Protein 2PID (pdb70)

Sequence (641 aa):
GLLAAQKARGLFKDFFPETGTKIELPELFPQTIYCGFDPTADSLHVGHLLALLGLFHLQRAGHNVIALVGGATARLGDPSGRTKEREALETERVRANARALRLGLEALAANHQQLFTDGRSWGSFTVLDNSAWYQKQHLVDFLAAVGGHFRMGTLLSRQSVQLRLKSPEGMSLAEFFYQVLQAYDFYYLFQRYGCRVQLGGSDQLGNIMSGYEFINKLTGEDVFGITVPLITAVWLNRDKTSPFELYQFFVRQPDDSVERYLKLFTFLPLPEIDHIMQLHVKEPERRGPQKRLAAEVTKLVHGREGLDSAKRCTQALGLLAAQKARGLFKDFFPETGTKIELPELFDRGTASFPQTIYCGFDPTADSLHVGHLLALLGLFHLQRAGHNVIALVGGATARLGDPSGRTKEREALETERVRANARALRLGLEALAANHQQLFTDGRSWGSFTVLDNSAWYQKQHLVDFLAAVGGHFRMGTLLSRQSVQLRLKSPEGMSLAEFFYQVLQAYDFYYLFQRYGCRVQLGGSDQLGNIMSGYEFINKLTGEDVFGITVPLITAVWLNRDKTSPFELYQFFVRQPDDSVERYLKLFTFLPLPEIDHIMQLHVKEPERRGPQKRLAAEVTKLVHGREGLDSAKRCTQAL

Nearest PDB structures (foldseek):
  2pid-assembly1_B  TM=1.003E+00  e=2.347E-59  Homo sapiens
  2pid-assembly1_A  TM=9.894E-01  e=7.621E-52  Homo sapiens
  3zxi-assembly1_B  TM=9.952E-01  e=3.016E-48  Homo sapiens
  6hb7-assembly1_B  TM=9.121E-01  e=1.720E-29  Escherichia coli BL21(DE3)
  6hb6-assembly1_A  TM=9.013E-01  e=2.351E-29  Escherichia coli BL21(DE3)

GO terms:
  GO:0005759 mitochondrial matrix (C, IDA)
  GO:0005759 mitochondrial matrix (C, EXP)
  GO:0005739 mitochondrion (C, HTP)
  GO:0005759 mitochondrial matrix (C, TAS)
  GO:0005515 protein binding (F, IPI)
  GO:0072545 L-tyrosine binding (F, IDA)
  GO:0000049 tRNA binding (F, IDA)
  GO:0004831 tyrosine-tRNA ligase activity (F, IDA)
  GO:0043039 tRNA aminoacylation (P, IDA)
  GO:0000049 tRNA binding (F, TAS)
  GO:0005524 ATP binding (F, TAS)
  GO:0005739 mitochondrion (C, TAS)
  GO:0005739 mitochondrion (C, IC)
  GO:0070184 mitochondrial tyrosyl-tRNA aminoacylation (P, IC)
  GO:0070184 mitochondrial tyrosyl-tRNA aminoacylation (P, IMP)
  GO:0042803 protein homodimerization activity (F, IPI)
  GO:0005739 mitochondrion (C, IDA)
  GO:0003723 RNA binding (F, HDA)

Organism: Homo sapiens (NCBI:txid9606)

Solvent-accessible surface area: 27728 Å² total; per-residue (Å²): 89,43,16,61,38,5,96,61,14,28,0,0,102,64,52,28,20,117,86,0,74,164,49,70,1,84,119,28,63,146,36,15,0,2,4,40,9,37,0,55,26,65,8,8,54,8,28,58,0,2,10,0,0,0,0,0,15,0,8,26,30,26,26,49,0,8,0,4,0,3,1,2,4,3,40,20,3,14,5,13,51,80,91,147,73,80,143,95,52,110,68,126,112,0,72,25,6,4,131,37,4,74,112,27,0,85,56,8,15,54,28,1,82,136,40,19,88,62,72,135,103,36,16,60,40,57,22,38,17,1,13,61,12,4,104,146,41,52,0,4,60,3,1,44,67,9,0,36,71,8,62,0,49,44,2,30,72,9,105,18,3,46,94,0,26,154,17,143,96,15,0,2,0,8,10,0,0,9,4,0,0,19,0,26,4,0,40,41,0,24,96,157,92,38,0,49,0,3,1,4,13,31,58,38,44,1,3,0,38,3,0,11,59,3,0,62,104,54,46,72,72,12,4,2,0,0,3,4,24,93,36,182,120,29,57,14,64,150,114,79,9,39,15,56,95,0,15,24,71,0,27,173,25,64,70,127,18,0,64,119,18,0,45,2,2,2,27,14,73,58,100,63,3,80,91,16,34,103,62,18,122,149,42,64,141,143,101,29,0,3,115,75,0,0,21,23,0,0,45,2,11,12,10,166,142,7,20,41,50,0,85,158,64,26,138,97,151,95,32,11,65,52,9,149,54,19,28,0,5,142,59,65,20,19,117,87,85,20,204,55,68,0,51,68,5,10,57,184,70,60,68,64,76,60,8,16,0,2,3,41,8,33,0,58,27,55,7,7,54,4,29,55,1,3,12,2,0,0,0,0,16,0,1,21,22,12,1,46,1,8,0,3,0,2,0,2,4,7,24,16,2,20,13,15,68,75,71,154,52,82,160,73,77,117,57,136,130,0,49,36,3,6,150,35,3,91,129,27,0,76,50,6,5,51,29,0,71,134,36,22,101,60,82,124,105,53,14,60,28,55,7,36,21,1,14,61,20,4,88,154,43,51,0,4,62,2,0,44,67,10,0,32,64,6,58,1,46,56,4,26,53,18,135,28,6,67,94,2,47,164,16,151,83,17,3,1,0,10,10,0,0,9,5,0,0,20,0,25,4,0,37,39,0,19,99,159,87,41,0,60,0,2,2,2,12,40,54,30,73,13,7,0,54,3,0,41,58,4,0,54,131,55,56,59,65,27,0,2,1,0,3,3,9,102,30,147,118,23,54,16,45,116,128,83,10,38,4,46,93,0,10,31,58,0,17,172,18,64,70,130,28,0,62,115,13,0,52,1,3,2,33,14,81,51,102,66,1,65,100,17,30,115,94,13,116,162,65,60,155,154,87,32,1,0,100,79,0,0,24,27,0,0,42,3,9,26,9,152,104,0,18,63,19,0,88,152,53,46,143,88,165

Foldseek 3Di:
DLVVQCVVLQLFVDKDDPCCPPHNVVVVVLAEEEEEDELLDLFDFPQVLLQLVNQVSNQLVAHEYEYEYALPLNQLDAQFPHQDDDDHDDSVSRVNSSVSVQVQSVLLVVLCVPPVDDPGRGYHYYYYYLVVVVVVDDDVVVCVPQVVLDDVVLLVPQPRCCSQCVHPVHDDPSNSCSLVSLLVVLVVCCVPPVHQEYEEAPSCVRSVVSNQSSNCSVPVDGGMYTHGYGDDQGTLDCVRAALQRNLVVQLPDDLVCLLSLCSSQAPDDPVVSVVQNVVCVVPVPVSSSSNVSSLRNSCSSPNPVRSVVNVVVVVVD/DLQVQCVVLQFFVDKDDQDPAPDGPVQQVDPPHDDDDAEEEEEDELLDLFDAPQVLLLLVSQLSSQLSAHHYEYEYALPLLQQDALFPHQDRDDGDDNVSSVNSSVSHQVLSVLLVVLCVVPPRDPGDGYYYYYYYCCVPVVVDDDVVVCVVQVVLQDPVLLCPQPSNVVNCPRPVHDDPSNSCSLVSLLVVLLVCCVPVVHQEYEEAVSCVSSVVSNQSSNCSPPVHGGMYTHTYGDDGGTLDCVVHNLLRQLVVQLVDDLVCLLSLCSSNADDDNVVSVVQNVVCVVVVVVSRSSNVSSLRNSCSSPNPVRSVVNVVVVVVD

Secondary structure (DSSP, 8-state):
-HHHHHHHHTS--EEE-SS-TTS-GGGG---EEEEEE--SSSS-BHHHHHHHHHHHHHHHTT-EEEEEE-TTGGGT---TT-SSPPPP--HHHHHHHHHHHHHHHHHHHHHHHHHS--SS----EEEEETHHHHTT-BHHHHHHHHGGGSBHHHHHH-HHHHHHHTSTT--BHHHHHHHHHHHHHHHHHHHHH---EEEEEGGGHHHHHHHHHHHHHHSS---EEEEEPPP---BSSTTTS-HHHHHHHHHT--HHHHHHHHHHH----HHHHHHHHHHHHH-GGG-HHHHHHHHHHHHHHHHHHHHHHHHHHHHH-/-HHHHHHHHTS--EEE--SSSSS-HHHHH-SSSS--S-EEEEEE--SSSS-BHHHHHHHHHHHHHHHTT-EEEEEE-TTGGGT---TT-SS------HHHHHHHHHHHHHHHHHHHHHHHHH---SS----EEEEETHHHHTT-BHHHHHHHHTTTSBHHHHHH-HHHHHHHHSTT--BHHHHHHHHHHHHHHHHHHHHH---EEEEEGGGHHHHHHHHHHHHHHH----EEEEE------BSSTTTS-HHHHHHHHHT--HHHHHHHHHHH----HHHHHHHHHHHHH-GGG-HHHHHHHHHHHHHHHHHHHHHHHHHHHHH-

CATH classification: 3.40.50.620 (+1 more: 1.10.240.10)

Radiu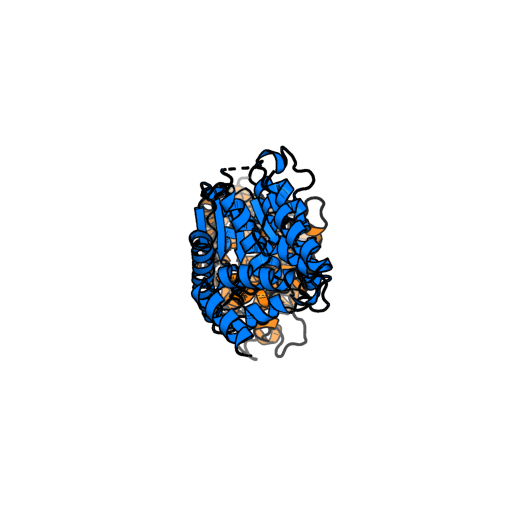s of gyration: 32.77 Å; Cα contacts (8 Å, |Δi|>4): 1132; chains: 2; bounding box: 76×36×105 Å

Structure (mmCIF, N/CA/C/O backbone):
data_2PID
#
_entry.id   2PID
#
_cell.length_a   54.000
_cell.length_b   62.400
_cell.length_c   194.600
_cell.angle_alpha   90.00
_cell.angle_beta   90.00
_cell.angle_gamma   90.00
#
_symmetry.space_group_name_H-M   'P 21 21 21'
#
loop_
_entity.id
_entity.type
_entity.pdbx_description
1 polymer 'Tyrosyl-tRNA synthetase'
2 non-polymer "5'-O-[N-(L-TYROSYL)SULFAMOYL]ADENOSINE"
3 water water
#
loop_
_atom_site.group_PDB
_atom_site.id
_atom_site.type_symbol
_atom_site.label_atom_id
_atom_site.label_alt_id
_atom_site.label_comp_id
_atom_site.label_asym_id
_atom_site.label_entity_id
_atom_site.label_seq_id
_atom_site.pdbx_PDB_ins_code
_atom_site.Cartn_x
_atom_site.Cartn_y
_atom_site.Cartn_z
_atom_site.occupancy
_atom_site.B_iso_or_equiv
_atom_site.auth_seq_id
_atom_site.auth_comp_id
_atom_site.auth_asym_id
_atom_site.auth_atom_id
_atom_site.pdbx_PDB_model_num
ATOM 1 N N . GLY A 1 10 ? 11.945 10.314 1.335 1.00 52.01 37 GLY A N 1
ATOM 2 C CA . GLY A 1 10 ? 12.476 9.445 2.431 1.00 53.15 37 GLY A CA 1
ATOM 3 C C . GLY A 1 10 ? 11.405 8.887 3.353 1.00 49.71 37 GLY A C 1
ATOM 4 O O . GLY A 1 10 ? 10.334 9.473 3.509 1.00 48.56 37 GLY A O 1
ATOM 5 N N . LEU A 1 11 ? 11.696 7.747 3.971 1.00 51.67 38 LEU A N 1
ATOM 6 C CA . LEU A 1 11 ? 10.746 7.109 4.880 1.00 47.67 38 LEU A CA 1
ATOM 7 C C . LEU A 1 11 ? 10.177 8.099 5.884 1.00 43.75 38 LEU A C 1
ATOM 8 O O . LEU A 1 11 ? 8.980 8.356 5.879 1.00 46.81 38 LEU A O 1
ATOM 13 N N . LEU A 1 12 ? 11.031 8.653 6.740 1.00 38.79 39 LEU A N 1
ATOM 14 C CA . LEU A 1 12 ? 10.591 9.618 7.737 1.00 40.63 39 LEU A CA 1
ATOM 15 C C . LEU A 1 12 ? 9.811 10.712 7.050 1.00 43.18 39 LEU A C 1
ATOM 16 O O . LEU A 1 12 ? 8.724 11.103 7.498 1.00 45.01 39 LEU A O 1
ATOM 21 N N . ALA A 1 13 ? 10.368 11.194 5.943 1.00 44.64 40 ALA A N 1
ATOM 22 C CA . ALA A 1 13 ? 9.753 12.263 5.169 1.00 44.00 40 ALA A CA 1
ATOM 23 C C . ALA A 1 13 ? 8.343 11.892 4.712 1.00 42.81 40 ALA A C 1
ATOM 24 O O . ALA A 1 13 ? 7.398 12.668 4.877 1.00 43.83 40 ALA A O 1
ATOM 26 N N . ALA A 1 14 ? 8.201 10.698 4.148 1.00 39.36 41 ALA A N 1
ATOM 27 C CA . ALA A 1 14 ? 6.901 10.248 3.668 1.00 42.91 41 ALA A CA 1
ATOM 28 C C . ALA A 1 14 ? 5.866 10.146 4.775 1.00 42.36 41 ALA A C 1
ATOM 29 O O . ALA A 1 14 ? 4.745 10.650 4.635 1.00 43.26 41 ALA A O 1
ATOM 31 N N . GLN A 1 15 ? 6.240 9.506 5.880 1.00 42.78 42 GLN A N 1
ATOM 32 C CA . GLN A 1 15 ? 5.309 9.332 6.992 1.00 42.32 42 GLN A CA 1
ATOM 33 C C . GLN A 1 15 ? 4.914 10.663 7.586 1.00 39.84 42 GLN A C 1
ATOM 34 O O . GLN A 1 15 ? 3.759 10.867 7.963 1.00 43.31 42 GLN A O 1
ATOM 40 N N . LYS A 1 16 ? 5.873 11.573 7.651 1.00 40.71 43 LYS A N 1
ATOM 41 C CA . LYS A 1 16 ? 5.615 12.905 8.161 1.00 43.44 43 LYS A CA 1
ATOM 42 C C . LYS A 1 16 ? 4.605 13.552 7.216 1.00 46.01 43 LYS A C 1
ATOM 43 O O . LYS A 1 16 ? 3.667 14.215 7.658 1.00 45.07 43 LYS A O 1
ATOM 49 N N . ALA A 1 17 ? 4.798 13.338 5.912 1.00 49.53 44 ALA A N 1
ATOM 50 C CA . ALA A 1 17 ? 3.907 13.886 4.885 1.00 52.63 44 ALA A CA 1
ATOM 51 C C . ALA A 1 17 ? 2.492 13.314 5.005 1.00 52.23 44 ALA A C 1
ATOM 52 O O . ALA A 1 17 ? 1.504 14.046 4.878 1.00 51.24 44 ALA A O 1
ATOM 54 N N . ARG A 1 18 ? 2.397 12.005 5.234 1.00 50.77 45 ARG A N 1
ATOM 55 C CA . ARG A 1 18 ? 1.097 11.354 5.396 1.00 47.17 45 ARG A CA 1
ATOM 56 C C . ARG A 1 18 ? 0.413 11.861 6.653 1.00 44.06 45 ARG A C 1
ATOM 57 O O . ARG A 1 18 ? -0.817 11.882 6.743 1.00 47.45 45 ARG A O 1
ATOM 65 N N . GLY A 1 19 ? 1.219 12.257 7.632 1.00 45.84 46 GLY A N 1
ATOM 66 C CA . GLY A 1 19 ? 0.669 12.733 8.891 1.00 42.29 46 GLY A CA 1
ATOM 67 C C . GLY A 1 19 ? 0.705 11.641 9.951 1.00 42.18 46 GLY A C 1
ATOM 68 O O . GLY A 1 19 ? 0.318 11.875 11.097 1.00 42.25 46 GLY A O 1
ATOM 69 N N . LEU A 1 20 ? 1.187 10.456 9.576 1.00 37.40 47 LEU A N 1
ATOM 70 C CA . LEU A 1 20 ? 1.269 9.324 10.497 1.00 39.48 47 LEU A CA 1
ATOM 71 C C . LEU A 1 20 ? 2.305 9.589 11.592 1.00 39.38 47 LEU A C 1
ATOM 72 O O . LEU A 1 20 ? 2.079 9.294 12.768 1.00 39.99 47 LEU A O 1
ATOM 77 N N . PHE A 1 21 ? 3.447 10.131 11.196 1.00 37.44 48 PHE A N 1
ATOM 78 C CA . PHE A 1 21 ? 4.481 10.488 12.146 1.00 35.97 48 PHE A CA 1
ATOM 79 C C . PHE A 1 21 ? 4.212 11.947 12.431 1.00 41.43 48 PHE A C 1
ATOM 80 O O . PHE A 1 21 ? 4.371 12.791 11.551 1.00 44.58 48 PHE A O 1
ATOM 88 N N . LYS A 1 22 ? 3.786 12.240 13.653 1.00 40.36 49 LYS A N 1
ATOM 89 C CA . LYS A 1 22 ? 3.462 13.601 14.030 1.00 42.73 49 LYS A CA 1
ATOM 90 C C . LYS A 1 22 ? 4.698 14.402 14.386 1.00 44.21 49 LYS A C 1
ATOM 91 O O . LYS A 1 22 ? 4.861 15.528 13.925 1.00 45.30 49 LYS A O 1
ATOM 97 N N . ASP A 1 23 ? 5.570 13.831 15.206 1.00 45.70 50 ASP A N 1
ATOM 98 C CA . ASP A 1 23 ? 6.784 14.532 15.589 1.00 46.39 50 ASP A CA 1
ATOM 99 C C . ASP A 1 23 ? 7.928 13.598 15.921 1.00 45.00 50 ASP A C 1
ATOM 100 O O . ASP A 1 23 ? 7.736 12.394 16.094 1.00 45.27 50 ASP A O 1
ATOM 105 N N . PHE A 1 24 ? 9.119 14.178 16.020 1.00 42.99 51 PHE A N 1
ATOM 106 C CA . PHE A 1 24 ? 10.344 13.447 16.328 1.00 44.35 51 PHE A CA 1
ATOM 107 C C . PHE A 1 24 ? 11.001 14.094 17.551 1.00 43.55 51 PHE A C 1
ATOM 108 O O . PHE A 1 24 ? 10.946 15.313 17.712 1.00 42.57 51 PHE A O 1
ATOM 116 N N . PHE A 1 25 ? 11.597 13.282 18.421 1.00 43.25 52 PHE A N 1
ATOM 117 C CA . PHE A 1 25 ? 12.257 13.798 19.625 1.00 43.87 52 PHE A CA 1
ATOM 118 C C . PHE A 1 25 ? 13.496 12.956 19.916 1.00 44.17 52 PHE A C 1
ATOM 119 O O . PHE A 1 25 ? 13.583 11.811 19.465 1.00 45.56 52 PHE A O 1
ATOM 127 N N . PRO A 1 26 ? 14.489 13.517 20.640 1.00 45.22 53 PRO A N 1
ATOM 128 C CA . PRO A 1 26 ? 14.566 14.870 21.210 1.00 49.66 53 PRO A CA 1
ATOM 129 C C . PRO A 1 26 ? 14.731 15.905 20.093 1.00 52.71 53 PRO A C 1
ATOM 130 O O . PRO A 1 26 ? 15.336 15.616 19.067 1.00 51.40 53 PRO A O 1
ATOM 134 N N . GLU A 1 27 ? 14.201 17.106 20.303 1.00 61.43 54 GLU A N 1
ATOM 135 C CA . GLU A 1 27 ? 14.287 18.179 19.310 1.00 69.11 54 GLU A CA 1
ATOM 136 C C . GLU A 1 27 ? 15.757 18.469 19.027 1.00 72.69 54 GLU A C 1
ATOM 137 O O . GLU A 1 27 ? 16.184 18.504 17.872 1.00 74.96 54 GLU A O 1
ATOM 143 N N . THR A 1 28 ? 16.526 18.678 20.092 1.00 74.53 55 THR A N 1
ATOM 144 C CA . THR A 1 28 ? 17.949 18.947 19.970 1.00 77.04 55 THR A CA 1
ATOM 145 C C . THR A 1 28 ? 18.628 17.868 19.129 1.00 80.78 55 THR A C 1
ATOM 146 O O . THR A 1 28 ? 19.628 18.135 18.456 1.00 82.87 55 THR A O 1
ATOM 150 N N . GLY A 1 29 ? 18.079 16.653 19.173 1.00 83.17 56 GLY A N 1
ATOM 151 C CA . GLY A 1 29 ? 18.651 15.539 18.435 1.00 84.28 56 GLY A CA 1
ATOM 152 C C . GLY A 1 29 ? 20.026 15.233 18.996 1.00 85.28 56 GLY A C 1
ATOM 153 O O . GLY A 1 29 ? 20.608 14.175 18.738 1.00 86.48 56 GLY A O 1
ATOM 154 N N . THR A 1 30 ? 20.530 16.181 19.786 1.00 86.24 57 THR A N 1
ATOM 155 C CA . THR A 1 30 ? 21.842 16.092 20.405 1.00 84.04 57 THR A CA 1
ATOM 156 C C . THR A 1 30 ? 22.921 15.721 19.387 1.00 81.97 57 THR A C 1
ATOM 157 O O . THR A 1 30 ? 22.974 16.300 18.301 1.00 83.47 57 THR A O 1
ATOM 161 N N . LYS A 1 31 ? 23.769 14.755 19.723 1.00 80.15 58 LYS A N 1
ATOM 162 C CA . LYS A 1 31 ? 24.866 14.328 18.852 1.00 80.40 58 LYS A CA 1
ATOM 163 C C . LYS A 1 31 ? 24.524 14.126 17.387 1.00 79.47 58 LYS A C 1
ATOM 164 O O . LYS A 1 31 ? 25.298 14.481 16.491 1.00 79.24 58 LYS A O 1
ATOM 170 N N . ILE A 1 32 ? 23.374 13.530 17.132 1.00 79.27 59 ILE A N 1
ATOM 171 C CA . ILE A 1 32 ? 22.949 13.251 15.769 1.00 79.97 59 ILE A CA 1
ATOM 172 C C . ILE A 1 32 ? 21.527 13.772 15.684 1.00 78.65 59 ILE A C 1
ATOM 173 O O . ILE A 1 32 ? 21.181 14.755 16.345 1.00 81.66 59 ILE A O 1
ATOM 178 N N . GLU A 1 33 ? 20.719 13.133 14.857 1.00 76.50 60 GLU A N 1
ATOM 179 C CA . GLU A 1 33 ? 19.324 13.497 14.711 1.00 74.73 60 GLU A CA 1
ATOM 180 C C . GLU A 1 33 ? 18.706 12.534 13.714 1.00 71.94 60 GLU A C 1
ATOM 181 O O . GLU A 1 33 ? 19.167 12.364 12.580 1.00 69.53 60 GLU A O 1
ATOM 187 N N . LEU A 1 34 ? 17.667 11.869 14.176 1.00 70.59 61 LEU A N 1
ATOM 188 C CA . LEU A 1 34 ? 16.933 10.867 13.442 1.00 68.60 61 LEU A CA 1
ATOM 189 C C . LEU A 1 34 ? 17.078 10.800 11.929 1.00 68.03 61 LEU A C 1
ATOM 190 O O . LEU A 1 34 ? 17.464 9.756 11.414 1.00 69.18 61 LEU A O 1
ATOM 195 N N . PRO A 1 35 ? 16.813 11.895 11.188 1.00 66.64 62 PRO A N 1
ATOM 196 C CA . PRO A 1 35 ? 16.959 11.722 9.754 1.00 66.41 62 PRO A CA 1
ATOM 197 C C . PRO A 1 35 ? 18.238 11.021 9.372 1.00 66.53 62 PRO A C 1
ATOM 198 O O . PRO A 1 35 ? 18.263 10.235 8.420 1.00 67.13 62 PRO A O 1
ATOM 202 N N . GLU A 1 36 ? 19.285 11.240 10.160 1.00 69.49 63 GLU A N 1
ATOM 203 C CA . GLU A 1 36 ? 20.587 10.635 9.883 1.00 72.77 63 GLU A CA 1
ATOM 204 C C . GLU A 1 36 ? 20.643 9.114 10.036 1.00 72.54 63 GLU A C 1
ATOM 205 O O . GLU A 1 36 ? 21.225 8.452 9.181 1.00 73.04 63 GLU A O 1
ATOM 211 N N . LEU A 1 37 ? 20.060 8.537 11.086 1.00 71.57 64 LEU A N 1
ATOM 212 C CA . LEU A 1 37 ? 20.111 7.080 11.193 1.00 70.65 64 LEU A CA 1
ATOM 213 C C . LEU A 1 37 ? 18.998 6.438 10.377 1.00 69.27 64 LEU A C 1
ATOM 214 O O . LEU A 1 37 ? 18.796 5.226 10.435 1.00 70.79 64 LEU A O 1
ATOM 219 N N . PHE A 1 38 ? 18.276 7.258 9.617 1.00 67.90 65 PHE A N 1
ATOM 220 C CA . PHE A 1 38 ? 17.183 6.789 8.767 1.00 68.66 65 PHE A CA 1
ATOM 221 C C . PHE A 1 38 ? 17.299 7.376 7.359 1.00 71.17 65 PHE A C 1
ATOM 222 O O . PHE A 1 38 ? 18.328 7.224 6.695 1.00 70.26 65 PHE A O 1
ATOM 230 N N . PRO A 1 46 ? 20.408 -1.117 9.736 1.00 51.17 73 PRO A N 1
ATOM 231 C CA . PRO A 1 46 ? 19.062 -1.540 10.165 1.00 49.73 73 PRO A CA 1
ATOM 232 C C . PRO A 1 46 ? 18.768 -1.190 11.633 1.00 47.62 73 PRO A C 1
ATOM 233 O O . PRO A 1 46 ? 19.285 -1.846 12.546 1.00 48.23 73 PRO A O 1
ATOM 237 N N . GLN A 1 47 ? 17.956 -0.158 11.857 1.00 43.22 74 GLN A N 1
ATOM 238 C CA . GLN A 1 47 ? 17.585 0.242 13.216 1.00 43.83 74 GLN A CA 1
ATOM 239 C C . GLN A 1 47 ? 16.488 -0.687 13.765 1.00 43.98 74 GLN A C 1
ATOM 240 O O . GLN A 1 47 ? 15.879 -1.470 13.032 1.00 42.10 74 GLN A O 1
ATOM 246 N N . THR A 1 48 ? 16.252 -0.600 15.067 1.00 44.32 75 THR A N 1
ATOM 247 C CA . THR A 1 48 ? 15.218 -1.401 15.706 1.00 39.98 75 THR A CA 1
ATOM 248 C C . THR A 1 48 ? 14.310 -0.406 16.404 1.00 37.94 75 THR A C 1
ATOM 249 O O . THR A 1 48 ? 14.773 0.446 17.155 1.00 32.95 75 THR A O 1
ATOM 253 N N . ILE A 1 49 ? 13.019 -0.496 16.110 1.00 32.72 76 ILE A N 1
ATOM 254 C CA . ILE A 1 49 ? 12.043 0.412 16.675 1.00 28.01 76 ILE A CA 1
ATOM 255 C C . ILE A 1 49 ? 10.990 -0.370 17.437 1.00 30.62 76 ILE A C 1
ATOM 256 O O . ILE A 1 49 ? 10.563 -1.445 16.995 1.00 28.72 76 ILE A O 1
ATOM 261 N N . TYR A 1 50 ? 10.572 0.141 18.591 1.00 25.39 77 TYR A N 1
ATOM 262 C CA . TYR A 1 50 ? 9.517 -0.563 19.306 1.00 27.62 77 TYR A CA 1
ATOM 263 C C . TYR A 1 50 ? 8.382 0.340 19.718 1.00 24.73 77 TYR A C 1
ATOM 264 O O . TYR A 1 50 ? 8.517 1.556 19.741 1.00 27.85 77 TYR A O 1
ATOM 273 N N . CYS A 1 51 ? 7.255 -0.277 20.040 1.00 25.05 78 CYS A N 1
ATOM 274 C CA . CYS A 1 51 ? 6.089 0.445 20.525 1.00 22.98 78 CYS A CA 1
ATOM 275 C C . CYS A 1 51 ? 5.380 -0.517 21.483 1.00 27.71 78 CYS A C 1
ATOM 276 O O . CYS A 1 51 ? 5.219 -1.704 21.176 1.00 21.73 78 CYS A O 1
ATOM 279 N N . GLY A 1 52 ? 4.976 -0.004 22.642 1.00 26.76 79 GLY A N 1
ATOM 280 C CA . GLY A 1 52 ? 4.303 -0.830 23.624 1.00 21.43 79 GLY A CA 1
ATOM 281 C C . GLY A 1 52 ? 2.788 -0.747 23.553 1.00 27.36 79 GLY A C 1
ATOM 282 O O . GLY A 1 52 ? 2.213 0.256 23.134 1.00 22.96 79 GLY A O 1
ATOM 283 N N . PHE A 1 53 ? 2.137 -1.827 23.965 1.00 25.81 80 PHE A N 1
ATOM 284 C CA . PHE A 1 53 ? 0.682 -1.905 23.972 1.00 23.91 80 PHE A CA 1
ATOM 285 C C . PHE A 1 53 ? 0.268 -2.540 25.309 1.00 26.70 80 PHE A C 1
ATOM 286 O O . PHE A 1 53 ? 0.599 -3.704 25.583 1.00 30.74 80 PHE A O 1
ATOM 294 N N . ASP A 1 54 ? -0.435 -1.781 26.143 1.00 25.51 81 ASP A N 1
ATOM 295 C CA . ASP A 1 54 ? -0.873 -2.290 27.433 1.00 26.31 81 ASP A CA 1
ATOM 296 C C . ASP A 1 54 ? -2.174 -3.061 27.293 1.00 27.84 81 ASP A C 1
ATOM 297 O O . ASP A 1 54 ? -3.136 -2.563 26.734 1.00 25.84 81 ASP A O 1
ATOM 302 N N . PRO A 1 55 ? -2.203 -4.312 27.781 1.00 27.70 82 PRO A N 1
ATOM 303 C CA . PRO A 1 55 ? -3.393 -5.161 27.705 1.00 28.51 82 PRO A CA 1
ATOM 304 C C . PRO A 1 55 ? -4.455 -4.821 28.752 1.00 30.59 82 PRO A C 1
ATOM 305 O O . PRO A 1 55 ? -4.751 -5.622 29.631 1.00 29.57 82 PRO A O 1
ATOM 309 N N . THR A 1 56 ? -5.012 -3.621 28.679 1.00 31.08 83 THR A N 1
ATOM 310 C CA . THR A 1 56 ? -6.050 -3.253 29.632 1.00 33.29 83 THR A CA 1
ATOM 311 C C . THR A 1 56 ? -7.351 -3.924 29.176 1.00 31.26 83 THR A C 1
ATOM 312 O O . THR A 1 56 ? -8.264 -4.103 29.958 1.00 37.11 83 THR A O 1
ATOM 316 N N . ALA A 1 57 ? -7.402 -4.314 27.905 1.00 30.26 84 ALA A N 1
ATOM 317 C CA . ALA A 1 57 ? -8.553 -5.006 27.318 1.00 33.44 84 ALA A CA 1
ATOM 318 C C . ALA A 1 57 ? -8.007 -6.266 26.628 1.00 35.82 84 ALA A C 1
ATOM 319 O O . ALA A 1 57 ? -6.792 -6.397 26.412 1.00 35.97 84 ALA A O 1
ATOM 321 N N . ASP A 1 58 ? -8.883 -7.191 26.266 1.00 34.80 85 ASP A N 1
ATOM 322 C CA . ASP A 1 58 ? -8.412 -8.409 25.606 1.00 39.08 85 ASP A CA 1
ATOM 323 C C . ASP A 1 58 ? -8.432 -8.245 24.095 1.00 37.22 85 ASP A C 1
ATOM 324 O O . ASP A 1 58 ? -8.505 -9.210 23.345 1.00 42.27 85 ASP A O 1
ATOM 329 N N . SER A 1 59 ? -8.361 -7.008 23.642 1.00 37.33 86 SER A N 1
ATOM 330 C CA . SER A 1 59 ? -8.375 -6.757 22.215 1.00 37.30 86 SER A CA 1
ATOM 331 C C . SER A 1 59 ? -7.808 -5.387 21.952 1.00 35.00 86 SER A C 1
ATOM 332 O O . SER A 1 59 ? -7.910 -4.512 22.800 1.00 35.10 86 SER A O 1
ATOM 335 N N . LEU A 1 60 ? -7.200 -5.203 20.789 1.00 31.11 87 LEU A N 1
ATOM 336 C CA . LEU A 1 60 ? -6.705 -3.881 20.417 1.00 33.38 87 LEU A CA 1
ATOM 337 C C . LEU A 1 60 ? -7.915 -3.192 19.779 1.00 28.40 87 LEU A C 1
ATOM 338 O O . LEU A 1 60 ? -8.914 -3.856 19.499 1.00 28.45 87 LEU A O 1
ATOM 343 N N . HIS A 1 61 ? -7.847 -1.880 19.570 1.00 30.40 88 HIS A N 1
ATOM 344 C CA . HIS A 1 61 ? -8.940 -1.190 18.877 1.00 30.66 88 HIS A CA 1
ATOM 345 C C . HIS A 1 61 ? -8.319 -0.337 17.792 1.00 30.87 88 HIS A C 1
ATOM 346 O O . HIS A 1 61 ? -7.095 -0.278 17.674 1.00 27.03 88 HIS A O 1
ATOM 353 N N . VAL A 1 62 ? -9.167 0.305 16.995 1.00 31.38 89 VAL A N 1
ATOM 354 C CA . VAL A 1 62 ? -8.745 1.146 15.876 1.00 29.98 89 VAL A CA 1
ATOM 355 C C . VAL A 1 62 ? -7.673 2.211 16.160 1.00 28.91 89 VAL A C 1
ATOM 356 O O . VAL A 1 62 ? -6.868 2.539 15.284 1.00 31.37 89 VAL A O 1
ATOM 360 N N . GLY A 1 63 ? -7.646 2.749 17.371 1.00 28.40 90 GLY A N 1
ATOM 361 C CA . GLY A 1 63 ? -6.632 3.743 17.681 1.00 32.00 90 GLY A CA 1
ATOM 362 C C . GLY A 1 63 ? -5.237 3.124 17.774 1.00 36.64 90 GLY A C 1
ATOM 363 O O . GLY A 1 63 ? -4.257 3.696 17.276 1.00 34.34 90 GLY A O 1
ATOM 364 N N . HIS A 1 64 ? -5.144 1.956 18.411 1.00 30.66 91 HIS A N 1
ATOM 365 C CA . HIS A 1 64 ? -3.861 1.248 18.563 1.00 32.65 91 HIS A CA 1
ATOM 366 C C . HIS A 1 64 ? -3.277 0.897 17.195 1.00 31.51 91 HIS A C 1
ATOM 367 O O . HIS A 1 64 ? -2.061 0.782 17.033 1.00 32.98 91 HIS A O 1
ATOM 374 N N . LEU A 1 65 ? -4.163 0.703 16.222 1.00 33.02 92 LEU A N 1
ATOM 375 C CA . LEU A 1 65 ? -3.776 0.318 14.866 1.00 33.80 92 LEU A CA 1
ATOM 376 C C . LEU A 1 65 ? -2.854 1.333 14.214 1.00 32.84 92 LEU A C 1
ATOM 377 O O . LEU A 1 65 ? -1.952 0.981 13.450 1.00 32.24 92 LEU A O 1
ATOM 382 N N . LEU A 1 66 ? -3.086 2.595 14.529 1.00 31.25 93 LEU A N 1
ATOM 383 C CA . LEU A 1 66 ? -2.274 3.674 13.999 1.00 35.00 93 LEU A CA 1
ATOM 384 C C . LEU A 1 66 ? -0.830 3.489 14.450 1.00 31.31 93 LEU A C 1
ATOM 385 O O . LEU A 1 66 ? 0.087 3.626 13.661 1.00 34.96 93 LEU A O 1
ATOM 390 N N . ALA A 1 67 ? -0.625 3.176 15.724 1.00 28.65 94 ALA A N 1
ATOM 391 C CA . ALA A 1 67 ? 0.731 2.961 16.211 1.00 28.52 94 ALA A CA 1
ATOM 392 C C . ALA A 1 67 ? 1.318 1.700 15.572 1.00 30.17 94 ALA A C 1
ATOM 393 O O . ALA A 1 67 ? 2.491 1.661 15.228 1.00 29.23 94 ALA A O 1
ATOM 395 N N . LEU A 1 68 ? 0.503 0.662 15.411 1.00 29.26 95 LEU A N 1
ATOM 396 C CA . LEU A 1 68 ? 1.003 -0.565 14.805 1.00 28.41 95 LEU A CA 1
ATOM 397 C C . LEU A 1 68 ? 1.398 -0.280 13.340 1.00 28.87 95 LEU A C 1
ATOM 398 O O . LEU A 1 68 ? 2.421 -0.768 12.848 1.00 25.47 95 LEU A O 1
ATOM 403 N N . LEU A 1 69 ? 0.569 0.499 12.648 1.00 26.12 96 LEU A N 1
ATOM 404 C CA . LEU A 1 69 ? 0.838 0.864 11.261 1.00 27.73 96 LEU A CA 1
ATOM 405 C C . LEU A 1 69 ? 2.156 1.623 11.172 1.00 27.93 96 LEU A C 1
ATOM 406 O O . LEU A 1 69 ? 2.901 1.472 10.211 1.00 28.51 96 LEU A O 1
ATOM 411 N N . GLY A 1 70 ? 2.441 2.442 12.178 1.00 27.80 97 GLY A N 1
ATOM 412 C CA . GLY A 1 70 ? 3.700 3.154 12.176 1.00 29.08 97 GLY A CA 1
ATOM 413 C C . GLY A 1 70 ? 4.833 2.138 12.178 1.00 32.07 97 GLY A C 1
ATOM 414 O O . GLY A 1 70 ? 5.843 2.323 11.508 1.00 28.47 97 GLY A O 1
ATOM 415 N N . LEU A 1 71 ? 4.664 1.043 12.920 1.00 29.64 98 LEU A N 1
ATOM 416 C CA . LEU A 1 71 ? 5.711 0.036 12.975 1.00 27.66 98 LEU A CA 1
ATOM 417 C C . LEU A 1 71 ? 5.813 -0.681 11.636 1.00 26.79 98 LEU A C 1
ATOM 418 O O . LEU A 1 71 ? 6.917 -0.962 11.177 1.00 25.02 98 LEU A O 1
ATOM 423 N N . PHE A 1 72 ? 4.670 -0.997 11.026 1.00 24.58 99 PHE A N 1
ATOM 424 C CA . PHE A 1 72 ? 4.679 -1.688 9.743 1.00 27.49 99 PHE A CA 1
ATOM 425 C C . PHE A 1 72 ? 5.426 -0.869 8.696 1.00 29.15 99 PHE A C 1
ATOM 426 O O . PHE A 1 72 ? 6.224 -1.417 7.944 1.00 26.20 99 PHE A O 1
ATOM 434 N N . HIS A 1 73 ? 5.189 0.439 8.655 1.00 28.19 100 HIS A N 1
ATOM 435 C CA . HIS A 1 73 ? 5.894 1.263 7.675 1.00 34.20 100 HIS A CA 1
ATOM 436 C C . HIS A 1 73 ? 7.414 1.151 7.806 1.00 34.67 100 HIS A C 1
ATOM 437 O O . HIS A 1 73 ? 8.126 1.052 6.805 1.00 31.61 100 HIS A O 1
ATOM 444 N N . LEU A 1 74 ? 7.898 1.141 9.043 1.00 33.51 101 LEU A N 1
ATOM 445 C CA . LEU A 1 74 ? 9.331 1.035 9.308 1.00 36.70 101 LEU A CA 1
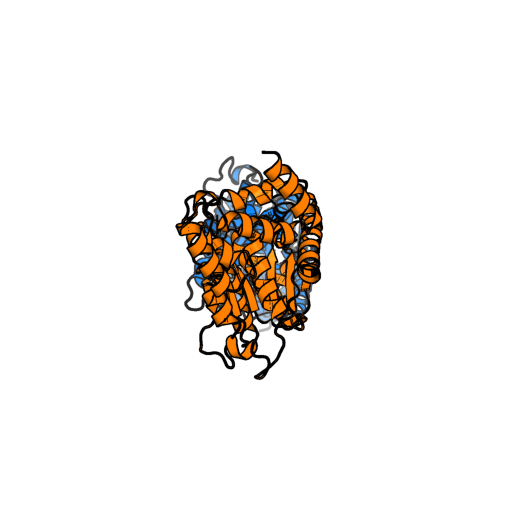ATOM 446 C C . LEU A 1 74 ? 9.862 -0.344 8.933 1.00 33.24 101 LEU A C 1
ATOM 447 O O . LEU A 1 74 ? 10.977 -0.479 8.440 1.00 34.87 101 LEU A O 1
ATOM 452 N N . GLN A 1 75 ? 9.058 -1.369 9.180 1.00 30.83 102 GLN A N 1
ATOM 453 C CA . GLN A 1 75 ? 9.457 -2.721 8.860 1.00 30.35 102 GLN A CA 1
ATOM 454 C C . GLN A 1 75 ? 9.570 -2.889 7.336 1.00 33.58 102 GLN A C 1
ATOM 455 O O . GLN A 1 75 ? 10.528 -3.487 6.842 1.00 34.38 102 GLN A O 1
ATOM 461 N N . ARG A 1 76 ? 8.595 -2.346 6.609 1.00 31.07 103 ARG A N 1
ATOM 462 C CA . ARG A 1 76 ? 8.545 -2.432 5.151 1.00 34.85 103 ARG A CA 1
ATOM 463 C C . ARG A 1 76 ? 9.784 -1.776 4.549 1.00 38.71 103 ARG A C 1
ATOM 464 O O . ARG A 1 76 ? 10.299 -2.223 3.522 1.00 37.51 103 ARG A O 1
ATOM 472 N N . ALA A 1 77 ? 10.263 -0.722 5.202 1.00 35.09 104 ALA A N 1
ATOM 473 C CA . ALA A 1 77 ? 11.450 -0.020 4.743 1.00 34.61 104 ALA A CA 1
ATOM 474 C C . ALA A 1 77 ? 12.730 -0.780 5.105 1.00 33.99 104 ALA A C 1
ATOM 475 O O . ALA A 1 77 ? 13.823 -0.306 4.841 1.00 35.28 104 ALA A O 1
ATOM 477 N N . GLY A 1 78 ? 12.597 -1.952 5.718 1.00 37.80 105 GLY A N 1
ATOM 478 C CA . GLY A 1 78 ? 13.783 -2.723 6.066 1.00 37.29 105 GLY A CA 1
ATOM 479 C C . GLY A 1 78 ? 14.214 -2.774 7.525 1.00 35.80 105 GLY A C 1
ATOM 480 O O . GLY A 1 78 ? 15.149 -3.485 7.862 1.00 35.43 105 GLY A O 1
ATOM 481 N N . HIS A 1 79 ? 13.544 -2.033 8.398 1.00 37.67 106 HIS A N 1
ATOM 482 C CA . HIS A 1 79 ? 13.898 -2.038 9.815 1.00 36.65 106 HIS A CA 1
ATOM 483 C C . HIS A 1 79 ? 13.202 -3.150 10.607 1.00 36.86 106 HIS A C 1
ATOM 484 O O . HIS A 1 79 ? 12.169 -3.672 10.197 1.00 34.21 106 HIS A O 1
ATOM 491 N N . ASN A 1 80 ? 13.804 -3.518 11.733 1.00 39.83 107 ASN A N 1
ATOM 492 C CA . ASN A 1 80 ? 13.279 -4.549 12.617 1.00 37.35 107 ASN A CA 1
ATOM 493 C C . ASN A 1 80 ? 12.416 -3.811 13.613 1.00 36.13 107 ASN A C 1
ATOM 494 O O . ASN A 1 80 ? 12.829 -2.778 14.131 1.00 30.87 107 ASN A O 1
ATOM 499 N N . VAL A 1 81 ? 11.221 -4.330 13.876 1.00 31.46 108 VAL A N 1
ATOM 500 C CA . VAL A 1 81 ? 10.330 -3.670 14.815 1.00 26.76 108 VAL A CA 1
ATOM 501 C C . VAL A 1 81 ? 9.829 -4.620 15.889 1.00 26.10 108 VAL A C 1
ATOM 502 O O . VAL A 1 81 ? 9.641 -5.819 15.655 1.00 25.07 108 VAL A O 1
ATOM 506 N N . ILE A 1 82 ? 9.617 -4.068 17.072 1.00 23.53 109 ILE A N 1
ATOM 507 C CA . ILE A 1 82 ? 9.144 -4.851 18.201 1.00 24.33 109 ILE A CA 1
ATOM 508 C C . ILE A 1 82 ? 7.847 -4.284 18.752 1.00 23.01 109 ILE A C 1
ATOM 509 O O . ILE A 1 82 ? 7.755 -3.101 19.060 1.00 25.89 109 ILE A O 1
ATOM 514 N N . ALA A 1 83 ? 6.843 -5.142 18.829 1.00 22.48 110 ALA A N 1
ATOM 515 C CA . ALA A 1 83 ? 5.554 -4.782 19.371 1.00 23.05 110 ALA A CA 1
ATOM 516 C C . ALA A 1 83 ? 5.614 -5.361 20.779 1.00 24.91 110 ALA A C 1
ATOM 517 O O . ALA A 1 83 ? 5.602 -6.580 20.965 1.00 27.12 110 ALA A O 1
ATOM 519 N N . LEU A 1 84 ? 5.669 -4.486 21.774 1.00 25.75 111 LEU A N 1
ATOM 520 C CA . LEU A 1 84 ? 5.766 -4.914 23.156 1.00 23.93 111 LEU A CA 1
ATOM 521 C C . LEU A 1 84 ? 4.416 -4.968 23.873 1.00 25.39 111 LEU A C 1
ATOM 522 O O . LEU A 1 84 ? 3.696 -3.973 23.919 1.00 20.15 111 LEU A O 1
ATOM 527 N N . VAL A 1 85 ? 4.073 -6.134 24.412 1.00 19.36 112 VAL A N 1
ATOM 528 C CA . VAL A 1 85 ? 2.844 -6.270 25.176 1.00 24.77 112 VAL A CA 1
ATOM 529 C C . VAL A 1 85 ? 3.216 -5.922 26.624 1.00 26.46 112 VAL A C 1
ATOM 530 O O . VAL A 1 85 ? 4.166 -6.477 27.174 1.00 23.63 112 VAL A O 1
ATOM 534 N N . GLY A 1 86 ? 2.484 -4.991 27.233 1.00 22.84 113 GLY A N 1
ATOM 535 C CA . GLY A 1 86 ? 2.791 -4.608 28.602 1.00 22.81 113 GLY A CA 1
ATOM 536 C C . GLY A 1 86 ? 2.137 -5.436 29.700 1.00 24.42 113 GLY A C 1
ATOM 537 O O . GLY A 1 86 ? 1.390 -4.901 30.516 1.00 26.22 113 GLY A O 1
ATOM 538 N N . GLY A 1 87 ? 2.432 -6.735 29.737 1.00 28.49 114 GLY A N 1
ATOM 539 C CA . GLY A 1 87 ? 1.872 -7.599 30.757 1.00 24.51 114 GLY A CA 1
ATOM 540 C C . GLY A 1 87 ? 2.189 -7.141 32.175 1.00 29.04 114 GLY A C 1
ATOM 541 O O . GLY A 1 87 ? 1.405 -7.374 33.077 1.00 30.45 114 GLY A O 1
ATOM 542 N N . ALA A 1 88 ? 3.345 -6.514 32.387 1.00 30.83 115 ALA A N 1
ATOM 543 C CA . ALA A 1 88 ? 3.700 -6.021 33.714 1.00 28.75 115 ALA A CA 1
ATOM 544 C C . ALA A 1 88 ? 3.157 -4.600 33.905 1.00 27.21 115 ALA A C 1
ATOM 545 O O . ALA A 1 88 ? 2.533 -4.321 34.916 1.00 27.21 115 ALA A O 1
ATOM 547 N N . THR A 1 89 ? 3.387 -3.720 32.937 1.00 28.35 116 THR A N 1
ATOM 548 C CA . THR A 1 89 ? 2.896 -2.351 33.086 1.00 28.17 116 THR A CA 1
ATOM 549 C C . THR A 1 89 ? 1.360 -2.219 33.200 1.00 27.32 116 THR A C 1
ATOM 550 O O . THR A 1 89 ? 0.870 -1.361 33.918 1.00 24.30 116 THR A O 1
ATOM 554 N N . ALA A 1 90 ? 0.603 -3.069 32.514 1.00 25.69 117 ALA A N 1
ATOM 555 C CA . ALA A 1 90 ? -0.851 -2.976 32.590 1.00 25.76 117 ALA A CA 1
ATOM 556 C C . ALA A 1 90 ? -1.375 -3.280 34.003 1.00 29.40 117 ALA A C 1
ATOM 557 O O . ALA A 1 90 ? -2.510 -2.936 34.338 1.00 27.67 117 ALA A O 1
ATOM 559 N N . ARG A 1 91 ? -0.562 -3.936 34.825 1.00 26.53 118 ARG A N 1
ATOM 560 C CA . ARG A 1 91 ? -0.972 -4.227 36.189 1.00 27.29 118 ARG A CA 1
ATOM 561 C C . ARG A 1 91 ? -0.960 -2.939 37.011 1.00 31.51 118 ARG A C 1
ATOM 562 O O . ARG A 1 91 ? -1.598 -2.862 38.054 1.00 35.36 118 ARG A O 1
ATOM 570 N N . LEU A 1 92 ? -0.229 -1.932 36.544 1.00 32.96 119 LEU A N 1
ATOM 571 C CA . LEU A 1 92 ? -0.134 -0.655 37.254 1.00 33.00 119 LEU A CA 1
ATOM 572 C C . LEU A 1 92 ? -1.082 0.383 36.653 1.00 36.33 119 LEU A C 1
ATOM 573 O O . LEU A 1 92 ? -1.796 1.063 37.377 1.00 41.18 119 LEU A O 1
ATOM 578 N N . GLY A 1 93 ? -1.068 0.512 35.328 1.00 30.41 120 GLY A N 1
ATOM 579 C CA . GLY A 1 93 ? -1.940 1.464 34.667 1.00 29.41 120 GLY A CA 1
ATOM 580 C C . GLY A 1 93 ? -1.265 2.775 34.311 1.00 30.36 120 GLY A C 1
ATOM 581 O O . GLY A 1 93 ? -0.800 3.492 35.195 1.00 29.30 120 GLY A O 1
ATOM 582 N N . ASP A 1 94 ? -1.218 3.081 33.014 1.00 27.88 121 ASP A N 1
ATOM 583 C CA . ASP A 1 94 ? -0.607 4.310 32.509 1.00 29.60 121 ASP A CA 1
ATOM 584 C C . ASP A 1 94 ? -1.518 5.498 32.858 1.00 30.63 121 ASP A C 1
ATOM 585 O O . ASP A 1 94 ? -2.689 5.519 32.487 1.00 29.42 121 ASP A O 1
ATOM 590 N N . PRO A 1 95 ? -0.997 6.495 33.587 1.00 30.36 122 PRO A N 1
ATOM 591 C CA . PRO A 1 95 ? -1.816 7.655 33.953 1.00 30.99 122 PRO A CA 1
ATOM 592 C C . PRO A 1 95 ? -1.815 8.739 32.875 1.00 33.45 122 PRO A C 1
ATOM 593 O O . PRO A 1 95 ? -2.589 9.686 32.935 1.00 34.62 122 PRO A O 1
ATOM 597 N N . SER A 1 96 ? -0.933 8.594 31.897 1.00 35.73 123 SER A N 1
ATOM 598 C CA . SER A 1 96 ? -0.818 9.566 30.816 1.00 38.73 123 SER A CA 1
ATOM 599 C C . SER A 1 96 ? -2.158 9.949 30.213 1.00 39.33 123 SER A C 1
ATOM 600 O O . SER A 1 96 ? -2.920 9.088 29.800 1.00 37.81 123 SER A O 1
ATOM 603 N N . GLY A 1 97 ? -2.442 11.248 30.182 1.00 41.95 124 GLY A N 1
ATOM 604 C CA . GLY A 1 97 ? -3.686 11.727 29.603 1.00 42.09 124 GLY A CA 1
ATOM 605 C C . GLY A 1 97 ? -4.957 11.394 30.353 1.00 44.23 124 GLY A C 1
ATOM 606 O O . GLY A 1 97 ? -6.054 11.678 29.864 1.00 45.46 124 GLY A O 1
ATOM 607 N N . ARG A 1 98 ? -4.838 10.796 31.534 1.00 41.05 125 ARG A N 1
ATOM 608 C CA . ARG A 1 98 ? -6.036 10.444 32.298 1.00 40.72 125 ARG A CA 1
ATOM 609 C C . ARG A 1 98 ? -6.352 11.410 33.444 1.00 40.75 125 ARG A C 1
ATOM 610 O O . ARG A 1 98 ? -5.457 11.902 34.133 1.00 40.15 125 ARG A O 1
ATOM 618 N N . THR A 1 99 ? -7.643 11.656 33.634 1.00 41.46 126 THR A N 1
ATOM 619 C CA . THR A 1 99 ? -8.164 12.535 34.671 1.00 44.00 126 THR A CA 1
ATOM 620 C C . THR A 1 99 ? -8.330 11.750 35.958 1.00 43.67 126 THR A C 1
ATOM 621 O O . THR A 1 99 ? -7.948 12.196 37.042 1.00 36.47 126 THR A O 1
ATOM 625 N N . LYS A 1 100 ? -8.936 10.577 35.819 1.00 46.74 127 LYS A N 1
ATOM 626 C CA . LYS A 1 100 ? -9.208 9.720 36.955 1.00 47.63 127 LYS A CA 1
ATOM 627 C C . LYS A 1 100 ? -8.311 8.505 37.031 1.00 45.15 127 LYS A C 1
ATOM 628 O O . LYS A 1 100 ? -7.783 8.047 36.028 1.00 42.03 127 LYS A O 1
ATOM 634 N N . GLU A 1 101 ? -8.139 7.994 38.242 1.00 43.97 128 GLU A N 1
ATOM 635 C CA . GLU A 1 101 ? -7.331 6.806 38.456 1.00 50.93 128 GLU A CA 1
ATOM 636 C C . GLU A 1 101 ? -8.104 5.627 37.852 1.00 50.07 128 GLU A C 1
ATOM 637 O O . GLU A 1 101 ? -9.336 5.594 37.891 1.00 49.71 128 GLU A O 1
ATOM 643 N N . ARG A 1 102 ? -7.384 4.673 37.278 1.00 51.68 129 ARG A N 1
ATOM 644 C CA . ARG A 1 102 ? -8.016 3.500 36.673 1.00 52.98 129 ARG A CA 1
ATOM 645 C C . ARG A 1 102 ? -8.591 2.529 37.708 1.00 54.79 129 ARG A C 1
ATOM 646 O O . ARG A 1 102 ? -8.100 2.428 38.838 1.00 54.33 129 ARG A O 1
ATOM 654 N N . GLU A 1 103 ? -9.649 1.822 37.322 1.00 60.48 130 GLU A N 1
ATOM 655 C CA . GLU A 1 103 ? -10.248 0.814 38.194 1.00 63.71 130 GLU A CA 1
ATOM 656 C C . GLU A 1 103 ? -9.150 -0.257 38.275 1.00 63.55 130 GLU A C 1
ATOM 657 O O . GLU A 1 103 ? -8.567 -0.616 37.248 1.00 62.44 130 GLU A O 1
ATOM 663 N N . ALA A 1 104 ? -8.849 -0.758 39.469 1.00 63.90 131 ALA A N 1
ATOM 664 C CA . ALA A 1 104 ? -7.806 -1.780 39.595 1.00 62.59 131 ALA A CA 1
ATOM 665 C C . ALA A 1 104 ? -8.163 -3.043 38.796 1.00 58.75 131 ALA A C 1
ATOM 666 O O . ALA A 1 104 ? -9.307 -3.496 38.812 1.00 59.49 131 ALA A O 1
ATOM 668 N N . LEU A 1 105 ? -7.175 -3.594 38.097 1.00 53.40 132 LEU A N 1
ATOM 669 C CA . LEU A 1 105 ? -7.360 -4.796 37.289 1.00 48.53 132 LEU A CA 1
ATOM 670 C C . LEU A 1 105 ? -6.752 -6.028 37.941 1.00 46.33 132 LEU A C 1
ATOM 671 O O . LEU A 1 105 ? -5.612 -6.004 38.395 1.00 41.81 132 LEU A O 1
ATOM 676 N N . GLU A 1 106 ? -7.516 -7.111 37.982 1.00 44.00 133 GLU A N 1
ATOM 677 C CA . GLU A 1 106 ? -7.012 -8.341 38.569 1.00 44.76 133 GLU A CA 1
ATOM 678 C C . GLU A 1 106 ? -5.822 -8.830 37.737 1.00 37.87 133 GLU A C 1
ATOM 679 O O . GLU A 1 106 ? -5.861 -8.832 36.501 1.00 37.14 133 GLU A O 1
ATOM 685 N N . THR A 1 107 ? -4.767 -9.245 38.421 1.00 30.47 134 THR A N 1
ATOM 686 C CA . THR A 1 107 ? -3.562 -9.724 37.766 1.00 32.68 134 THR A CA 1
ATOM 687 C C . THR A 1 107 ? -3.862 -10.848 36.762 1.00 34.53 134 THR A C 1
ATOM 688 O O . THR A 1 107 ? -3.303 -10.895 35.658 1.00 32.20 134 THR A O 1
ATOM 692 N N . GLU A 1 108 ? -4.776 -11.733 37.148 1.00 32.68 135 GLU A N 1
ATOM 693 C CA . GLU A 1 108 ? -5.192 -12.865 36.333 1.00 33.13 135 GLU A CA 1
ATOM 694 C C . GLU A 1 108 ? -5.822 -12.377 35.026 1.00 30.73 135 GLU A C 1
ATOM 695 O O . GLU A 1 108 ? -5.578 -12.930 33.961 1.00 28.86 135 GLU A O 1
ATOM 701 N N . ARG A 1 109 ? -6.632 -11.335 35.124 1.00 28.93 136 ARG A N 1
ATOM 702 C CA . ARG A 1 109 ? -7.289 -10.776 33.966 1.00 31.91 136 ARG A CA 1
ATOM 703 C C . ARG A 1 109 ? -6.238 -10.109 33.078 1.00 29.04 136 ARG A C 1
ATOM 704 O O . ARG A 1 109 ? -6.285 -10.220 31.846 1.00 30.91 136 ARG A O 1
ATOM 712 N N . VAL A 1 110 ? -5.281 -9.435 33.709 1.00 28.32 137 VAL A N 1
ATOM 713 C CA . VAL A 1 110 ? -4.221 -8.769 32.964 1.00 29.43 137 VAL A CA 1
ATOM 714 C C . VAL A 1 110 ? -3.377 -9.755 32.150 1.00 25.13 137 VAL A C 1
ATOM 715 O O . VAL A 1 110 ? -3.042 -9.488 31.005 1.00 30.14 137 VAL A O 1
ATOM 719 N N . ARG A 1 111 ? -3.067 -10.906 32.734 1.00 26.30 138 ARG A N 1
ATOM 720 C CA . ARG A 1 111 ? -2.273 -11.912 32.046 1.00 26.11 138 ARG A CA 1
ATOM 721 C C . ARG A 1 111 ? -3.081 -12.572 30.936 1.00 22.68 138 ARG A C 1
ATOM 722 O O . ARG A 1 111 ? -2.534 -12.951 29.907 1.00 20.09 138 ARG A O 1
ATOM 730 N N . ALA A 1 112 ? -4.389 -12.695 31.141 1.00 23.78 139 ALA A N 1
ATOM 731 C CA . ALA A 1 112 ? -5.235 -13.286 30.113 1.00 26.44 139 ALA A CA 1
ATOM 732 C C . ALA A 1 112 ? -5.301 -12.312 28.934 1.00 25.20 139 ALA A C 1
ATOM 733 O O . ALA A 1 112 ? -5.188 -12.729 27.790 1.00 25.67 139 ALA A O 1
ATOM 735 N N . ASN A 1 113 ? -5.468 -11.017 29.214 1.00 25.50 140 ASN A N 1
ATOM 736 C CA . ASN A 1 113 ? -5.518 -9.996 28.150 1.00 25.48 140 ASN A CA 1
ATOM 737 C C . ASN A 1 113 ? -4.185 -9.997 27.389 1.00 21.76 140 ASN A C 1
ATOM 738 O O . ASN A 1 113 ? -4.135 -9.838 26.171 1.00 26.54 140 ASN A O 1
ATOM 743 N N . ALA A 1 114 ? -3.103 -10.159 28.133 1.00 26.52 141 ALA A N 1
ATOM 744 C CA . ALA A 1 114 ? -1.755 -10.163 27.560 1.00 26.62 141 ALA A CA 1
ATOM 745 C C . ALA A 1 114 ? -1.569 -11.284 26.554 1.00 27.27 141 ALA A C 1
ATOM 746 O O . ALA A 1 114 ? -0.972 -11.079 25.491 1.00 26.04 141 ALA A O 1
ATOM 748 N N . ARG A 1 115 ? -2.076 -12.469 26.892 1.00 29.18 142 ARG A N 1
ATOM 749 C CA . ARG A 1 115 ? -1.969 -13.613 25.990 1.00 26.95 142 ARG A CA 1
ATOM 750 C C . ARG A 1 115 ? -2.774 -13.306 24.740 1.00 26.62 142 ARG A C 1
ATOM 751 O O . ARG A 1 115 ? -2.337 -13.595 23.621 1.00 23.82 142 ARG A O 1
ATOM 759 N N . ALA A 1 116 ? -3.952 -12.712 24.931 1.00 23.59 143 ALA A N 1
ATOM 760 C CA . ALA A 1 116 ? -4.809 -12.357 23.801 1.00 25.27 143 ALA A CA 1
ATOM 761 C C . ALA A 1 116 ? -4.165 -11.252 22.922 1.00 26.33 143 ALA A C 1
ATOM 762 O O . ALA A 1 116 ? -4.246 -11.281 21.691 1.00 26.98 143 ALA A O 1
ATOM 764 N N . LEU A 1 117 ? -3.515 -10.281 23.543 1.00 27.47 144 LEU A N 1
ATOM 765 C CA . LEU A 1 117 ? -2.879 -9.231 22.758 1.00 25.65 144 LEU A CA 1
ATOM 766 C C . LEU A 1 117 ? -1.741 -9.786 21.921 1.00 25.34 144 LEU A C 1
ATOM 767 O O . LEU A 1 117 ? -1.554 -9.397 20.767 1.00 28.85 144 LEU A O 1
ATOM 772 N N . ARG A 1 118 ? -0.968 -10.693 22.496 1.00 24.28 145 ARG A N 1
ATOM 773 C CA . ARG A 1 118 ? 0.153 -11.275 21.767 1.00 28.97 145 ARG A CA 1
ATOM 774 C C . ARG A 1 118 ? -0.362 -11.958 20.490 1.00 31.12 145 ARG A C 1
ATOM 775 O O . ARG A 1 118 ? 0.203 -11.805 19.406 1.00 31.92 145 ARG A O 1
ATOM 783 N N . LEU A 1 119 ? -1.445 -12.703 20.624 1.00 30.05 146 LEU A N 1
ATOM 784 C CA . LEU A 1 119 ? -2.020 -13.386 19.481 1.00 34.23 146 LEU A CA 1
ATOM 785 C C . LEU A 1 119 ? -2.591 -12.377 18.486 1.00 32.16 146 LEU A C 1
ATOM 786 O O . LEU A 1 119 ? -2.501 -12.571 17.280 1.00 35.30 146 LEU A O 1
ATOM 791 N N . GLY A 1 120 ? -3.180 -11.305 19.009 1.00 33.72 147 GLY A N 1
ATOM 792 C CA . GLY A 1 120 ? -3.755 -10.268 18.166 1.00 33.08 147 GLY A CA 1
ATOM 793 C C . GLY A 1 120 ? -2.708 -9.541 17.330 1.00 31.20 147 GLY A C 1
ATOM 794 O O . GLY A 1 120 ? -2.915 -9.251 16.153 1.00 29.52 147 GLY A O 1
ATOM 795 N N . LEU A 1 121 ? -1.573 -9.246 17.941 1.00 29.83 148 LEU A N 1
ATOM 796 C CA . LEU A 1 121 ? -0.518 -8.570 17.233 1.00 27.56 148 LEU A CA 1
ATOM 797 C C . LEU A 1 121 ? 0.060 -9.502 16.171 1.00 31.07 148 LEU A C 1
ATOM 798 O O . LEU A 1 121 ? 0.312 -9.073 15.060 1.00 31.75 148 LEU A O 1
ATOM 803 N N . GLU A 1 122 ? 0.256 -10.779 16.492 1.00 31.66 149 GLU A N 1
ATOM 804 C CA . GLU A 1 122 ? 0.805 -11.695 15.494 1.00 34.26 149 GLU A CA 1
ATOM 805 C C . GLU A 1 122 ? -0.151 -11.909 14.315 1.00 28.74 149 GLU A C 1
ATOM 806 O O . GLU A 1 122 ? 0.286 -11.993 13.171 1.00 31.88 149 GLU A O 1
ATOM 812 N N . ALA A 1 123 ? -1.447 -11.995 14.587 1.00 26.73 150 ALA A N 1
ATOM 813 C CA . ALA A 1 123 ? -2.418 -12.178 13.512 1.00 28.49 150 ALA A CA 1
ATOM 814 C C . ALA A 1 123 ? -2.361 -10.976 12.550 1.00 29.01 150 ALA A C 1
ATOM 815 O O . ALA A 1 123 ? -2.389 -11.142 11.331 1.00 30.37 150 ALA A O 1
ATOM 817 N N . LEU A 1 124 ? -2.248 -9.771 13.099 1.00 28.59 151 LEU A N 1
ATOM 818 C CA . LEU A 1 124 ? -2.185 -8.567 12.272 1.00 28.02 151 LEU A CA 1
ATOM 819 C C . LEU A 1 124 ? -0.933 -8.576 11.383 1.00 27.87 151 LEU A C 1
ATOM 820 O O . LEU A 1 124 ? -1.008 -8.330 10.169 1.00 23.59 151 LEU A O 1
ATOM 825 N N . ALA A 1 125 ? 0.213 -8.858 11.991 1.00 27.87 152 ALA A N 1
ATOM 826 C CA . ALA A 1 125 ? 1.471 -8.921 11.259 1.00 27.79 152 ALA A CA 1
ATOM 827 C C . ALA A 1 125 ? 1.377 -10.017 10.183 1.00 29.89 152 ALA A C 1
ATOM 828 O O . ALA A 1 125 ? 1.959 -9.886 9.102 1.00 27.38 152 ALA A O 1
ATOM 830 N N . ALA A 1 126 ? 0.626 -11.083 10.471 1.00 28.31 153 ALA A N 1
ATOM 831 C CA . ALA A 1 126 ? 0.455 -12.158 9.485 1.00 32.14 153 ALA A CA 1
ATOM 832 C C . ALA A 1 126 ? -0.313 -11.615 8.278 1.00 33.61 153 ALA A C 1
ATOM 833 O O . ALA A 1 126 ? 0.101 -11.829 7.135 1.00 35.52 153 ALA A O 1
ATOM 835 N N . ASN A 1 127 ? -1.422 -10.911 8.533 1.00 30.03 154 ASN A N 1
ATOM 836 C CA . ASN A 1 127 ? -2.221 -10.335 7.453 1.00 28.86 154 ASN A CA 1
ATOM 837 C C . ASN A 1 127 ? -1.381 -9.341 6.663 1.00 26.44 154 ASN A C 1
ATOM 838 O O . ASN A 1 127 ? -1.404 -9.320 5.435 1.00 28.39 154 ASN A O 1
ATOM 843 N N . HIS A 1 128 ? -0.641 -8.513 7.383 1.00 25.40 155 HIS A N 1
ATOM 844 C CA . HIS A 1 128 ? 0.223 -7.529 6.755 1.00 29.98 155 HIS A CA 1
ATOM 845 C C . HIS A 1 128 ? 1.134 -8.247 5.757 1.00 29.94 155 HIS A C 1
ATOM 846 O O . HIS A 1 128 ? 1.118 -7.982 4.554 1.00 32.21 155 HIS A O 1
ATOM 853 N N . GLN A 1 129 ? 1.922 -9.179 6.269 1.00 31.64 156 GLN A N 1
ATOM 854 C CA . GLN A 1 129 ? 2.861 -9.907 5.431 1.00 35.27 156 GLN A CA 1
ATOM 855 C C . GLN A 1 129 ? 2.225 -10.637 4.246 1.00 33.46 156 GLN A C 1
ATOM 856 O O . GLN A 1 129 ? 2.792 -10.653 3.163 1.00 37.28 156 GLN A O 1
ATOM 862 N N . GLN A 1 130 ? 1.043 -11.220 4.427 1.00 34.29 157 GLN A N 1
ATOM 863 C CA . GLN A 1 130 ? 0.427 -11.953 3.332 1.00 33.69 157 GLN A CA 1
ATOM 864 C C . GLN A 1 130 ? -0.418 -11.185 2.321 1.00 37.47 157 GLN A C 1
ATOM 865 O O . GLN A 1 130 ? -0.524 -11.593 1.163 1.00 36.44 157 GLN A O 1
ATOM 871 N N . LEU A 1 131 ? -1.017 -10.079 2.739 1.00 34.58 158 LEU A N 1
ATOM 872 C CA . LEU A 1 131 ? -1.884 -9.338 1.844 1.00 32.99 158 LEU A CA 1
ATOM 873 C C . LEU A 1 131 ? -1.360 -7.993 1.380 1.00 33.90 158 LEU A C 1
ATOM 874 O O . LEU A 1 131 ? -1.952 -7.374 0.509 1.00 29.34 158 LEU A O 1
ATOM 879 N N . PHE A 1 132 ? -0.254 -7.540 1.958 1.00 34.86 159 PHE A N 1
ATOM 880 C CA . PHE A 1 132 ? 0.292 -6.239 1.602 1.00 30.67 159 PHE A CA 1
ATOM 881 C C . PHE A 1 132 ? 1.771 -6.271 1.240 1.00 33.92 159 PHE A C 1
ATOM 882 O O . PHE A 1 132 ? 2.509 -5.308 1.486 1.00 33.11 159 PHE A O 1
ATOM 890 N N . THR A 1 133 ? 2.199 -7.391 0.662 1.00 34.08 160 THR A N 1
ATOM 891 C CA . THR A 1 133 ? 3.582 -7.545 0.222 1.00 39.61 160 THR A CA 1
ATOM 892 C C . THR A 1 133 ? 3.847 -6.517 -0.883 1.00 39.63 160 THR A C 1
ATOM 893 O O . THR A 1 133 ? 2.927 -6.067 -1.563 1.00 38.08 160 THR A O 1
ATOM 897 N N . ASP A 1 134 ? 5.100 -6.121 -1.045 1.00 40.30 161 ASP A N 1
ATOM 898 C CA . ASP A 1 134 ? 5.440 -5.165 -2.086 1.00 41.21 161 ASP A CA 1
ATOM 899 C C . ASP A 1 134 ? 6.765 -5.579 -2.705 1.00 42.55 161 ASP A C 1
ATOM 900 O O . ASP A 1 134 ? 7.430 -4.792 -3.368 1.00 46.00 161 ASP A O 1
ATOM 905 N N . GLY A 1 135 ? 7.149 -6.826 -2.468 1.00 44.81 162 GLY A N 1
ATOM 906 C CA . GLY A 1 135 ? 8.396 -7.325 -3.014 1.00 51.95 162 GLY A CA 1
ATOM 907 C C . GLY A 1 135 ? 9.670 -6.749 -2.408 1.00 48.77 162 GLY A C 1
ATOM 908 O O . GLY A 1 135 ? 10.765 -7.157 -2.788 1.00 49.09 162 GLY A O 1
ATOM 909 N N . ARG A 1 136 ? 9.552 -5.797 -1.488 1.00 50.35 163 ARG A N 1
ATOM 910 C CA . ARG A 1 136 ? 10.747 -5.231 -0.856 1.00 48.99 163 ARG A CA 1
ATOM 911 C C . ARG A 1 136 ? 11.185 -6.219 0.208 1.00 45.53 163 ARG A C 1
ATOM 912 O O . ARG A 1 136 ? 10.406 -7.085 0.609 1.00 39.87 163 ARG A O 1
ATOM 920 N N . SER A 1 137 ? 12.429 -6.091 0.660 1.00 44.82 164 SER A N 1
ATOM 921 C CA . SER A 1 137 ? 12.935 -6.972 1.704 1.00 47.33 164 SER A CA 1
ATOM 922 C C . SER A 1 137 ? 12.628 -6.277 3.028 1.00 45.33 164 SER A C 1
ATOM 923 O O . SER A 1 137 ? 13.183 -5.222 3.334 1.00 44.81 164 SER A O 1
ATOM 926 N N . TRP A 1 138 ? 11.727 -6.870 3.801 1.00 44.87 165 TRP A N 1
ATOM 927 C CA . TRP A 1 138 ? 11.315 -6.286 5.071 1.00 39.47 165 TRP A CA 1
ATOM 928 C C . TRP A 1 138 ? 12.168 -6.729 6.232 1.00 36.50 165 TRP A C 1
ATOM 929 O O . TRP A 1 138 ? 12.830 -7.763 6.175 1.00 37.19 165 TRP A O 1
ATOM 940 N N . GLY A 1 139 ? 12.143 -5.939 7.294 1.00 37.29 166 GLY A N 1
ATOM 941 C CA . GLY A 1 139 ? 12.867 -6.327 8.484 1.00 32.67 166 GLY A CA 1
ATOM 942 C C . GLY A 1 139 ? 11.968 -7.315 9.215 1.00 31.95 166 GLY A C 1
ATOM 943 O O . GLY A 1 139 ? 10.942 -7.760 8.682 1.00 25.92 166 GLY A O 1
ATOM 944 N N . SER A 1 140 ? 12.333 -7.659 10.439 1.00 29.07 167 SER A N 1
ATOM 945 C CA . SER A 1 140 ? 11.529 -8.590 11.213 1.00 33.30 167 SER A CA 1
ATOM 946 C C . SER A 1 140 ? 10.471 -7.873 12.062 1.00 30.30 167 SER A C 1
ATOM 947 O O . SER A 1 140 ? 10.528 -6.662 12.274 1.00 30.02 167 SER A O 1
ATOM 950 N N . PHE A 1 141 ? 9.497 -8.645 12.516 1.00 26.76 168 PHE A N 1
ATOM 951 C CA . PHE A 1 141 ? 8.433 -8.159 13.386 1.00 33.31 168 PHE A CA 1
ATOM 952 C C . PHE A 1 141 ? 8.413 -9.130 14.578 1.00 32.90 168 PHE A C 1
ATOM 953 O O . PHE A 1 141 ? 8.216 -10.333 14.405 1.00 32.03 168 PHE A O 1
ATOM 961 N N . THR A 1 142 ? 8.641 -8.614 15.779 1.00 31.02 169 THR A N 1
ATOM 962 C CA . THR A 1 142 ? 8.672 -9.461 16.958 1.00 31.56 169 THR A CA 1
ATOM 963 C C . THR A 1 142 ? 7.764 -8.925 18.055 1.00 31.13 169 THR A C 1
ATOM 964 O O . THR A 1 142 ? 7.717 -7.719 18.311 1.00 30.95 169 THR A O 1
ATOM 968 N N . VAL A 1 143 ? 7.042 -9.835 18.695 1.00 30.89 170 VAL A N 1
ATOM 969 C CA . VAL A 1 143 ? 6.148 -9.488 19.793 1.00 28.58 170 VAL A CA 1
ATOM 970 C C . VAL A 1 143 ? 6.818 -9.944 21.069 1.00 30.86 170 VAL A C 1
ATOM 971 O O . VAL A 1 143 ? 7.155 -11.126 21.193 1.00 26.35 170 VAL A O 1
ATOM 975 N N . LEU A 1 144 ? 7.033 -9.022 22.005 1.00 24.92 171 LEU A N 1
ATOM 976 C CA . LEU A 1 144 ? 7.625 -9.374 23.305 1.00 25.57 171 LEU A CA 1
ATOM 977 C C . LEU A 1 144 ? 6.633 -8.975 24.402 1.00 25.87 171 LEU A C 1
ATOM 978 O O . LEU A 1 144 ? 5.630 -8.313 24.135 1.00 29.21 171 LEU A O 1
ATOM 983 N N . ASP A 1 145 ? 6.900 -9.388 25.636 1.00 24.57 172 ASP A N 1
ATOM 984 C CA . ASP A 1 145 ? 6.031 -9.060 26.750 1.00 24.61 172 ASP A CA 1
ATOM 985 C C . ASP A 1 145 ? 6.949 -8.585 27.866 1.00 26.41 172 ASP A C 1
ATOM 986 O O . ASP A 1 145 ? 7.856 -9.313 28.264 1.00 27.56 172 ASP A O 1
ATOM 991 N N . ASN A 1 146 ? 6.745 -7.381 28.393 1.00 23.93 173 ASN A N 1
ATOM 992 C CA . ASN A 1 146 ? 7.700 -6.935 29.407 1.00 25.80 173 ASN A CA 1
ATOM 993 C C . ASN A 1 146 ? 7.668 -7.714 30.705 1.00 27.49 173 ASN A C 1
ATOM 994 O O . ASN A 1 146 ? 8.584 -7.596 31.502 1.00 22.39 173 ASN A O 1
ATOM 999 N N . SER A 1 147 ? 6.634 -8.527 30.913 1.00 25.71 174 SER A N 1
ATOM 1000 C CA . SER A 1 147 ? 6.580 -9.321 32.125 1.00 26.10 174 SER A CA 1
ATOM 1001 C C . SER A 1 147 ? 7.726 -10.342 32.105 1.00 30.71 174 SER A C 1
ATOM 1002 O O . SER A 1 147 ? 8.102 -10.873 33.150 1.00 29.95 174 SER A O 1
ATOM 1005 N N . ALA A 1 148 ? 8.293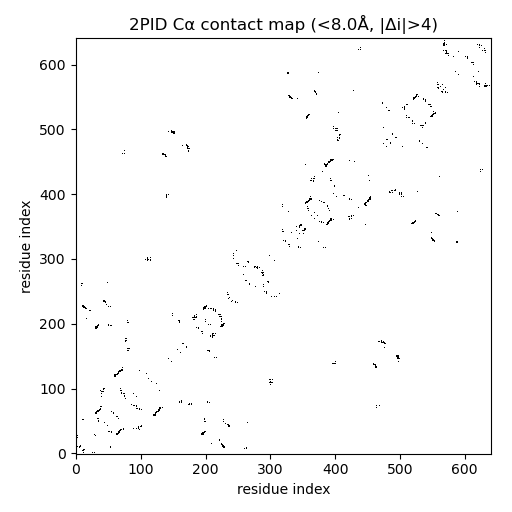 -10.603 30.926 1.00 25.73 175 ALA A N 1
ATOM 1006 C CA . ALA A 1 148 ? 9.393 -11.563 30.816 1.00 27.88 175 ALA A CA 1
ATOM 1007 C C . ALA A 1 148 ? 10.565 -11.098 31.646 1.00 30.50 175 ALA A C 1
ATOM 1008 O O . ALA A 1 148 ? 11.172 -11.896 32.355 1.00 31.81 175 ALA A O 1
ATOM 1010 N N . TRP A 1 149 ? 10.875 -9.815 31.604 1.00 28.49 176 TRP A N 1
ATOM 1011 C CA . TRP A 1 149 ? 12.015 -9.368 32.384 1.00 26.27 176 TRP A CA 1
ATOM 1012 C C . TRP A 1 149 ? 11.600 -8.885 33.777 1.00 31.19 176 TRP A C 1
ATOM 1013 O O . TRP A 1 149 ? 12.428 -8.884 34.676 1.00 31.58 176 TRP A O 1
ATOM 1024 N N . TYR A 1 150 ? 10.354 -8.460 33.961 1.00 29.85 177 TYR A N 1
ATOM 1025 C CA . TYR A 1 150 ? 9.969 -7.990 35.289 1.00 30.11 177 TYR A CA 1
ATOM 1026 C C . TYR A 1 150 ? 9.756 -9.089 36.322 1.00 30.22 177 TYR A C 1
ATOM 1027 O O . TYR A 1 150 ? 9.939 -8.873 37.523 1.00 31.62 177 TYR A O 1
ATOM 1036 N N . GLN A 1 151 ? 9.385 -10.270 35.854 1.00 34.37 178 GLN A N 1
ATOM 1037 C CA . GLN A 1 151 ? 9.197 -11.409 36.735 1.00 36.27 178 GLN A CA 1
ATOM 1038 C C . GLN A 1 151 ? 10.520 -11.861 37.348 1.00 36.48 178 GLN A C 1
ATOM 1039 O O . GLN A 1 151 ? 10.535 -12.697 38.244 1.00 40.47 178 GLN A O 1
ATOM 1045 N N . LYS A 1 152 ? 11.628 -11.316 36.865 1.00 34.15 179 LYS A N 1
ATOM 1046 C CA . LYS A 1 152 ? 12.935 -11.678 37.399 1.00 38.68 179 LYS A CA 1
ATOM 1047 C C . LYS A 1 152 ? 13.524 -10.491 38.145 1.00 39.16 179 LYS A C 1
ATOM 1048 O O . LYS A 1 152 ? 14.626 -10.571 38.690 1.00 40.94 179 LYS A O 1
ATOM 1054 N N . GLN A 1 153 ? 12.789 -9.384 38.159 1.00 34.71 180 GLN A N 1
ATOM 1055 C CA . GLN A 1 153 ? 13.246 -8.174 38.828 1.00 35.63 180 GLN A CA 1
ATOM 1056 C C . GLN A 1 153 ? 12.767 -8.065 40.264 1.00 34.03 180 GLN A C 1
ATOM 1057 O O . GLN A 1 153 ? 11.566 -7.988 40.510 1.00 32.34 180 GLN A O 1
ATOM 1063 N N . HIS A 1 154 ? 13.696 -8.070 41.215 1.00 34.38 181 HIS A N 1
ATOM 1064 C CA . HIS A 1 154 ? 13.302 -7.917 42.612 1.00 32.16 181 HIS A CA 1
ATOM 1065 C C . HIS A 1 154 ? 13.254 -6.424 42.932 1.00 29.59 181 HIS A C 1
ATOM 1066 O O . HIS A 1 154 ? 13.991 -5.622 42.354 1.00 28.79 181 HIS A O 1
ATOM 1073 N N . LEU A 1 155 ? 12.355 -6.063 43.836 1.00 29.01 182 LEU A N 1
ATOM 1074 C CA . LEU A 1 155 ? 12.158 -4.682 44.254 1.00 29.67 182 LEU A CA 1
ATOM 1075 C C . LEU A 1 155 ? 13.429 -3.874 44.485 1.00 27.45 182 LEU A C 1
ATOM 1076 O O . LEU A 1 155 ? 13.724 -2.917 43.754 1.00 25.62 182 LEU A O 1
ATOM 1081 N N . VAL A 1 156 ? 14.163 -4.265 45.522 1.00 25.37 183 VAL A N 1
ATOM 1082 C CA . VAL A 1 156 ? 15.354 -3.551 45.934 1.00 28.09 183 VAL A CA 1
ATOM 1083 C C . VAL A 1 156 ? 16.507 -3.643 44.967 1.00 24.65 183 VAL A C 1
ATOM 1084 O O . VAL A 1 156 ? 17.274 -2.695 44.837 1.00 29.19 183 VAL A O 1
ATOM 1088 N N . ASP A 1 157 ? 16.635 -4.766 44.277 1.00 31.27 184 ASP A N 1
ATOM 1089 C CA . ASP A 1 157 ? 17.698 -4.887 43.291 1.00 33.44 184 ASP A CA 1
ATOM 1090 C C . ASP A 1 157 ? 17.489 -3.833 42.205 1.00 29.11 184 ASP A C 1
ATOM 1091 O O . ASP A 1 157 ? 18.427 -3.165 41.791 1.00 30.71 184 ASP A O 1
ATOM 1096 N N . PHE A 1 158 ? 16.248 -3.683 41.765 1.00 27.60 185 PHE A N 1
ATOM 1097 C CA . PHE A 1 158 ? 15.912 -2.713 40.734 1.00 25.87 185 PHE A CA 1
ATOM 1098 C C . PHE A 1 158 ? 16.181 -1.294 41.220 1.00 27.47 185 PHE A C 1
ATOM 1099 O O . PHE A 1 158 ? 16.815 -0.503 40.524 1.00 27.24 185 PHE A O 1
ATOM 1107 N N . LEU A 1 159 ? 15.693 -0.969 42.416 1.00 27.73 186 LEU A N 1
ATOM 1108 C CA . LEU A 1 159 ? 15.877 0.375 42.953 1.00 30.05 186 LEU A CA 1
ATOM 1109 C C . LEU A 1 159 ? 17.340 0.707 43.195 1.00 32.95 186 LEU A C 1
ATOM 1110 O O . LEU A 1 159 ? 17.740 1.864 43.088 1.00 31.94 186 LEU A O 1
ATOM 1115 N N . ALA A 1 160 ? 18.132 -0.307 43.533 1.00 34.31 187 ALA A N 1
ATOM 1116 C CA . ALA A 1 160 ? 19.557 -0.109 43.788 1.00 34.43 187 ALA A CA 1
ATOM 1117 C C . ALA A 1 160 ? 20.321 0.044 42.480 1.00 36.15 187 ALA A C 1
ATOM 1118 O O . ALA A 1 160 ? 21.310 0.764 42.409 1.00 39.33 187 ALA A O 1
ATOM 1120 N N . ALA A 1 161 ? 19.860 -0.619 41.430 1.00 31.54 188 ALA A N 1
ATOM 1121 C CA . ALA A 1 161 ? 20.560 -0.513 40.163 1.00 36.41 188 ALA A CA 1
ATOM 1122 C C . ALA A 1 161 ? 20.268 0.771 39.413 1.00 36.17 188 ALA A C 1
ATOM 1123 O O . ALA A 1 161 ? 21.187 1.477 39.004 1.00 38.03 188 ALA A O 1
ATOM 1125 N N . VAL A 1 162 ? 18.989 1.091 39.254 1.00 34.43 189 VAL A N 1
ATOM 1126 C CA . VAL A 1 162 ? 18.618 2.250 38.466 1.00 34.13 189 VAL A CA 1
ATOM 1127 C C . VAL A 1 162 ? 17.956 3.411 39.179 1.00 33.10 189 VAL A C 1
ATOM 1128 O O . VAL A 1 162 ? 17.802 4.480 38.587 1.00 34.78 189 VAL A O 1
ATOM 1132 N N . GLY A 1 163 ? 17.585 3.210 40.441 1.00 31.15 190 GLY A N 1
ATOM 1133 C CA . GLY A 1 163 ? 16.935 4.251 41.217 1.00 32.10 190 GLY A CA 1
ATOM 1134 C C . GLY A 1 163 ? 17.706 5.560 41.309 1.00 32.39 190 GLY A C 1
ATOM 1135 O O . GLY A 1 163 ? 17.117 6.639 41.264 1.00 39.64 190 GLY A O 1
ATOM 1136 N N . GLY A 1 164 ? 19.023 5.479 41.442 1.00 32.35 191 GLY A N 1
ATOM 1137 C CA . GLY A 1 164 ? 19.811 6.690 41.522 1.00 34.99 191 GLY A CA 1
ATOM 1138 C C . GLY A 1 164 ? 19.889 7.434 40.202 1.00 37.99 191 GLY A C 1
ATOM 1139 O O . GLY A 1 164 ? 20.292 8.597 40.182 1.00 40.37 191 GLY A O 1
ATOM 1140 N N . HIS A 1 165 ? 19.500 6.791 39.098 1.00 35.94 192 HIS A N 1
ATOM 1141 C CA . HIS A 1 165 ? 19.572 7.452 37.793 1.00 35.31 192 HIS A CA 1
ATOM 1142 C C . HIS A 1 165 ? 18.319 8.214 37.385 1.00 36.68 192 HIS A C 1
ATOM 1143 O O . HIS A 1 165 ? 18.235 8.739 36.282 1.00 38.84 192 HIS A O 1
ATOM 1150 N N . PHE A 1 166 ? 17.330 8.266 38.264 1.00 37.98 193 PHE A N 1
ATOM 1151 C CA . PHE A 1 166 ? 16.131 9.040 37.959 1.00 33.93 193 PHE A CA 1
ATOM 1152 C C . PHE A 1 166 ? 16.061 10.194 38.950 1.00 33.98 193 PHE A C 1
ATOM 1153 O O . PHE A 1 166 ? 16.339 10.018 40.141 1.00 34.73 193 PHE A O 1
ATOM 1161 N N . ARG A 1 167 ? 15.709 11.371 38.443 1.00 34.79 194 ARG A N 1
ATOM 1162 C CA . ARG A 1 167 ? 15.594 12.579 39.249 1.00 37.12 194 ARG A CA 1
ATOM 1163 C C . ARG A 1 167 ? 14.128 12.856 39.527 1.00 35.27 194 ARG A C 1
ATOM 1164 O O . ARG A 1 167 ? 13.319 12.916 38.593 1.00 31.85 194 ARG A O 1
ATOM 1172 N N . MET A 1 168 ? 13.785 13.045 40.798 1.00 32.72 195 MET A N 1
ATOM 1173 C CA . MET A 1 168 ? 12.396 13.311 41.149 1.00 33.41 195 MET A CA 1
ATOM 1174 C C . MET A 1 168 ? 11.909 14.555 40.444 1.00 32.90 195 MET A C 1
ATOM 1175 O O . MET A 1 168 ? 10.777 14.602 39.987 1.00 31.10 195 MET A O 1
ATOM 1180 N N . GLY A 1 169 ? 12.784 15.552 40.333 1.00 31.23 196 GLY A N 1
ATOM 1181 C CA . GLY A 1 169 ? 12.416 16.778 39.662 1.00 31.59 196 GLY A CA 1
ATOM 1182 C C . GLY A 1 169 ? 11.907 16.567 38.250 1.00 28.81 196 GLY A C 1
ATOM 1183 O O . GLY A 1 169 ? 10.917 17.167 37.841 1.00 36.10 196 GLY A O 1
ATOM 1184 N N . THR A 1 170 ? 12.571 15.704 37.503 1.00 28.04 197 THR A N 1
ATOM 1185 C CA . THR A 1 170 ? 12.169 15.419 36.137 1.00 35.29 197 THR A CA 1
ATOM 1186 C C . THR A 1 170 ? 10.884 14.581 36.115 1.00 36.61 197 THR A C 1
ATOM 1187 O O . THR A 1 170 ? 9.969 14.859 35.340 1.00 35.18 197 THR A O 1
ATOM 1191 N N . LEU A 1 171 ? 10.827 13.555 36.962 1.00 36.04 198 LEU A N 1
ATOM 1192 C CA . LEU A 1 171 ? 9.656 12.675 37.047 1.00 32.40 198 LEU A CA 1
ATOM 1193 C C . LEU A 1 171 ? 8.390 13.478 37.382 1.00 32.00 198 LEU A C 1
ATOM 1194 O O . LEU A 1 171 ? 7.364 13.342 36.728 1.00 35.27 198 LEU A O 1
ATOM 1199 N N . LEU A 1 172 ? 8.480 14.324 38.401 1.00 33.90 199 LEU A N 1
ATOM 1200 C CA . LEU A 1 172 ? 7.371 15.164 38.840 1.00 33.37 199 LEU A CA 1
ATOM 1201 C C . LEU A 1 172 ? 6.949 16.226 37.818 1.00 36.05 199 LEU A C 1
ATOM 1202 O O . LEU A 1 172 ? 5.807 16.698 37.847 1.00 36.31 199 LEU A O 1
ATOM 1207 N N . SER A 1 173 ? 7.852 16.594 36.913 1.00 32.02 200 SER A N 1
ATOM 1208 C CA . SER A 1 173 ? 7.534 17.628 35.948 1.00 40.08 200 SER A CA 1
ATOM 1209 C C . SER A 1 173 ? 7.036 17.146 34.586 1.00 41.94 200 SER A C 1
ATOM 1210 O O . SER A 1 173 ? 6.632 17.970 33.773 1.00 41.38 200 SER A O 1
ATOM 1213 N N . ARG A 1 174 ? 7.039 15.839 34.318 1.00 39.59 201 ARG A N 1
ATOM 1214 C CA . ARG A 1 174 ? 6.550 15.394 33.014 1.00 37.78 201 ARG A CA 1
ATOM 1215 C C . ARG A 1 174 ? 5.122 15.891 32.829 1.00 38.52 201 ARG A C 1
ATOM 1216 O O . ARG A 1 174 ? 4.300 15.793 33.734 1.00 35.75 201 ARG A O 1
ATOM 1224 N N . GLN A 1 175 ? 4.833 16.399 31.638 1.00 38.64 202 GLN A N 1
ATOM 1225 C CA . GLN A 1 175 ? 3.517 16.921 31.303 1.00 44.76 202 GLN A CA 1
ATOM 1226 C C . GLN A 1 175 ? 2.453 15.820 31.368 1.00 41.37 202 GLN A C 1
ATOM 1227 O O . GLN A 1 175 ? 1.356 16.026 31.865 1.00 40.08 202 GLN A O 1
ATOM 1233 N N . SER A 1 176 ? 2.802 14.653 30.846 1.00 42.52 203 SER A N 1
ATOM 1234 C CA . SER A 1 176 ? 1.913 13.499 30.803 1.00 42.27 203 SER A CA 1
ATOM 1235 C C . SER A 1 176 ? 1.398 13.067 32.174 1.00 42.87 203 SER A C 1
ATOM 1236 O O . SER A 1 176 ? 0.358 12.413 32.283 1.00 44.82 203 SER A O 1
ATOM 1239 N N . VAL A 1 177 ? 2.115 13.433 33.225 1.00 38.66 204 VAL A N 1
ATOM 1240 C CA . VAL A 1 177 ? 1.716 13.012 34.556 1.00 37.07 204 VAL A CA 1
ATOM 1241 C C . VAL A 1 177 ? 0.970 14.084 35.353 1.00 36.63 204 VAL A C 1
ATOM 1242 O O . VAL A 1 177 ? 0.405 13.798 36.416 1.00 31.11 204 VAL A O 1
ATOM 1246 N N . GLN A 1 178 ? 0.943 15.309 34.831 1.00 32.85 205 GLN A N 1
ATOM 1247 C CA . GLN A 1 178 ? 0.283 16.407 35.543 1.00 30.70 205 GLN A CA 1
ATOM 1248 C C . GLN A 1 178 ? -1.224 16.243 35.788 1.00 29.31 205 GLN A C 1
ATOM 1249 O O . GLN A 1 178 ? -1.722 16.616 36.860 1.00 25.84 205 GLN A O 1
ATOM 1255 N N . LEU A 1 179 ? -1.949 15.674 34.825 1.00 26.80 206 LEU A N 1
ATOM 1256 C CA . LEU A 1 179 ? -3.399 15.504 34.976 1.00 28.27 206 LEU A CA 1
ATOM 1257 C C . LEU A 1 179 ? -3.815 14.752 36.225 1.00 32.82 206 LEU A C 1
ATOM 1258 O O . LEU A 1 179 ? -4.835 15.079 36.857 1.00 30.80 206 LEU A O 1
ATOM 1263 N N . ARG A 1 180 ? -3.036 13.728 36.569 1.00 28.34 207 ARG A N 1
ATOM 1264 C CA . ARG A 1 180 ? -3.316 12.911 37.740 1.00 26.54 207 ARG A CA 1
ATOM 1265 C C . ARG A 1 180 ? -2.592 13.469 38.957 1.00 25.88 207 ARG A C 1
ATOM 1266 O O . ARG A 1 180 ? -3.157 13.544 40.054 1.00 23.89 207 ARG A O 1
ATOM 1274 N N . LEU A 1 181 ? -1.326 13.845 38.763 1.00 24.79 208 LEU A N 1
ATOM 1275 C CA . LEU A 1 181 ? -0.538 14.370 39.867 1.00 30.06 208 LEU A CA 1
ATOM 1276 C C . LEU A 1 181 ? -1.196 15.581 40.508 1.00 33.23 208 LEU A C 1
ATOM 1277 O O . LEU A 1 181 ? -1.196 15.715 41.724 1.00 27.31 208 LEU A O 1
ATOM 1282 N N . LYS A 1 182 ? -1.756 16.452 39.670 1.00 31.88 209 LYS A N 1
ATOM 1283 C CA . LYS A 1 182 ? -2.370 17.690 40.132 1.00 37.44 209 LYS A CA 1
ATOM 1284 C C . LYS A 1 182 ? -3.860 17.590 40.400 1.00 38.00 209 LYS A C 1
ATOM 1285 O O . LYS A 1 182 ? -4.530 18.606 40.620 1.00 40.82 209 LYS A O 1
ATOM 1291 N N . SER A 1 183 ? -4.393 16.380 40.389 1.00 34.55 210 SER A N 1
ATOM 1292 C CA . SER A 1 183 ? -5.804 16.242 40.656 1.00 37.16 210 SER A CA 1
ATOM 1293 C C . SER A 1 183 ? -6.029 16.445 42.157 1.00 40.00 210 SER A C 1
ATOM 1294 O O . SER A 1 183 ? -5.110 16.299 42.969 1.00 41.47 210 SER A O 1
ATOM 1297 N N . PRO A 1 184 ? -7.261 16.787 42.542 1.00 41.98 211 PRO A N 1
ATOM 1298 C CA . PRO A 1 184 ? -7.642 17.015 43.938 1.00 44.38 211 PRO A CA 1
ATOM 1299 C C . PRO A 1 184 ? -7.398 15.793 44.828 1.00 44.74 211 PRO A C 1
ATOM 1300 O O . PRO A 1 184 ? -7.102 15.933 46.006 1.00 45.35 211 PRO A O 1
ATOM 1304 N N . GLU A 1 185 ? -7.531 14.597 44.263 1.00 46.63 212 GLU A N 1
ATOM 1305 C CA . GLU A 1 185 ? -7.344 13.362 45.034 1.00 47.61 212 GLU A CA 1
ATOM 1306 C C . GLU A 1 185 ? -5.923 12.798 44.947 1.00 45.36 212 GLU A C 1
ATOM 1307 O O . GLU A 1 185 ? -5.606 11.808 45.599 1.00 50.03 212 GLU A O 1
ATOM 1313 N N . GLY A 1 186 ? -5.074 13.423 44.139 1.00 42.49 213 GLY A N 1
ATOM 1314 C CA . GLY A 1 186 ? -3.703 12.962 44.015 1.00 35.77 213 GLY A CA 1
ATOM 1315 C C . GLY A 1 186 ? -3.538 11.663 43.243 1.00 37.24 213 GLY A C 1
ATOM 1316 O O . GLY A 1 186 ? -4.511 10.944 42.954 1.00 35.16 213 GLY A O 1
ATOM 1317 N N . MET A 1 187 ? -2.298 11.358 42.886 1.00 30.67 214 MET A N 1
ATOM 1318 C CA . MET A 1 187 ? -2.038 10.129 42.159 1.00 29.44 214 MET A CA 1
ATOM 1319 C C . MET A 1 187 ? -1.348 9.128 43.098 1.00 32.91 214 MET A C 1
ATOM 1320 O O . MET A 1 187 ? -0.762 9.505 44.132 1.00 29.79 214 MET A O 1
ATOM 1325 N N . SER A 1 188 ? -1.431 7.852 42.759 1.00 28.88 215 SER A N 1
ATOM 1326 C CA . SER A 1 188 ? -0.812 6.842 43.603 1.00 29.62 215 SER A CA 1
ATOM 1327 C C . SER A 1 188 ? 0.648 6.671 43.226 1.00 25.70 215 SER A C 1
ATOM 1328 O O . SER A 1 188 ? 1.091 7.101 42.156 1.00 26.53 215 SER A O 1
ATOM 1331 N N . LEU A 1 189 ? 1.384 6.030 44.116 1.00 25.35 216 LEU A N 1
ATOM 1332 C CA . LEU A 1 189 ? 2.790 5.749 43.881 1.00 27.83 216 LEU A CA 1
ATOM 1333 C C . LEU A 1 189 ? 2.911 4.840 42.653 1.00 24.98 216 LEU A C 1
ATOM 1334 O O . LEU A 1 189 ? 3.842 4.973 41.890 1.00 27.27 216 LEU A O 1
ATOM 1339 N N . ALA A 1 190 ? 1.972 3.911 42.480 1.00 21.41 217 ALA A N 1
ATOM 1340 C CA . ALA A 1 190 ? 1.991 3.022 41.323 1.00 24.38 217 ALA A CA 1
ATOM 1341 C C . ALA A 1 190 ? 1.868 3.818 40.016 1.00 27.46 217 ALA A C 1
ATOM 1342 O O . ALA A 1 190 ? 2.626 3.594 39.082 1.00 22.10 217 ALA A O 1
ATOM 1344 N N . GLU A 1 191 ? 0.886 4.722 39.949 1.00 28.81 218 GLU A N 1
ATOM 1345 C CA . GLU A 1 191 ? 0.690 5.558 38.758 1.00 28.02 218 GLU A CA 1
ATOM 1346 C C . GLU A 1 191 ? 1.969 6.348 38.473 1.00 26.63 218 GLU A C 1
ATOM 1347 O O . GLU A 1 191 ? 2.391 6.473 37.325 1.00 23.49 218 GLU A O 1
ATOM 1353 N N . PHE A 1 192 ? 2.571 6.882 39.532 1.00 26.03 219 PHE A N 1
ATOM 1354 C CA . PHE A 1 192 ? 3.788 7.672 39.398 1.00 27.07 219 PHE A CA 1
ATOM 1355 C C . PHE A 1 192 ? 4.959 6.837 38.892 1.00 26.88 219 PHE A C 1
ATOM 1356 O O . PHE A 1 192 ? 5.751 7.306 38.093 1.00 25.49 219 PHE A O 1
ATOM 1364 N N . PHE A 1 193 ? 5.052 5.593 39.347 1.00 27.70 220 PHE A N 1
ATOM 1365 C CA . PHE A 1 193 ? 6.166 4.728 38.969 1.00 26.34 220 PHE A CA 1
ATOM 1366 C C . PHE A 1 193 ? 6.062 4.178 37.564 1.00 28.26 220 PHE A C 1
ATOM 1367 O O . PHE A 1 193 ? 7.042 3.679 37.013 1.00 27.01 220 PHE A O 1
ATOM 1375 N N . TYR A 1 194 ? 4.878 4.279 36.981 1.00 27.51 221 TYR A N 1
ATOM 1376 C CA . TYR A 1 194 ? 4.658 3.752 35.655 1.00 25.95 221 TYR A CA 1
ATOM 1377 C C . TYR A 1 194 ? 5.692 4.196 34.640 1.00 28.08 221 TYR A C 1
ATOM 1378 O O . TYR A 1 194 ? 6.274 3.359 33.933 1.00 30.73 221 TYR A O 1
ATOM 1387 N N . GLN A 1 195 ? 5.927 5.498 34.560 1.00 24.33 222 GLN A N 1
ATOM 1388 C CA . GLN A 1 195 ? 6.903 6.019 33.618 1.00 23.91 222 GLN A CA 1
ATOM 1389 C C . GLN A 1 195 ? 8.306 5.431 33.796 1.00 28.01 222 GLN A C 1
ATOM 1390 O O . GLN A 1 195 ? 9.088 5.394 32.836 1.00 32.58 222 GLN A O 1
ATOM 1396 N N . VAL A 1 196 ? 8.631 4.978 35.007 1.00 25.51 223 VAL A N 1
ATOM 1397 C CA . VAL A 1 196 ? 9.942 4.388 35.286 1.00 23.99 223 VAL A CA 1
ATOM 1398 C C . VAL A 1 196 ? 10.070 3.032 34.614 1.00 24.80 223 VAL A C 1
ATOM 1399 O O . VAL A 1 196 ? 11.132 2.665 34.091 1.00 25.09 223 VAL A O 1
ATOM 1403 N N . LEU A 1 197 ? 8.978 2.285 34.640 1.00 24.23 224 LEU A N 1
ATOM 1404 C CA . LEU A 1 197 ? 8.950 0.978 34.019 1.00 26.05 224 LEU A CA 1
ATOM 1405 C C . LEU A 1 197 ? 9.061 1.128 32.500 1.00 25.81 224 LEU A C 1
ATOM 1406 O O . LEU A 1 197 ? 9.822 0.400 31.857 1.00 27.66 224 LEU A O 1
ATOM 1411 N N . GLN A 1 198 ? 8.332 2.083 31.925 1.00 24.18 225 GLN A N 1
ATOM 1412 C CA . GLN A 1 198 ? 8.385 2.252 30.478 1.00 26.09 225 GLN A CA 1
ATOM 1413 C C . GLN A 1 198 ? 9.768 2.736 30.070 1.00 27.60 225 GLN A C 1
ATOM 1414 O O . GLN A 1 198 ? 10.289 2.354 29.013 1.00 27.27 225 GLN A O 1
ATOM 1420 N N . ALA A 1 199 ? 10.372 3.562 30.918 1.00 26.01 226 ALA A N 1
ATOM 1421 C CA . ALA A 1 199 ? 11.706 4.066 30.636 1.00 27.61 226 ALA A CA 1
ATOM 1422 C C . ALA A 1 199 ? 12.666 2.891 30.697 1.00 28.73 226 ALA A C 1
ATOM 1423 O O . ALA A 1 199 ? 13.592 2.790 29.889 1.00 30.86 226 ALA A O 1
ATOM 1425 N N . TYR A 1 200 ? 12.454 2.007 31.670 1.00 25.67 227 TYR A N 1
ATOM 1426 C CA . TYR A 1 200 ? 13.330 0.865 31.799 1.00 25.38 227 TYR A CA 1
ATOM 1427 C C . TYR A 1 200 ? 13.199 -0.052 30.603 1.00 26.65 227 TYR A C 1
ATOM 1428 O O . TYR A 1 200 ? 14.198 -0.595 30.133 1.00 28.32 227 TYR A O 1
ATOM 1437 N N . ASP A 1 201 ? 11.967 -0.230 30.117 1.00 25.88 228 ASP A N 1
ATOM 1438 C CA . ASP A 1 201 ? 11.709 -1.094 28.974 1.00 25.41 228 ASP A CA 1
ATOM 1439 C C . ASP A 1 201 ? 12.544 -0.66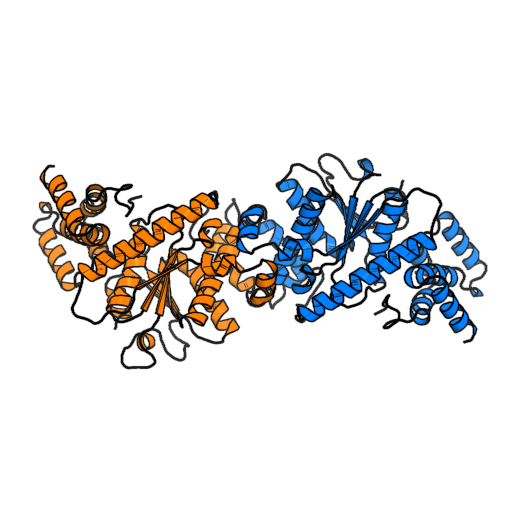2 27.794 1.00 26.07 228 ASP A C 1
ATOM 1440 O O . ASP A 1 201 ? 13.164 -1.487 27.114 1.00 28.56 228 ASP A O 1
ATOM 1445 N N . PHE A 1 202 ? 12.540 0.641 27.549 1.00 27.44 229 PHE A N 1
ATOM 1446 C CA . PHE A 1 202 ? 13.289 1.220 26.452 1.00 27.13 229 PHE A CA 1
ATOM 1447 C C . PHE A 1 202 ? 14.772 0.893 26.649 1.00 31.32 229 PHE A C 1
ATOM 1448 O O . PHE A 1 202 ? 15.447 0.430 25.734 1.00 30.89 229 PHE A O 1
ATOM 1456 N N . TYR A 1 203 ? 15.267 1.126 27.860 1.00 30.09 230 TYR A N 1
ATOM 1457 C CA . TYR A 1 203 ? 16.660 0.852 28.174 1.00 34.47 230 TYR A CA 1
ATOM 1458 C C . TYR A 1 203 ? 16.999 -0.619 27.970 1.00 31.66 230 TYR A C 1
ATOM 1459 O O . TYR A 1 203 ? 18.053 -0.960 27.444 1.00 32.66 230 TYR A O 1
ATOM 1468 N N . TYR A 1 204 ? 16.102 -1.492 28.404 1.00 33.50 231 TYR A N 1
ATOM 1469 C CA . TYR A 1 204 ? 16.314 -2.923 28.284 1.00 28.71 231 TYR A CA 1
ATOM 1470 C C . TYR A 1 204 ? 16.379 -3.362 26.837 1.00 33.79 231 TYR A C 1
ATOM 1471 O O . TYR A 1 204 ? 17.211 -4.199 26.469 1.00 36.95 231 TYR A O 1
ATOM 1480 N N . LEU A 1 205 ? 15.498 -2.811 26.011 1.00 29.67 232 LEU A N 1
ATOM 1481 C CA . LEU A 1 205 ? 15.467 -3.189 24.603 1.00 29.09 232 LEU A CA 1
ATOM 1482 C C . LEU A 1 205 ? 16.678 -2.609 23.876 1.00 34.25 232 LEU A C 1
ATOM 1483 O O . LEU A 1 205 ? 17.225 -3.220 22.955 1.00 31.82 232 LEU A O 1
ATOM 1488 N N . PHE A 1 206 ? 17.097 -1.426 24.302 1.00 35.35 233 PHE A N 1
ATOM 1489 C CA . PHE A 1 206 ? 18.261 -0.793 23.726 1.00 35.80 233 PHE A CA 1
ATOM 1490 C C 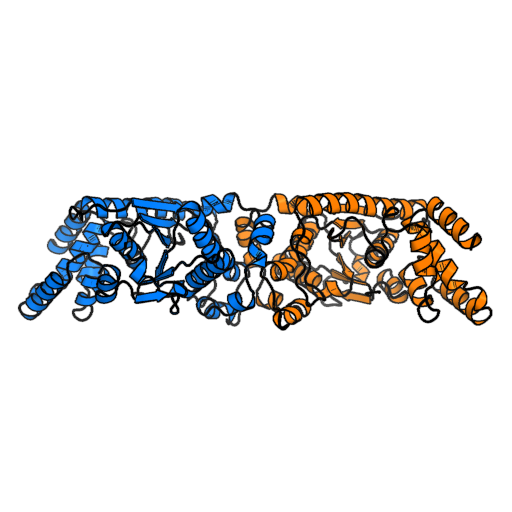. PHE A 1 206 ? 19.471 -1.697 23.976 1.00 37.95 233 PHE A C 1
ATOM 1491 O O . PHE A 1 206 ? 20.244 -1.970 23.062 1.00 36.12 233 PHE A O 1
ATOM 1499 N N . GLN A 1 207 ? 19.604 -2.197 25.201 1.00 36.79 234 GLN A N 1
ATOM 1500 C CA . GLN A 1 207 ? 20.736 -3.053 25.557 1.00 41.83 234 GLN A CA 1
ATOM 1501 C C . GLN A 1 207 ? 20.700 -4.449 24.971 1.00 42.08 234 GLN A C 1
ATOM 1502 O O . GLN A 1 207 ? 21.745 -5.027 24.678 1.00 41.75 234 GLN A O 1
ATOM 1508 N N . ARG A 1 208 ? 19.516 -5.014 24.794 1.00 40.10 235 ARG A N 1
ATOM 1509 C CA . ARG A 1 208 ? 19.473 -6.368 24.273 1.00 40.54 235 ARG A CA 1
ATOM 1510 C C . ARG A 1 208 ? 19.252 -6.474 22.773 1.00 39.12 235 ARG A C 1
ATOM 1511 O O . ARG A 1 208 ? 19.558 -7.506 22.181 1.00 37.93 235 ARG A O 1
ATOM 1519 N N . TYR A 1 209 ? 18.752 -5.411 22.149 1.00 37.90 236 TYR A N 1
ATOM 1520 C CA . TYR A 1 209 ? 18.475 -5.459 20.718 1.00 34.97 236 TYR A CA 1
ATOM 1521 C C . TYR A 1 209 ? 18.974 -4.265 19.923 1.00 33.89 236 TYR A C 1
ATOM 1522 O O . TYR A 1 209 ? 18.803 -4.204 18.702 1.00 37.68 236 TYR A O 1
ATOM 1531 N N . GLY A 1 210 ? 19.582 -3.306 20.597 1.00 37.02 237 GLY A N 1
ATOM 1532 C CA . GLY A 1 210 ? 20.073 -2.145 19.881 1.00 38.45 237 GLY A CA 1
ATOM 1533 C C . GLY A 1 210 ? 18.946 -1.189 19.584 1.00 42.00 237 GLY A C 1
ATOM 1534 O O . GLY A 1 210 ? 19.129 -0.204 18.865 1.00 47.04 237 GLY A O 1
ATOM 1535 N N . CYS A 1 211 ? 17.768 -1.458 20.137 1.00 34.99 238 CYS A N 1
ATOM 1536 C CA . CYS A 1 211 ? 16.643 -0.570 19.887 1.00 32.00 238 CYS A CA 1
ATOM 1537 C C . CYS A 1 211 ? 16.976 0.874 20.271 1.00 33.49 238 CYS A C 1
ATOM 1538 O O . CYS A 1 211 ? 17.290 1.164 21.428 1.00 29.32 238 CYS A O 1
ATOM 1541 N N . ARG A 1 212 ? 16.879 1.789 19.311 1.00 29.89 239 ARG A N 1
ATOM 1542 C CA . ARG A 1 212 ? 17.207 3.183 19.588 1.00 29.62 239 ARG A CA 1
ATOM 1543 C C . ARG A 1 212 ? 16.041 4.084 19.317 1.00 30.70 239 ARG A C 1
ATOM 1544 O O . ARG A 1 212 ? 16.154 5.309 19.420 1.00 34.30 239 ARG A O 1
ATOM 1552 N N . VAL A 1 213 ? 14.906 3.492 18.965 1.00 29.45 240 VAL A N 1
ATOM 1553 C CA . VAL A 1 213 ? 13.742 4.301 18.688 1.00 27.05 240 VAL A CA 1
ATOM 1554 C C . VAL A 1 213 ? 12.479 3.710 19.286 1.00 29.19 240 VAL A C 1
ATOM 1555 O O . VAL A 1 213 ? 12.265 2.498 19.263 1.00 31.48 240 VAL A O 1
ATOM 1559 N N . GLN A 1 214 ? 11.642 4.575 19.846 1.00 29.08 241 GLN A N 1
ATOM 1560 C CA . GLN A 1 214 ? 10.393 4.119 20.417 1.00 31.32 241 GLN A CA 1
ATOM 1561 C C . GLN A 1 214 ? 9.289 4.964 19.834 1.00 30.83 241 GLN A C 1
ATOM 1562 O O . GLN A 1 214 ? 9.369 6.192 19.822 1.00 28.90 241 GLN A O 1
ATOM 1568 N N . LEU A 1 215 ? 8.253 4.294 19.353 1.00 28.89 242 LEU A N 1
ATOM 1569 C CA . LEU A 1 215 ? 7.123 4.973 18.745 1.00 31.88 242 LEU A CA 1
ATOM 1570 C C . LEU A 1 215 ? 5.889 4.814 19.621 1.00 27.31 242 LEU A C 1
ATOM 1571 O O . LEU A 1 215 ? 5.748 3.811 20.302 1.00 29.12 242 LEU A O 1
ATOM 1576 N N . GLY A 1 216 ? 5.020 5.819 19.616 1.00 21.83 243 GLY A N 1
ATOM 1577 C CA . GLY A 1 216 ? 3.790 5.762 20.383 1.00 25.09 243 GLY A CA 1
ATOM 1578 C C . GLY A 1 216 ? 2.899 6.940 20.021 1.00 26.95 243 GLY A C 1
ATOM 1579 O O . GLY A 1 216 ? 3.319 7.810 19.267 1.00 32.29 243 GLY A O 1
ATOM 1580 N N . GLY A 1 217 ? 1.675 6.965 20.549 1.00 29.10 244 GLY A N 1
ATOM 1581 C CA . GLY A 1 217 ? 0.764 8.063 20.291 1.00 26.54 244 GLY A CA 1
ATOM 1582 C C . GLY A 1 217 ? 1.288 9.287 21.014 1.00 33.58 244 GLY A C 1
ATOM 1583 O O . GLY A 1 217 ? 2.133 9.161 21.901 1.00 32.70 244 GLY A O 1
ATOM 1584 N N . SER A 1 218 ? 0.803 10.473 20.658 1.00 32.99 245 SER A N 1
ATOM 1585 C CA . SER A 1 218 ? 1.307 11.674 21.312 1.00 38.65 245 SER A CA 1
ATOM 1586 C C . SER A 1 218 ? 1.142 11.697 22.836 1.00 37.82 245 SER A C 1
ATOM 1587 O O . SER A 1 218 ? 1.890 12.392 23.514 1.00 39.59 245 SER A O 1
ATOM 1590 N N . ASP A 1 219 ? 0.183 10.946 23.379 1.00 37.60 246 ASP A N 1
ATOM 1591 C CA . ASP A 1 219 ? -0.004 10.914 24.840 1.00 38.61 246 ASP A CA 1
ATOM 1592 C C . ASP A 1 219 ? 1.124 10.179 25.545 1.00 29.87 246 ASP A C 1
ATOM 1593 O O . ASP A 1 219 ? 1.240 10.231 26.764 1.00 33.98 246 ASP A O 1
ATOM 1598 N N . GLN A 1 220 ? 1.952 9.504 24.756 1.00 31.38 247 GLN A N 1
ATOM 1599 C CA . GLN A 1 220 ? 3.088 8.731 25.245 1.00 29.63 247 GLN A CA 1
ATOM 1600 C C . GLN A 1 220 ? 4.407 9.493 25.239 1.00 30.82 247 GLN A C 1
ATOM 1601 O O . GLN A 1 220 ? 5.441 8.959 25.655 1.00 32.08 247 GLN A O 1
ATOM 1607 N N . LEU A 1 221 ? 4.380 10.737 24.771 1.00 33.00 248 LEU A N 1
ATOM 1608 C CA . LEU A 1 221 ? 5.598 11.545 24.703 1.00 35.20 248 LEU A CA 1
ATOM 1609 C C . LEU A 1 221 ? 6.370 11.557 26.018 1.00 31.71 248 LEU A C 1
ATOM 1610 O O . LEU A 1 221 ? 7.571 11.283 26.045 1.00 33.55 248 LEU A O 1
ATOM 1615 N N . GLY A 1 222 ? 5.674 11.876 27.103 1.00 32.02 249 GLY A N 1
ATOM 1616 C CA . GLY A 1 222 ? 6.311 11.904 28.415 1.00 32.75 249 GLY A CA 1
ATOM 1617 C C . GLY A 1 222 ? 7.044 10.619 28.769 1.00 29.79 249 GLY A C 1
ATOM 1618 O O . GLY A 1 222 ? 8.233 10.631 29.115 1.00 27.72 249 GLY A O 1
ATOM 1619 N N . ASN A 1 223 ? 6.336 9.497 28.676 1.00 27.69 250 ASN A N 1
ATOM 1620 C CA . ASN A 1 223 ? 6.942 8.211 28.984 1.00 29.08 250 ASN A CA 1
ATOM 1621 C C . ASN A 1 223 ? 8.139 7.935 28.077 1.00 30.74 250 ASN A C 1
ATOM 1622 O O . ASN A 1 223 ? 9.143 7.370 28.517 1.00 36.13 250 ASN A O 1
ATOM 1627 N N . ILE A 1 224 ? 8.032 8.320 26.808 1.00 33.37 251 ILE A N 1
ATOM 1628 C CA . ILE A 1 224 ? 9.122 8.099 25.859 1.00 32.40 251 ILE A CA 1
ATOM 1629 C C . ILE A 1 224 ? 10.300 9.000 26.210 1.00 34.07 251 ILE A C 1
ATOM 1630 O O . ILE A 1 224 ? 11.462 8.569 26.180 1.00 32.30 251 ILE A O 1
ATOM 1635 N N . MET A 1 225 ? 9.998 10.253 26.538 1.00 32.67 252 MET A N 1
ATOM 1636 C CA . MET A 1 225 ? 11.042 11.199 26.930 1.00 38.71 252 MET A CA 1
ATOM 1637 C C . MET A 1 225 ? 11.844 10.664 28.133 1.00 38.14 252 MET A C 1
ATOM 1638 O O . MET A 1 225 ? 13.076 10.658 28.111 1.00 37.12 252 MET A O 1
ATOM 1643 N N . SER A 1 226 ? 11.161 10.207 29.184 1.00 38.27 253 SER A N 1
ATOM 1644 C CA . SER A 1 226 ? 11.894 9.695 30.346 1.00 38.54 253 SER A CA 1
ATOM 1645 C C . SER A 1 226 ? 12.760 8.506 29.913 1.00 34.99 253 SER A C 1
ATOM 1646 O O . SER A 1 226 ? 13.813 8.231 30.498 1.00 34.29 253 SER A O 1
ATOM 1649 N N . GLY A 1 227 ? 12.332 7.817 28.862 1.00 32.71 254 GLY A N 1
ATOM 1650 C CA . GLY A 1 227 ? 13.109 6.689 28.385 1.00 29.64 254 GLY A CA 1
ATOM 1651 C C . GLY A 1 227 ? 14.408 7.087 27.682 1.00 36.46 254 GLY A C 1
ATOM 1652 O O . GLY A 1 227 ? 15.465 6.531 27.993 1.00 37.69 254 GLY A O 1
ATOM 1653 N N . TYR A 1 228 ? 14.356 8.029 26.738 1.00 37.35 255 TYR A N 1
ATOM 1654 C CA . TYR A 1 228 ? 15.590 8.407 26.060 1.00 42.23 255 TYR A CA 1
ATOM 1655 C C . TYR A 1 228 ? 16.486 9.250 26.958 1.00 41.36 255 TYR A C 1
ATOM 1656 O O . TYR A 1 228 ? 17.704 9.270 26.779 1.00 41.81 255 TYR A O 1
ATOM 1665 N N . GLU A 1 229 ? 15.888 9.947 27.915 1.00 46.12 256 GLU A N 1
ATOM 1666 C CA . GLU A 1 229 ? 16.667 10.738 28.864 1.00 48.68 256 GLU A CA 1
ATOM 1667 C C . GLU A 1 229 ? 17.364 9.751 29.798 1.00 49.88 256 GLU A C 1
ATOM 1668 O O . GLU A 1 229 ? 18.533 9.923 30.136 1.00 50.92 256 GLU A O 1
ATOM 1674 N N . PHE A 1 230 ? 16.648 8.703 30.200 1.00 47.75 257 PHE A N 1
ATOM 1675 C CA . PHE A 1 230 ? 17.230 7.702 31.079 1.00 43.76 257 PHE A CA 1
ATOM 1676 C C . PHE A 1 230 ? 18.433 7.062 30.418 1.00 43.41 257 PHE A C 1
ATOM 1677 O O . PHE A 1 230 ? 19.497 6.978 31.017 1.00 43.11 257 PHE A O 1
ATOM 1685 N N . ILE A 1 231 ? 18.256 6.614 29.179 1.00 41.45 258 ILE A N 1
ATOM 1686 C CA . ILE A 1 231 ? 19.321 5.941 28.451 1.00 43.31 258 ILE A CA 1
ATOM 1687 C C . ILE A 1 231 ? 20.512 6.843 28.146 1.00 47.46 258 ILE A C 1
ATOM 1688 O O . ILE A 1 231 ? 21.651 6.378 28.096 1.00 47.25 258 ILE A O 1
ATOM 1693 N N . ASN A 1 232 ? 20.262 8.128 27.930 1.00 53.64 259 ASN A N 1
ATOM 1694 C CA . ASN A 1 232 ? 21.367 9.022 27.629 1.00 61.03 259 ASN A CA 1
ATOM 1695 C C . ASN A 1 232 ? 22.127 9.344 28.906 1.00 62.30 259 ASN A C 1
ATOM 1696 O O . ASN A 1 232 ? 23.272 9.786 28.871 1.00 66.79 259 ASN A O 1
ATOM 1701 N N . LYS A 1 233 ? 21.487 9.092 30.037 1.00 64.92 260 LYS A N 1
ATOM 1702 C CA . LYS A 1 233 ? 22.098 9.345 31.326 1.00 65.08 260 LYS A CA 1
ATOM 1703 C C . LYS A 1 233 ? 23.042 8.215 31.745 1.00 67.79 260 LYS A C 1
ATOM 1704 O O . LYS A 1 233 ? 24.080 8.475 32.349 1.00 70.81 260 LYS A O 1
ATOM 1710 N N . LEU A 1 234 ? 22.687 6.970 31.432 1.00 67.17 261 LEU A N 1
ATOM 1711 C CA . LEU A 1 234 ? 23.539 5.829 31.778 1.00 68.74 261 LEU A CA 1
ATOM 1712 C C . LEU A 1 234 ? 24.644 5.640 30.751 1.00 71.40 261 LEU A C 1
ATOM 1713 O O . LEU A 1 234 ? 25.768 5.258 31.085 1.00 74.59 261 LEU A O 1
ATOM 1718 N N . THR A 1 235 ? 24.310 5.898 29.494 1.00 72.51 262 THR A N 1
ATOM 1719 C CA . THR A 1 235 ? 25.260 5.775 28.400 1.00 72.03 262 THR A CA 1
ATOM 1720 C C . THR A 1 235 ? 25.140 7.066 27.607 1.00 74.71 262 THR A C 1
ATOM 1721 O O . THR A 1 235 ? 24.051 7.622 27.484 1.00 77.97 262 THR A O 1
ATOM 1725 N N . GLY A 1 236 ? 26.251 7.555 27.076 1.00 74.60 263 GLY A N 1
ATOM 1726 C CA . GLY A 1 236 ? 26.186 8.780 26.305 1.00 72.45 263 GLY A CA 1
ATOM 1727 C C . GLY A 1 236 ? 25.570 8.472 24.960 1.00 72.72 263 GLY A C 1
ATOM 1728 O O . GLY A 1 236 ? 25.772 9.193 23.981 1.00 74.32 263 GLY A O 1
ATOM 1729 N N . GLU A 1 237 ? 24.812 7.386 24.900 1.00 69.71 264 GLU A N 1
ATOM 1730 C CA . GLU A 1 237 ? 24.192 7.008 23.647 1.00 68.99 264 GLU A CA 1
ATOM 1731 C C . GLU A 1 237 ? 22.982 7.878 23.375 1.00 66.02 264 GLU A C 1
ATOM 1732 O O . GLU A 1 237 ? 22.399 8.452 24.295 1.00 66.90 264 GLU A O 1
ATOM 1738 N N . ASP A 1 238 ? 22.618 7.982 22.104 1.00 61.98 265 ASP A N 1
ATOM 1739 C CA . ASP A 1 238 ? 21.466 8.775 21.696 1.00 60.17 265 ASP A CA 1
ATOM 1740 C C . ASP A 1 238 ? 20.399 7.823 21.176 1.00 54.73 265 ASP A C 1
ATOM 1741 O O . ASP A 1 238 ? 20.705 6.889 20.443 1.00 53.75 265 ASP A O 1
ATOM 1746 N N . VAL A 1 239 ? 19.156 8.048 21.581 1.00 47.04 266 VAL A N 1
ATOM 1747 C CA . VAL A 1 239 ? 18.039 7.229 21.129 1.00 39.08 266 VAL A CA 1
ATOM 1748 C C . VAL A 1 239 ? 16.889 8.194 20.901 1.00 40.42 266 VAL A C 1
ATOM 1749 O O . VAL A 1 239 ? 16.914 9.314 21.411 1.00 40.74 266 VAL A O 1
ATOM 1753 N N . PHE A 1 240 ? 15.873 7.789 20.151 1.00 40.04 267 PHE A N 1
ATOM 1754 C CA . PHE A 1 240 ? 14.791 8.732 19.882 1.00 37.41 267 PHE A CA 1
ATOM 1755 C C . PHE A 1 240 ? 13.372 8.226 20.059 1.00 38.01 267 PHE A C 1
ATOM 1756 O O . PHE A 1 240 ? 13.120 7.035 20.289 1.00 32.06 267 PHE A O 1
ATOM 1764 N N . GLY A 1 241 ? 12.446 9.167 19.919 1.00 32.95 268 GLY A N 1
ATOM 1765 C CA . GLY A 1 241 ? 11.043 8.846 20.016 1.00 38.72 268 GLY A CA 1
ATOM 1766 C C . GLY A 1 241 ? 10.292 9.418 18.826 1.00 39.12 268 GLY A C 1
ATOM 1767 O O . GLY A 1 241 ? 10.687 10.434 18.254 1.00 36.90 268 GLY A O 1
ATOM 1768 N N . ILE A 1 242 ? 9.227 8.739 18.429 1.00 35.09 269 ILE A N 1
ATOM 1769 C CA . ILE A 1 242 ? 8.396 9.204 17.337 1.00 32.85 269 ILE A CA 1
ATOM 1770 C C . ILE A 1 242 ? 6.977 9.079 17.835 1.00 31.50 269 ILE A C 1
ATOM 1771 O O . ILE A 1 242 ? 6.628 8.064 18.422 1.00 35.20 269 ILE A O 1
ATOM 1776 N N . THR A 1 243 ? 6.160 10.101 17.613 1.00 29.90 270 THR A N 1
ATOM 1777 C CA . THR A 1 243 ? 4.780 10.036 18.032 1.00 33.54 270 THR A CA 1
ATOM 1778 C C . THR A 1 243 ? 3.881 9.994 16.806 1.00 35.28 270 THR A C 1
ATOM 1779 O O . THR A 1 243 ? 4.270 10.440 15.726 1.00 34.37 270 THR A O 1
ATOM 1783 N N . VAL A 1 244 ? 2.694 9.420 16.976 1.00 32.17 271 VAL A N 1
ATOM 1784 C CA . VAL A 1 244 ? 1.707 9.361 15.914 1.00 32.67 271 VAL A CA 1
ATOM 1785 C C . VAL A 1 244 ? 0.542 10.173 16.450 1.00 32.98 271 VAL A C 1
ATOM 1786 O O . VAL A 1 244 ? 0.381 10.314 17.664 1.00 35.47 271 VAL A O 1
ATOM 1790 N N . PRO A 1 245 ? -0.279 10.742 15.559 1.00 36.36 272 PRO A N 1
ATOM 1791 C CA . PRO A 1 245 ? -1.414 11.534 16.024 1.00 35.07 272 PRO A CA 1
ATOM 1792 C C . PRO A 1 245 ? -2.482 10.691 16.683 1.00 38.25 272 PRO A C 1
ATOM 1793 O O . PRO A 1 245 ? -2.650 9.520 16.361 1.00 40.36 272 PRO A O 1
ATOM 1797 N N . LEU A 1 246 ? -3.201 11.295 17.614 1.00 41.28 273 LEU A N 1
ATOM 1798 C CA . LEU A 1 246 ? -4.281 10.615 18.301 1.00 47.64 273 LEU A CA 1
ATOM 1799 C C . LEU A 1 246 ? -5.542 10.869 17.494 1.00 48.43 273 LEU A C 1
ATOM 1800 O O . LEU A 1 246 ? -5.867 12.012 17.215 1.00 55.25 273 LEU A O 1
ATOM 1805 N N . ILE A 1 247 ? -6.249 9.820 17.097 1.00 50.46 274 ILE A N 1
ATOM 1806 C CA . ILE A 1 247 ? -7.473 10.026 16.334 1.00 57.14 274 ILE A CA 1
ATOM 1807 C C . ILE A 1 247 ? -8.667 9.919 17.268 1.00 58.32 274 ILE A C 1
ATOM 1808 O O . ILE A 1 247 ? -8.766 8.983 18.064 1.00 57.95 274 ILE A O 1
ATOM 1813 N N . THR A 1 248 ? -9.574 10.883 17.186 1.00 60.93 275 THR A N 1
ATOM 1814 C CA . THR A 1 248 ? -10.724 10.845 18.066 1.00 64.02 275 THR A CA 1
ATOM 1815 C C . THR A 1 248 ? -12.034 11.058 17.337 1.00 61.91 275 THR A C 1
ATOM 1816 O O . THR A 1 248 ? -12.844 10.138 17.246 1.00 59.97 275 THR A O 1
ATOM 1820 N N . ALA A 1 262 ? -14.185 2.284 21.029 1.00 44.93 289 ALA A N 1
ATOM 1821 C CA . ALA A 1 262 ? -15.291 1.354 20.921 1.00 42.36 289 ALA A CA 1
ATOM 1822 C C . ALA A 1 262 ? -15.182 0.494 19.661 1.00 38.14 289 ALA A C 1
ATOM 1823 O O . ALA A 1 262 ? -15.922 -0.465 19.529 1.00 37.34 289 ALA A O 1
ATOM 1825 N N . VAL A 1 263 ? -14.282 0.815 18.731 1.00 34.61 290 VAL A N 1
ATOM 1826 C CA . VAL A 1 263 ? -14.178 -0.029 17.530 1.00 33.43 290 VAL A CA 1
ATOM 1827 C C . VAL A 1 263 ? -12.991 -0.998 17.650 1.00 35.38 290 VAL A C 1
ATOM 1828 O O . VAL A 1 263 ? -11.845 -0.660 17.341 1.00 36.13 290 VAL A O 1
ATOM 1832 N N . TRP A 1 264 ? -13.294 -2.216 18.083 1.00 31.40 291 TRP A N 1
ATOM 1833 C CA . TRP A 1 264 ? -12.283 -3.234 18.298 1.00 28.85 291 TRP A CA 1
ATOM 1834 C C . TRP A 1 264 ? -11.832 -3.993 17.077 1.00 29.32 291 TRP A C 1
ATOM 1835 O O . TRP A 1 264 ? -12.533 -4.088 16.065 1.00 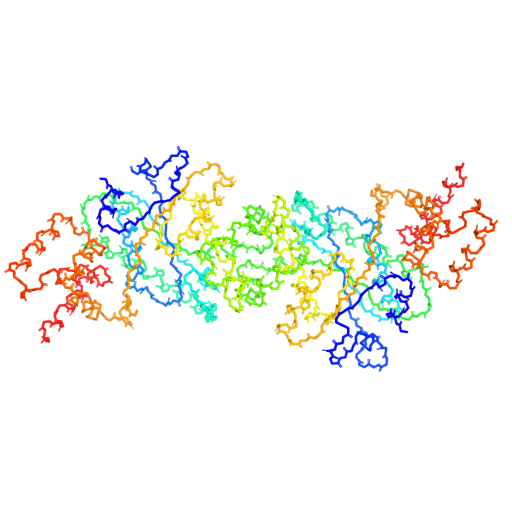32.34 291 TRP A O 1
ATOM 1846 N N . LEU A 1 265 ? -10.645 -4.563 17.208 1.00 28.63 292 LEU A N 1
ATOM 1847 C CA . LEU A 1 265 ? -10.019 -5.343 16.158 1.00 27.20 292 LEU A CA 1
ATOM 1848 C C . LEU A 1 265 ? -10.350 -6.832 16.244 1.00 29.75 292 LEU A C 1
ATOM 1849 O O . LEU A 1 265 ? -10.173 -7.567 15.279 1.00 32.50 292 LEU A O 1
ATOM 1854 N N . ASN A 1 266 ? -10.835 -7.285 17.389 1.00 28.66 293 ASN A N 1
ATOM 1855 C CA . ASN A 1 266 ? -11.159 -8.701 17.529 1.00 31.47 293 ASN A CA 1
ATOM 1856 C C . ASN A 1 266 ? -12.582 -8.964 17.052 1.00 31.47 293 ASN A C 1
ATOM 1857 O O . ASN A 1 266 ? -13.512 -8.307 17.496 1.00 30.77 293 ASN A O 1
ATOM 1862 N N . ARG A 1 267 ? -12.740 -9.928 16.149 1.00 33.42 294 ARG A N 1
ATOM 1863 C CA . ARG A 1 267 ? -14.047 -10.272 15.595 0.50 38.30 294 ARG A CA 1
ATOM 1864 C C . ARG A 1 267 ? -15.150 -10.571 16.604 1.00 43.85 294 ARG A C 1
ATOM 1865 O O . ARG A 1 267 ? -16.330 -10.456 16.269 1.00 46.65 294 ARG A O 1
ATOM 1873 N N . ASP A 1 268 ? -14.782 -10.954 17.826 1.00 45.40 295 ASP A N 1
ATOM 1874 C CA . ASP A 1 268 ? -15.773 -11.294 18.851 1.00 50.03 295 ASP A CA 1
ATOM 1875 C C . ASP A 1 268 ? -16.273 -10.087 19.629 1.00 50.41 295 ASP A C 1
ATOM 1876 O O . ASP A 1 268 ? -16.991 -10.232 20.622 1.00 53.36 295 ASP A O 1
ATOM 1881 N N . LYS A 1 269 ? -15.878 -8.895 19.197 1.00 47.88 296 LYS A N 1
ATOM 1882 C CA . LYS A 1 269 ? -16.318 -7.670 19.852 1.00 44.72 296 LYS A CA 1
ATOM 1883 C C . LYS A 1 269 ? -16.785 -6.712 18.764 1.00 42.76 296 LYS A C 1
ATOM 1884 O O . LYS A 1 269 ? -17.723 -5.951 18.951 1.00 47.01 296 LYS A O 1
ATOM 1890 N N . THR A 1 270 ? -16.118 -6.759 17.618 1.00 41.88 297 THR A N 1
ATOM 1891 C CA . THR A 1 270 ? -16.463 -5.910 16.485 1.00 36.08 297 THR A CA 1
ATOM 1892 C C . THR A 1 270 ? -16.282 -6.794 15.254 1.00 38.33 297 THR A C 1
ATOM 1893 O O . THR A 1 270 ? -15.156 -7.128 14.886 1.00 36.33 297 THR A O 1
ATOM 1897 N N . SER A 1 271 ? -17.386 -7.196 14.631 1.00 36.18 298 SER A N 1
ATOM 1898 C CA . SER A 1 271 ? -17.304 -8.068 13.454 1.00 36.61 298 SER A CA 1
ATOM 1899 C C . SER A 1 271 ? -16.678 -7.322 12.294 1.00 29.32 298 SER A C 1
ATOM 1900 O O . SER A 1 271 ? -16.631 -6.102 12.292 1.00 29.62 298 SER A O 1
ATOM 1903 N N . PRO A 1 272 ? -16.178 -8.054 11.292 1.00 33.27 299 PRO A N 1
ATOM 1904 C CA . PRO A 1 272 ? -15.565 -7.397 10.137 1.00 32.61 299 PRO A CA 1
ATOM 1905 C C . PRO A 1 272 ? -16.530 -6.387 9.508 1.00 30.15 299 PRO A C 1
ATOM 1906 O O . PRO A 1 272 ? -16.115 -5.330 9.044 1.00 31.66 299 PRO A O 1
ATOM 1910 N N . PHE A 1 273 ? -17.816 -6.738 9.496 1.00 31.85 300 PHE A N 1
ATOM 1911 C CA . PHE A 1 273 ? -18.872 -5.892 8.934 1.00 34.90 300 PHE A CA 1
ATOM 1912 C C . PHE A 1 273 ? -18.987 -4.573 9.690 1.00 33.77 300 PHE A C 1
ATOM 1913 O O . PHE A 1 273 ? -19.116 -3.518 9.080 1.00 36.58 300 PHE A O 1
ATOM 1921 N N . GLU A 1 274 ? -18.941 -4.627 11.016 1.00 33.48 301 GLU A N 1
ATOM 1922 C CA . GLU A 1 274 ? -19.011 -3.398 11.811 1.00 35.73 301 GLU A CA 1
ATOM 1923 C C . GLU A 1 274 ? -17.722 -2.567 11.684 1.00 32.38 301 GLU A C 1
ATOM 1924 O O . GLU A 1 274 ? -17.768 -1.343 11.664 1.00 31.10 301 GLU A O 1
ATOM 1930 N N . LEU A 1 275 ? -16.572 -3.226 11.592 1.00 31.70 302 LEU A N 1
ATOM 1931 C CA . LEU A 1 275 ? -15.308 -2.493 11.462 1.00 33.13 302 LEU A CA 1
ATOM 1932 C C . LEU A 1 275 ? -15.315 -1.793 10.104 1.00 31.47 302 LEU A C 1
ATOM 1933 O O . LEU A 1 275 ? -14.876 -0.654 9.967 1.00 31.26 302 LEU A O 1
ATOM 1938 N N . TYR A 1 276 ? -15.806 -2.515 9.105 1.00 30.47 303 TYR A N 1
ATOM 1939 C CA . TYR A 1 276 ? -15.899 -2.025 7.737 1.00 32.58 303 TYR A CA 1
ATOM 1940 C C . TYR A 1 276 ? -16.861 -0.847 7.659 1.00 32.18 303 TYR A C 1
ATOM 1941 O O . TYR A 1 276 ? -16.559 0.179 7.038 1.00 31.61 303 TYR A O 1
ATOM 1950 N N . GLN A 1 277 ? -18.015 -0.983 8.302 1.00 31.89 304 GLN A N 1
ATOM 1951 C CA . GLN A 1 277 ? -18.995 0.103 8.290 1.00 35.29 304 GLN A CA 1
ATOM 1952 C C . GLN A 1 277 ? -18.483 1.379 8.964 1.00 37.68 304 GLN A C 1
ATOM 1953 O O . GLN A 1 277 ? -18.795 2.487 8.518 1.00 34.49 304 GLN A O 1
ATOM 1959 N N . PHE A 1 278 ? -17.693 1.226 10.026 1.00 34.78 305 PHE A N 1
ATOM 1960 C CA . PHE A 1 278 ? -17.139 2.376 10.740 1.00 34.04 305 PHE A CA 1
ATOM 1961 C C . PHE A 1 278 ? -16.295 3.226 9.798 1.00 38.39 305 PHE A C 1
ATOM 1962 O O . PHE A 1 278 ? -16.365 4.465 9.816 1.00 35.31 305 PHE A O 1
ATOM 1970 N N . PHE A 1 279 ? -15.494 2.555 8.974 1.00 37.42 306 PHE A N 1
ATOM 1971 C CA . PHE A 1 279 ? -14.640 3.259 8.035 1.00 37.82 306 PHE A CA 1
ATOM 1972 C C . PHE A 1 279 ? -15.382 3.735 6.798 1.00 39.97 306 PHE A C 1
ATOM 1973 O O . PHE A 1 279 ? -15.117 4.828 6.290 1.00 36.20 306 PHE A O 1
ATOM 1981 N N . VAL A 1 280 ? -16.325 2.926 6.328 1.00 38.79 307 VAL A N 1
ATOM 1982 C CA . VAL A 1 280 ? -17.060 3.260 5.132 1.00 37.76 307 VAL A CA 1
ATOM 1983 C C . VAL A 1 280 ? -18.001 4.442 5.326 1.00 43.32 307 VAL A C 1
ATOM 1984 O O . VAL A 1 280 ? -18.387 5.095 4.354 1.00 40.68 307 VAL A O 1
ATOM 1988 N N . ARG A 1 281 ? -18.340 4.740 6.579 1.00 43.02 308 ARG A N 1
ATOM 1989 C CA . ARG A 1 281 ? -19.229 5.854 6.879 1.00 47.09 308 ARG A CA 1
ATOM 1990 C C . ARG A 1 281 ? -18.496 7.125 7.297 1.00 49.38 308 ARG A C 1
ATOM 1991 O O . ARG A 1 281 ? -19.110 8.054 7.827 1.00 49.38 308 ARG A O 1
ATOM 1999 N N . GLN A 1 282 ? -17.187 7.173 7.070 1.00 46.33 309 GLN A N 1
ATOM 2000 C CA . GLN A 1 282 ? -16.422 8.364 7.418 1.00 44.15 309 GLN A CA 1
ATOM 2001 C C . GLN A 1 282 ? -16.860 9.543 6.539 1.00 43.21 309 GLN A C 1
ATOM 2002 O O . GLN A 1 282 ? -17.188 9.364 5.365 1.00 40.88 309 GLN A O 1
ATOM 2008 N N . PRO A 1 283 ? -16.872 10.764 7.099 1.00 44.28 310 PRO A N 1
ATOM 2009 C CA . PRO A 1 283 ? -17.272 11.977 6.367 1.00 45.86 310 PRO A CA 1
ATOM 2010 C C . PRO A 1 283 ? -16.267 12.381 5.289 1.00 48.46 310 PRO A C 1
ATOM 2011 O O . PRO A 1 283 ? -15.056 12.180 5.444 1.00 47.21 310 PRO A O 1
ATOM 2015 N N . ASP A 1 284 ? -16.775 12.961 4.205 1.00 49.99 311 ASP A N 1
ATOM 2016 C CA . ASP A 1 284 ? -15.923 13.405 3.107 1.00 52.78 311 ASP A CA 1
ATOM 2017 C C . ASP A 1 284 ? -14.776 14.283 3.567 1.00 52.71 311 ASP A C 1
ATOM 2018 O O . ASP A 1 284 ? -13.702 14.271 2.967 1.00 51.81 311 ASP A O 1
ATOM 2023 N N . ASP A 1 285 ? -14.998 15.043 4.633 1.00 51.88 312 ASP A N 1
ATOM 2024 C CA . ASP A 1 285 ? -13.965 15.939 5.129 1.00 54.61 312 ASP A CA 1
ATOM 2025 C C . ASP A 1 285 ? -12.818 15.221 5.821 1.00 53.77 312 ASP A C 1
ATOM 2026 O O . ASP A 1 285 ? -11.718 15.763 5.921 1.00 52.08 312 ASP A O 1
ATOM 2031 N N . SER A 1 286 ? -13.065 13.999 6.289 1.00 52.63 313 SER A N 1
ATOM 2032 C CA . SER A 1 286 ? -12.028 13.233 6.981 1.00 50.38 313 SER A CA 1
ATOM 2033 C C . SER A 1 286 ? -11.444 12.100 6.149 1.00 48.15 313 SER A C 1
ATOM 2034 O O . SER A 1 286 ? -10.286 11.722 6.328 1.00 47.67 313 SER A O 1
ATOM 2037 N N . VAL A 1 287 ? -12.254 11.564 5.246 1.00 44.57 314 VAL A N 1
ATOM 2038 C CA . VAL A 1 287 ? -11.847 10.436 4.427 1.00 43.02 314 VAL A CA 1
ATOM 2039 C C . VAL A 1 287 ? -10.436 10.477 3.834 1.00 42.36 314 VAL A C 1
ATOM 2040 O O . VAL A 1 287 ? -9.761 9.448 3.804 1.00 38.40 314 VAL A O 1
ATOM 2044 N N . GLU A 1 288 ? -9.969 11.637 3.377 1.00 41.15 315 GLU A N 1
ATOM 2045 C CA . GLU A 1 288 ? -8.626 11.684 2.801 1.00 41.02 315 GLU A CA 1
ATOM 2046 C C . GLU A 1 288 ? -7.537 11.512 3.848 1.00 40.67 315 GLU A C 1
ATOM 2047 O O . GLU A 1 288 ? -6.551 10.806 3.611 1.00 36.27 315 GLU A O 1
ATOM 2053 N N . ARG A 1 289 ? -7.699 12.157 5.000 1.00 35.57 316 ARG A N 1
ATOM 2054 C CA . ARG A 1 289 ? -6.691 12.018 6.047 1.00 39.90 316 ARG A CA 1
ATOM 2055 C C . ARG A 1 289 ? -6.633 10.556 6.513 1.00 32.72 316 ARG A C 1
ATOM 2056 O O . ARG A 1 289 ? -5.559 10.017 6.778 1.00 32.48 316 ARG A O 1
ATOM 2064 N N . TYR A 1 290 ? -7.791 9.913 6.587 1.00 31.53 317 TYR A N 1
ATOM 2065 C CA . TYR A 1 290 ? -7.828 8.521 7.009 1.00 36.29 317 TYR A CA 1
ATOM 2066 C C . TYR A 1 290 ? -7.123 7.592 6.032 1.00 34.12 317 TYR A C 1
ATOM 2067 O O . TYR A 1 290 ? -6.406 6.685 6.458 1.00 33.24 317 TYR A O 1
ATOM 2076 N N . LEU A 1 291 ? -7.286 7.840 4.731 1.00 34.15 318 LEU A N 1
ATOM 2077 C CA . LEU A 1 291 ? -6.618 7.032 3.715 1.00 32.44 318 LEU A CA 1
ATOM 2078 C C . LEU A 1 291 ? -5.105 7.109 3.898 1.00 33.16 318 LEU A C 1
ATOM 2079 O O . LEU A 1 291 ? -4.393 6.106 3.761 1.00 32.66 318 LEU A O 1
ATOM 2084 N N . LYS A 1 292 ? -4.612 8.300 4.209 1.00 33.77 319 LYS A N 1
ATOM 2085 C CA . LYS A 1 292 ? -3.177 8.505 4.406 1.00 33.37 319 LYS A CA 1
ATOM 2086 C C . LYS A 1 292 ? -2.668 7.800 5.660 1.00 33.92 319 LYS A C 1
ATOM 2087 O O . LYS A 1 292 ? -1.634 7.135 5.646 1.00 34.72 319 LYS A O 1
ATOM 2093 N N . LEU A 1 293 ? -3.401 7.977 6.748 1.00 28.06 320 LEU A N 1
ATOM 2094 C CA . LEU A 1 293 ? -3.045 7.410 8.042 1.00 31.28 320 LEU A CA 1
ATOM 2095 C C . LEU A 1 293 ? -3.210 5.894 8.185 1.00 33.73 320 LEU A C 1
ATOM 2096 O O . LEU A 1 293 ? -2.345 5.215 8.743 1.00 30.65 320 LEU A O 1
ATOM 2101 N N . PHE A 1 294 ? -4.326 5.372 7.686 1.00 32.68 321 PHE A N 1
ATOM 2102 C CA . PHE A 1 294 ? -4.644 3.960 7.829 1.00 34.28 321 PHE A CA 1
ATOM 2103 C C . PHE A 1 294 ? -4.331 2.990 6.713 1.00 35.91 321 PHE A C 1
ATOM 2104 O O . PHE A 1 294 ? -4.546 1.791 6.876 1.00 40.48 321 PHE A O 1
ATOM 2112 N N . THR A 1 295 ? -3.832 3.464 5.581 1.00 36.96 322 THR A N 1
ATOM 2113 C CA . THR A 1 295 ? -3.539 2.532 4.499 1.00 30.67 322 THR A CA 1
ATOM 2114 C C . THR A 1 295 ? -2.096 2.673 4.019 1.00 32.19 322 THR A C 1
ATOM 2115 O O . THR A 1 295 ? -1.374 3.563 4.456 1.00 35.89 322 THR A O 1
ATOM 2119 N N . PHE A 1 296 ? -1.674 1.778 3.134 1.00 34.78 323 PHE A N 1
ATOM 2120 C CA . PHE A 1 296 ? -0.328 1.825 2.563 1.00 35.50 323 PHE A CA 1
ATOM 2121 C C . PHE A 1 296 ? -0.391 2.408 1.149 1.00 36.48 323 PHE A C 1
ATOM 2122 O O . PHE A 1 296 ? 0.608 2.454 0.441 1.00 38.42 323 PHE A O 1
ATOM 2130 N N . LEU A 1 297 ? -1.576 2.840 0.739 1.00 35.44 324 LEU A N 1
ATOM 2131 C CA . LEU A 1 297 ? -1.758 3.403 -0.593 1.00 36.92 324 LEU A CA 1
ATOM 2132 C C . LEU A 1 297 ? -0.857 4.610 -0.836 1.00 37.03 324 LEU A C 1
ATOM 2133 O O . LEU A 1 297 ? -0.833 5.542 -0.044 1.00 32.74 324 LEU A O 1
ATOM 2138 N N . PRO A 1 298 ? -0.103 4.605 -1.946 1.00 35.00 325 PRO A N 1
ATOM 2139 C CA . PRO A 1 298 ? 0.803 5.705 -2.306 1.00 36.09 325 PRO A CA 1
ATOM 2140 C C . PRO A 1 298 ? 0.039 7.038 -2.381 1.00 34.42 325 PRO A C 1
ATOM 2141 O O . PRO A 1 298 ? -1.119 7.065 -2.797 1.00 32.07 325 PRO A O 1
ATOM 2145 N N . LEU A 1 299 ? 0.685 8.130 -1.970 1.00 35.88 326 LEU A N 1
ATOM 2146 C CA . LEU A 1 299 ? 0.059 9.454 -2.008 1.00 41.11 326 LEU A CA 1
ATOM 2147 C C . LEU A 1 299 ? -0.516 9.761 -3.394 1.00 38.39 326 LEU A C 1
ATOM 2148 O O . LEU A 1 299 ? -1.645 10.231 -3.513 1.00 39.02 326 LEU A O 1
ATOM 2153 N N . PRO A 1 300 ? 0.256 9.501 -4.462 1.00 38.21 327 PRO A N 1
ATOM 2154 C CA . PRO A 1 300 ? -0.303 9.785 -5.787 1.00 35.88 327 PRO A CA 1
ATOM 2155 C C . PRO A 1 300 ? -1.601 9.021 -6.062 1.00 39.07 327 PRO A C 1
ATOM 2156 O O . PRO A 1 300 ? -2.476 9.525 -6.779 1.00 34.96 327 PRO A O 1
ATOM 2160 N N . GLU A 1 301 ? -1.750 7.820 -5.499 1.00 36.70 328 GLU A N 1
ATOM 2161 C CA . GLU A 1 301 ? -2.991 7.083 -5.726 1.00 40.31 328 GLU A CA 1
ATOM 2162 C C . GLU A 1 301 ? -4.139 7.694 -4.912 1.00 36.23 328 GLU A C 1
ATOM 2163 O O . GLU A 1 301 ? -5.281 7.705 -5.354 1.00 37.46 328 GLU A O 1
ATOM 2169 N N . ILE A 1 302 ? -3.835 8.202 -3.724 1.00 36.20 329 ILE A N 1
ATOM 2170 C CA . ILE A 1 302 ? -4.863 8.817 -2.885 1.00 37.10 329 ILE A CA 1
ATOM 2171 C C . ILE A 1 302 ? -5.378 10.084 -3.593 1.00 39.72 329 ILE A C 1
ATOM 2172 O O . ILE A 1 302 ? -6.587 10.358 -3.580 1.00 36.63 329 ILE A O 1
ATOM 2177 N N . ASP A 1 303 ? -4.457 10.837 -4.211 1.00 36.89 330 ASP A N 1
ATOM 2178 C CA . ASP A 1 303 ? -4.813 12.042 -4.967 1.00 42.17 330 ASP A CA 1
ATOM 2179 C C . ASP A 1 303 ? -5.845 11.641 -6.017 1.00 40.63 330 ASP A C 1
ATOM 2180 O O . ASP A 1 303 ? -6.894 12.271 -6.149 1.00 43.93 330 ASP A O 1
ATOM 2185 N N . HIS A 1 304 ? -5.531 10.589 -6.769 1.00 36.21 331 HIS A N 1
ATOM 2186 C CA . HIS A 1 304 ? -6.427 10.093 -7.800 1.00 37.01 331 HIS A CA 1
ATOM 2187 C C . HIS A 1 304 ? -7.813 9.704 -7.272 1.00 37.21 331 HIS A C 1
ATOM 2188 O O . HIS A 1 304 ? -8.848 10.042 -7.872 1.00 33.32 331 HIS A O 1
ATOM 2195 N N . ILE A 1 305 ? -7.834 8.971 -6.163 1.00 34.99 332 ILE A N 1
ATOM 2196 C CA . ILE A 1 305 ? -9.098 8.549 -5.570 1.00 34.24 332 ILE A CA 1
ATOM 2197 C C . ILE A 1 305 ? -9.925 9.772 -5.155 1.00 33.28 332 ILE A C 1
ATOM 2198 O O . ILE A 1 305 ? -11.160 9.773 -5.267 1.00 32.93 332 ILE A O 1
ATOM 2203 N N . MET A 1 306 ? -9.244 10.807 -4.669 1.00 32.25 333 MET A N 1
ATOM 2204 C CA . MET A 1 306 ? -9.943 12.008 -4.234 1.00 35.66 333 MET A CA 1
ATOM 2205 C C . MET A 1 306 ? -10.445 12.811 -5.447 1.00 39.67 333 MET A C 1
ATOM 2206 O O . MET A 1 306 ? -11.611 13.222 -5.472 1.00 40.06 333 MET A O 1
ATOM 2211 N N . GLN A 1 307 ? -9.600 13.015 -6.460 1.00 35.17 334 GLN A N 1
ATOM 2212 C CA . GLN A 1 307 ? -10.067 13.755 -7.631 1.00 43.42 334 GLN A CA 1
ATOM 2213 C C . GLN A 1 307 ? -11.202 12.998 -8.304 1.00 42.11 334 GLN A C 1
ATOM 2214 O O . GLN A 1 307 ? -12.168 13.601 -8.774 1.00 42.81 334 GLN A O 1
ATOM 2220 N N . LEU A 1 308 ? -11.103 11.673 -8.330 1.00 39.41 335 LEU A N 1
ATOM 2221 C CA . LEU A 1 308 ? -12.149 10.862 -8.940 1.00 39.09 335 LEU A CA 1
ATOM 2222 C C . LEU A 1 308 ? -13.440 11.046 -8.143 1.00 39.90 335 LEU A C 1
ATOM 2223 O O . LEU A 1 308 ? -14.543 10.928 -8.676 1.00 35.80 335 LEU A O 1
ATOM 2228 N N . HIS A 1 309 ? -13.293 11.334 -6.855 1.00 39.64 336 HIS A N 1
ATOM 2229 C CA . HIS A 1 309 ? -14.449 11.499 -5.999 1.00 40.63 336 HIS A CA 1
ATOM 2230 C C . HIS A 1 309 ? -15.256 12.751 -6.308 1.00 42.78 336 HIS A C 1
ATOM 2231 O O . HIS A 1 309 ? -16.495 12.731 -6.297 1.00 43.08 336 HIS A O 1
ATOM 2238 N N . VAL A 1 310 ? -14.552 13.849 -6.543 1.00 45.49 337 VAL A N 1
ATOM 2239 C CA . VAL A 1 310 ? -15.217 15.099 -6.879 1.00 48.94 337 VAL A CA 1
ATOM 2240 C C . VAL A 1 310 ? -16.126 14.826 -8.064 1.00 49.61 337 VAL A C 1
ATOM 2241 O O . VAL A 1 310 ? -17.265 15.284 -8.112 1.00 50.61 337 VAL A O 1
ATOM 2245 N N . LYS A 1 311 ? -15.610 14.048 -9.004 1.00 48.85 338 LYS A N 1
ATOM 2246 C CA . LYS A 1 311 ? -16.342 13.696 -10.207 1.00 54.64 338 LYS A CA 1
ATOM 2247 C C . LYS A 1 311 ? -17.479 12.684 -10.001 1.00 57.67 338 LYS A C 1
ATOM 2248 O O . LYS A 1 311 ? -18.402 12.631 -10.812 1.00 56.58 338 LYS A O 1
ATOM 2254 N N . GLU A 1 312 ? -17.427 11.891 -8.926 1.00 61.69 339 GLU A N 1
ATOM 2255 C CA . GLU A 1 312 ? -18.468 10.881 -8.670 1.00 65.98 339 GLU A CA 1
ATOM 2256 C C . GLU A 1 312 ? -18.820 10.707 -7.190 1.00 66.27 339 GLU A C 1
ATOM 2257 O O . GLU A 1 312 ? -18.714 9.606 -6.651 1.00 67.64 339 GLU A O 1
ATOM 2263 N N . PRO A 1 313 ? -19.265 11.775 -6.519 1.00 66.84 340 PRO A N 1
ATOM 2264 C CA . PRO A 1 313 ? -19.615 11.667 -5.096 1.00 67.30 340 PRO A CA 1
ATOM 2265 C C . PRO A 1 313 ? -20.448 10.427 -4.740 1.00 67.49 340 PRO A C 1
ATOM 2266 O O . PRO A 1 313 ? -20.243 9.809 -3.695 1.00 67.22 340 PRO A O 1
ATOM 2270 N N . GLU A 1 314 ? -21.376 10.074 -5.630 1.00 68.74 341 GLU A N 1
ATOM 2271 C CA . GLU A 1 314 ? -22.294 8.947 -5.447 1.00 66.90 341 GLU A CA 1
ATOM 2272 C C . GLU A 1 314 ? -21.662 7.582 -5.203 1.00 63.69 341 GLU A C 1
ATOM 2273 O O . GLU A 1 314 ? -22.242 6.744 -4.519 1.00 61.96 341 GLU A O 1
ATOM 2279 N N . ARG A 1 315 ? -20.485 7.349 -5.768 1.00 61.81 342 ARG A N 1
ATOM 2280 C CA . ARG A 1 315 ? -19.831 6.061 -5.610 1.00 60.40 342 ARG A CA 1
ATOM 2281 C C . ARG A 1 315 ? -19.169 5.851 -4.260 1.00 59.96 342 ARG A C 1
ATOM 2282 O O . ARG A 1 315 ? -18.899 4.715 -3.881 1.00 60.33 342 ARG A O 1
ATOM 2290 N N . ARG A 1 316 ? -18.906 6.935 -3.536 1.00 59.86 343 ARG A N 1
ATOM 2291 C CA . ARG A 1 316 ? -18.239 6.833 -2.239 1.00 57.57 343 ARG A CA 1
ATOM 2292 C C . ARG A 1 316 ? -16.927 6.069 -2.391 1.00 52.79 343 ARG A C 1
ATOM 2293 O O . ARG A 1 316 ? -16.557 5.266 -1.536 1.00 49.58 343 ARG A O 1
ATOM 2301 N N . GLY A 1 317 ? -16.231 6.333 -3.492 1.00 46.25 344 GLY A N 1
ATOM 2302 C CA . GLY A 1 317 ? -14.975 5.667 -3.755 1.00 40.18 344 GLY A CA 1
ATOM 2303 C C . GLY A 1 317 ? -13.964 5.769 -2.627 1.00 40.77 344 GLY A C 1
ATOM 2304 O O . GLY A 1 317 ? -13.458 4.755 -2.177 1.00 37.78 344 GLY A O 1
ATOM 2305 N N . PRO A 1 318 ? -13.650 6.975 -2.142 1.00 38.09 345 PRO A N 1
ATOM 2306 C CA . PRO A 1 318 ? -12.670 7.104 -1.059 1.00 38.03 345 PRO A CA 1
ATOM 2307 C C . PRO A 1 318 ? -13.009 6.230 0.143 1.00 37.44 345 PRO A C 1
ATOM 2308 O O . PRO A 1 318 ? -12.154 5.498 0.650 1.00 32.93 345 PRO A O 1
ATOM 2312 N N . GLN A 1 319 ? -14.260 6.311 0.589 1.00 36.86 346 GLN A N 1
ATOM 2313 C CA . GLN A 1 319 ? -14.720 5.528 1.723 1.00 38.72 346 GLN A CA 1
ATOM 2314 C C . GLN A 1 319 ? -14.682 4.027 1.468 1.00 38.67 346 GLN A C 1
ATOM 2315 O O . GLN A 1 319 ? -14.336 3.260 2.366 1.00 36.97 346 GLN A O 1
ATOM 2321 N N . LYS A 1 320 ? -15.048 3.607 0.259 1.00 34.05 347 LYS A N 1
ATOM 2322 C CA . LYS A 1 320 ? -15.040 2.185 -0.081 1.00 38.62 347 LYS A CA 1
ATOM 2323 C C . LYS A 1 320 ? -13.602 1.676 -0.090 1.00 39.97 347 LYS A C 1
ATOM 2324 O O . LYS A 1 320 ? -13.317 0.562 0.345 1.00 38.02 347 LYS A O 1
ATOM 2330 N N . ARG A 1 321 ? -12.688 2.493 -0.589 1.00 33.83 348 ARG A N 1
ATOM 2331 C CA . ARG A 1 321 ? -11.306 2.070 -0.616 1.00 37.61 348 ARG A CA 1
ATOM 2332 C C . ARG A 1 321 ? -10.713 2.017 0.807 1.00 35.27 348 ARG A C 1
ATOM 2333 O O . ARG A 1 321 ? -9.973 1.096 1.141 1.00 39.14 348 ARG A O 1
ATOM 2341 N N . LEU A 1 322 ? -11.047 2.999 1.638 1.00 32.01 349 LEU A N 1
ATOM 2342 C CA . LEU A 1 322 ? -10.540 3.054 3.006 1.00 33.29 349 LEU A CA 1
ATOM 2343 C C . LEU A 1 322 ? -11.006 1.833 3.788 1.00 35.16 349 LEU A C 1
ATOM 2344 O O . LEU A 1 322 ? -10.200 1.174 4.444 1.00 30.76 349 LEU A O 1
ATOM 2349 N N . ALA A 1 323 ? -12.307 1.539 3.706 1.00 28.00 350 ALA A N 1
ATOM 2350 C CA . ALA A 1 323 ? -12.880 0.411 4.411 1.00 28.77 350 ALA A CA 1
ATOM 2351 C C . ALA A 1 323 ? -12.250 -0.927 3.993 1.00 32.13 350 ALA A C 1
ATOM 2352 O O . ALA A 1 323 ? -11.935 -1.766 4.846 1.00 28.35 350 ALA A O 1
ATOM 2354 N N . ALA A 1 324 ? -12.063 -1.119 2.688 1.00 32.46 351 ALA A N 1
ATOM 2355 C CA . ALA A 1 324 ? -11.492 -2.357 2.177 1.00 34.49 351 ALA A CA 1
ATOM 2356 C C . ALA A 1 324 ? -10.070 -2.614 2.663 1.00 32.16 351 ALA A C 1
ATOM 2357 O O . ALA A 1 324 ? -9.762 -3.719 3.096 1.00 34.45 351 ALA A O 1
ATOM 2359 N N . GLU A 1 325 ? -9.218 -1.596 2.592 1.00 32.40 352 GLU A N 1
ATOM 2360 C CA . GLU A 1 325 ? -7.824 -1.733 3.002 1.00 31.77 352 GLU A CA 1
ATOM 2361 C C . GLU A 1 325 ? -7.669 -2.087 4.472 1.00 32.87 352 GLU A C 1
ATOM 2362 O O . GLU A 1 325 ? -6.901 -2.992 4.818 1.00 32.50 352 GLU A O 1
ATOM 2368 N N . VAL A 1 326 ? -8.398 -1.384 5.334 1.00 29.38 353 VAL A N 1
ATOM 2369 C CA . VAL A 1 326 ? -8.299 -1.616 6.774 1.00 32.16 353 VAL A CA 1
ATOM 2370 C C . VAL A 1 326 ? -8.892 -2.956 7.197 1.00 34.17 353 VAL A C 1
ATOM 2371 O O . VAL A 1 326 ? -8.315 -3.664 8.025 1.00 28.96 353 VAL A O 1
ATOM 2375 N N . THR A 1 327 ? -10.046 -3.296 6.632 1.00 32.54 354 THR A N 1
ATOM 2376 C CA . THR A 1 327 ? -10.703 -4.555 6.947 1.00 32.38 354 THR A CA 1
ATOM 2377 C C . THR A 1 327 ? -9.850 -5.742 6.512 1.00 30.84 354 THR A C 1
ATOM 2378 O O . THR A 1 327 ? -9.788 -6.740 7.202 1.00 32.50 354 THR A O 1
ATOM 2382 N N . LYS A 1 328 ? -9.190 -5.626 5.368 1.00 30.41 355 LYS A N 1
ATOM 2383 C CA . LYS A 1 328 ? -8.363 -6.710 4.876 1.00 34.16 355 LYS A CA 1
ATOM 2384 C C . LYS A 1 328 ? -7.168 -6.885 5.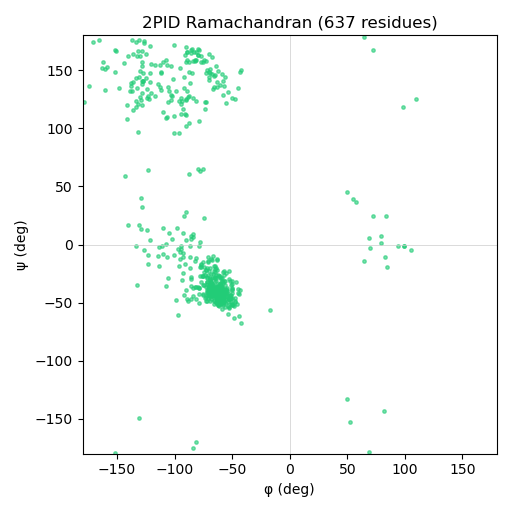796 1.00 32.95 355 LYS A C 1
ATOM 2385 O O . LYS A 1 328 ? -6.716 -8.014 6.035 1.00 30.56 355 LYS A O 1
ATOM 2391 N N . LEU A 1 329 ? -6.667 -5.763 6.313 1.00 31.95 356 LEU A N 1
ATOM 2392 C CA . LEU A 1 329 ? -5.538 -5.772 7.233 1.00 32.31 356 LEU A CA 1
ATOM 2393 C C . LEU A 1 329 ? -5.894 -6.448 8.569 1.00 30.68 356 LEU A C 1
ATOM 2394 O O . LEU A 1 329 ? -5.161 -7.306 9.039 1.00 32.58 356 LEU A O 1
ATOM 2399 N N . VAL A 1 330 ? -7.014 -6.098 9.188 1.00 29.42 357 VAL A N 1
ATOM 2400 C CA . VAL A 1 330 ? -7.310 -6.751 10.453 1.00 30.29 357 VAL A CA 1
ATOM 2401 C C . VAL A 1 330 ? -8.063 -8.087 10.388 1.00 31.01 357 VAL A C 1
ATOM 2402 O O . VAL A 1 330 ? -7.989 -8.865 11.333 1.00 29.69 357 VAL A O 1
ATOM 2406 N N . HIS A 1 331 ? -8.756 -8.377 9.288 1.00 27.57 358 HIS A N 1
ATOM 2407 C CA . HIS A 1 331 ? -9.492 -9.638 9.190 1.00 31.66 358 HIS A CA 1
ATOM 2408 C C . HIS A 1 331 ? -9.226 -10.449 7.917 1.00 31.45 358 HIS A C 1
ATOM 2409 O O . HIS A 1 331 ? -9.968 -11.376 7.612 1.00 32.29 358 HIS A O 1
ATOM 2416 N N . GLY A 1 332 ? -8.184 -10.105 7.172 1.00 30.46 359 GLY A N 1
ATOM 2417 C CA . GLY A 1 332 ? -7.879 -10.854 5.962 1.00 32.94 359 GLY A CA 1
ATOM 2418 C C . GLY A 1 332 ? -8.915 -10.786 4.850 1.00 34.85 359 GLY A C 1
ATOM 2419 O O . GLY A 1 332 ? -9.954 -10.154 4.997 1.00 33.57 359 GLY A O 1
ATOM 2420 N N . ARG A 1 333 ? -8.633 -11.441 3.730 1.00 39.68 360 ARG A N 1
ATOM 2421 C CA . ARG A 1 333 ? -9.554 -11.445 2.591 1.00 46.60 360 ARG A CA 1
ATOM 2422 C C . ARG A 1 333 ? -10.904 -11.997 2.982 1.00 46.87 360 ARG A C 1
ATOM 2423 O O . ARG A 1 333 ? -11.932 -11.444 2.623 1.00 44.12 360 ARG A O 1
ATOM 2431 N N . GLU A 1 334 ? -10.887 -13.106 3.709 1.00 48.00 361 GLU A N 1
ATOM 2432 C CA . GLU A 1 334 ? -12.113 -13.750 4.134 1.00 52.09 361 GLU A CA 1
ATOM 2433 C C . GLU A 1 334 ? -13.009 -12.735 4.833 1.00 50.67 361 GLU A C 1
ATOM 2434 O O . GLU A 1 334 ? -14.205 -12.647 4.543 1.00 52.86 361 GLU A O 1
ATOM 2440 N N . GLY A 1 335 ? -12.421 -11.967 5.749 1.00 46.94 362 GLY A N 1
ATOM 2441 C CA . GLY A 1 335 ? -13.173 -10.959 6.482 1.00 41.54 362 GLY A CA 1
ATOM 2442 C C . GLY A 1 335 ? -13.645 -9.824 5.589 1.00 35.43 362 GLY A C 1
ATOM 2443 O O . GLY A 1 335 ? -14.760 -9.340 5.735 1.00 37.56 362 GLY A O 1
ATOM 2444 N N . LEU A 1 336 ? -12.790 -9.392 4.670 1.00 32.88 363 LEU A N 1
ATOM 2445 C CA . LEU A 1 336 ? -13.139 -8.326 3.742 1.00 37.21 363 LEU A CA 1
ATOM 2446 C C . LEU A 1 336 ? -14.360 -8.777 2.939 1.00 40.13 363 LEU A C 1
ATOM 2447 O O . LEU A 1 336 ? -15.313 -8.021 2.752 1.00 37.66 363 LEU A O 1
ATOM 2452 N N . ASP A 1 337 ? -14.306 -10.020 2.460 1.00 40.74 364 ASP A N 1
ATOM 2453 C CA . ASP A 1 337 ? -15.380 -10.593 1.658 1.00 44.76 364 ASP A CA 1
ATOM 2454 C C . ASP A 1 337 ? -16.718 -10.633 2.385 1.00 46.59 364 ASP A C 1
ATOM 2455 O O . ASP A 1 337 ? -17.741 -10.194 1.845 1.00 46.45 364 ASP A O 1
ATOM 2460 N N . SER A 1 338 ? -16.734 -11.146 3.607 1.00 44.13 365 SER A N 1
ATOM 2461 C CA . SER A 1 338 ? -17.999 -11.172 4.304 1.00 45.26 365 SER A CA 1
ATOM 2462 C C . SER A 1 338 ? -18.430 -9.720 4.497 1.00 43.84 365 SER A C 1
ATOM 2463 O O . SER A 1 338 ? -19.598 -9.393 4.325 1.00 42.56 365 SER A O 1
ATOM 2466 N N . ALA A 1 339 ? -17.479 -8.844 4.808 1.00 40.25 366 ALA A N 1
ATOM 2467 C CA . ALA A 1 339 ? -17.799 -7.439 5.030 1.00 41.75 366 ALA A CA 1
ATOM 2468 C C . ALA A 1 339 ? -18.477 -6.784 3.829 1.00 43.62 366 ALA A C 1
ATOM 2469 O O . ALA A 1 339 ? -19.473 -6.083 3.976 1.00 36.80 366 ALA A O 1
ATOM 2471 N N . LYS A 1 340 ? -17.937 -6.992 2.638 1.00 44.72 367 LYS A N 1
ATOM 2472 C CA . LYS A 1 340 ? -18.544 -6.384 1.459 1.00 46.84 367 LYS A CA 1
ATOM 2473 C C . LYS A 1 340 ? -19.872 -7.048 1.113 1.00 47.43 367 LYS A C 1
ATOM 2474 O O . LYS A 1 340 ? -20.868 -6.366 0.836 1.00 43.29 367 LYS A O 1
ATOM 2480 N N . ARG A 1 341 ? -19.877 -8.378 1.122 1.00 44.37 368 ARG A N 1
ATOM 2481 C CA . ARG A 1 341 ? -21.079 -9.129 0.783 1.00 46.95 368 ARG A CA 1
ATOM 2482 C C . ARG A 1 341 ? -22.233 -8.773 1.702 1.00 47.90 368 ARG A C 1
ATOM 2483 O O . ARG A 1 341 ? -23.382 -8.695 1.260 1.00 46.14 368 ARG A O 1
ATOM 2491 N N . CYS A 1 342 ? -21.926 -8.545 2.975 1.00 45.87 369 CYS A N 1
ATOM 2492 C CA . CYS A 1 342 ? -22.949 -8.177 3.941 1.00 49.50 369 CYS A CA 1
ATOM 2493 C C . CYS A 1 342 ? -23.490 -6.780 3.658 1.00 48.89 369 CYS A C 1
ATOM 2494 O O . CYS A 1 342 ? -24.703 -6.566 3.681 1.00 45.67 369 CYS A O 1
ATOM 2497 N N . THR A 1 343 ? -22.600 -5.828 3.382 1.00 50.96 370 THR A N 1
ATOM 2498 C CA . THR A 1 343 ? -23.054 -4.465 3.132 1.00 54.65 370 THR A CA 1
ATOM 2499 C C . THR A 1 343 ? -23.852 -4.424 1.846 1.00 57.15 370 THR A C 1
ATOM 2500 O O . THR A 1 343 ? -24.880 -3.758 1.780 1.00 60.45 370 THR A O 1
ATOM 2504 N N . GLN A 1 344 ? -23.392 -5.158 0.834 1.00 59.55 371 GLN A N 1
ATOM 2505 C CA . GLN A 1 344 ? -24.082 -5.207 -0.453 1.00 60.49 371 GLN A CA 1
ATOM 2506 C C . GLN A 1 344 ? -25.486 -5.792 -0.308 1.00 60.56 371 GLN A C 1
ATOM 2507 O O . GLN A 1 344 ? -26.470 -5.201 -0.761 1.00 60.03 371 GLN A O 1
ATOM 2513 N N . ALA A 1 345 ? -25.575 -6.954 0.327 1.00 57.99 372 ALA A N 1
ATOM 2514 C CA . ALA A 1 345 ? -26.858 -7.609 0.525 1.00 55.93 372 ALA A CA 1
ATOM 2515 C C . ALA A 1 345 ? -27.864 -6.633 1.114 1.00 58.80 372 ALA A C 1
ATOM 2516 O O . ALA A 1 345 ? -29.041 -6.648 0.758 1.00 61.64 372 ALA A O 1
ATOM 2518 N N . LEU A 1 346 ? -27.386 -5.777 2.010 1.00 59.36 373 LEU A N 1
ATOM 2519 C CA . LEU A 1 346 ? -28.246 -4.820 2.680 1.00 61.77 373 LEU A CA 1
ATOM 2520 C C . LEU A 1 346 ? -28.472 -3.526 1.919 1.00 64.05 373 LEU A C 1
ATOM 2521 O O . LEU A 1 346 ? -27.850 -3.331 0.852 1.00 65.25 373 LEU A O 1
ATOM 2526 N N . GLY B 1 10 ? 4.139 5.740 84.837 1.00 47.53 37 GLY B N 1
ATOM 2527 C CA . GLY B 1 10 ? 3.929 5.303 83.421 1.00 45.95 37 GLY B CA 1
ATOM 2528 C C . GLY B 1 10 ? 5.215 5.357 82.619 1.00 45.59 37 GLY B C 1
ATOM 2529 O O . GLY B 1 10 ? 5.952 6.338 82.678 1.00 45.81 37 GLY B O 1
ATOM 2530 N N . LEU B 1 11 ? 5.486 4.297 81.870 1.00 43.34 38 LEU B N 1
ATOM 2531 C CA . LEU B 1 11 ? 6.688 4.220 81.058 1.00 44.35 38 LEU B CA 1
ATOM 2532 C C . LEU B 1 11 ? 6.977 5.488 80.238 1.00 45.10 38 LEU B C 1
ATOM 2533 O O . LEU B 1 11 ? 8.086 6.021 80.292 1.00 42.71 38 LEU B O 1
ATOM 2538 N N . LEU B 1 12 ? 5.988 5.973 79.490 1.00 40.69 39 LEU B N 1
ATOM 2539 C CA . LEU B 1 12 ? 6.171 7.169 78.668 1.00 41.16 39 LEU B CA 1
ATOM 2540 C C . LEU B 1 12 ? 6.558 8.416 79.463 1.00 41.87 39 LEU B C 1
ATOM 2541 O O . LEU B 1 12 ? 7.436 9.168 79.056 1.00 41.07 39 LEU B O 1
ATOM 2546 N N . ALA B 1 13 ? 5.889 8.643 80.586 1.00 43.55 40 ALA B N 1
ATOM 2547 C CA . ALA B 1 13 ? 6.196 9.802 81.422 1.00 44.52 40 ALA B CA 1
ATOM 2548 C C . ALA B 1 13 ? 7.637 9.702 81.938 1.00 42.14 40 ALA B C 1
ATOM 2549 O O . ALA B 1 13 ? 8.400 10.668 81.867 1.00 42.39 40 ALA B O 1
ATOM 2551 N N . ALA B 1 14 ? 8.006 8.528 82.451 1.00 38.55 41 ALA B N 1
ATOM 2552 C CA . ALA B 1 14 ? 9.354 8.318 82.976 1.00 36.06 41 ALA B CA 1
ATOM 2553 C C . ALA B 1 14 ? 10.422 8.632 81.926 1.00 36.95 41 ALA B C 1
ATOM 2554 O O . ALA B 1 14 ? 11.332 9.438 82.172 1.00 41.14 41 ALA B O 1
ATOM 2556 N N . GLN B 1 15 ? 10.316 8.015 80.752 1.00 35.10 42 GLN B N 1
ATOM 2557 C CA . GLN B 1 15 ? 11.309 8.247 79.701 1.00 38.47 42 GLN B CA 1
ATOM 2558 C C . GLN B 1 15 ? 11.291 9.682 79.200 1.00 37.95 42 GLN B C 1
ATOM 2559 O O . GLN B 1 15 ? 12.310 10.190 78.727 1.00 30.21 42 GLN B O 1
ATOM 2565 N N . LYS B 1 16 ? 10.127 10.324 79.277 1.00 38.38 43 LYS B N 1
ATOM 2566 C CA . LYS B 1 16 ? 10.021 11.714 78.862 1.00 44.87 43 LYS B CA 1
ATOM 2567 C C . LYS B 1 16 ? 10.794 12.526 79.901 1.00 46.68 43 LYS B C 1
ATOM 2568 O O . LYS B 1 16 ? 11.475 13.507 79.570 1.00 46.35 43 LYS B O 1
ATOM 2574 N N . ALA B 1 17 ? 10.680 12.098 81.160 1.00 44.35 44 ALA B N 1
ATOM 2575 C CA . ALA B 1 17 ? 11.360 12.753 82.268 1.00 42.75 44 ALA B CA 1
ATOM 2576 C C . ALA B 1 17 ? 12.874 12.710 82.083 1.00 42.54 44 ALA B C 1
ATOM 2577 O O . ALA B 1 17 ? 13.564 13.686 82.372 1.00 41.61 44 ALA B O 1
ATOM 2579 N N . ARG B 1 18 ? 13.392 11.582 81.607 1.00 36.63 45 ARG B N 1
ATOM 2580 C CA . ARG B 1 18 ? 14.829 11.454 81.386 1.00 37.18 45 ARG B CA 1
ATOM 2581 C C . ARG B 1 18 ? 15.267 12.221 80.151 1.00 33.08 45 ARG B C 1
ATOM 2582 O O . ARG B 1 18 ? 16.441 12.509 79.989 1.00 39.47 45 ARG B O 1
ATOM 2590 N N . GLY B 1 19 ? 14.324 12.537 79.275 1.00 35.58 46 GLY B N 1
ATOM 2591 C CA . GLY B 1 19 ? 14.668 13.223 78.039 1.00 31.09 46 GLY B CA 1
ATOM 2592 C C . GLY B 1 19 ? 14.872 12.208 76.909 1.00 33.02 46 GLY B C 1
ATOM 2593 O O . GLY B 1 19 ? 15.136 12.590 75.768 1.00 33.42 46 GLY B O 1
ATOM 2594 N N . LEU B 1 20 ? 14.744 10.914 77.207 1.00 28.66 47 LEU B N 1
ATOM 2595 C CA . LEU B 1 20 ? 14.945 9.889 76.180 1.00 32.44 47 LEU B CA 1
ATOM 2596 C C . LEU B 1 20 ? 13.809 9.830 75.164 1.00 29.69 47 LEU B C 1
ATOM 2597 O O . LEU B 1 20 ? 14.061 9.781 73.974 1.00 29.88 47 LEU B O 1
ATOM 2602 N N . PHE B 1 21 ? 12.567 9.789 75.636 1.00 30.66 48 PHE B N 1
ATOM 2603 C CA . PHE B 1 21 ? 11.428 9.772 74.722 1.00 35.56 48 PHE B CA 1
ATOM 2604 C C . PHE B 1 21 ? 10.972 11.205 74.599 1.00 35.79 48 PHE B C 1
ATOM 2605 O O . PHE B 1 21 ? 10.224 11.713 75.426 1.00 38.21 48 PHE B O 1
ATOM 2613 N N . LYS B 1 22 ? 11.455 11.849 73.552 1.00 37.26 49 LYS B N 1
ATOM 2614 C CA . LYS B 1 22 ? 11.158 13.245 73.308 1.00 39.57 49 LYS B CA 1
ATOM 2615 C C . LYS B 1 22 ? 9.776 13.475 72.725 1.00 36.55 49 LYS B C 1
ATOM 2616 O O . LYS B 1 22 ? 9.189 14.531 72.928 1.00 37.19 49 LYS B O 1
ATOM 2622 N N . ASP B 1 23 ? 9.245 12.488 72.011 1.00 32.99 50 ASP B N 1
ATOM 2623 C CA . ASP B 1 23 ? 7.935 12.656 71.365 1.00 31.29 50 ASP B CA 1
ATOM 2624 C C . ASP B 1 23 ? 7.312 11.288 71.078 1.00 28.25 50 ASP B C 1
ATOM 2625 O O . ASP B 1 23 ? 8.025 10.301 70.944 1.00 27.31 50 ASP B O 1
ATOM 2630 N N . PHE B 1 24 ? 5.983 11.224 71.028 1.00 25.80 51 PHE B N 1
ATOM 2631 C CA . PHE B 1 24 ? 5.291 9.987 70.709 1.00 30.39 51 PHE B CA 1
ATOM 2632 C C . PHE B 1 24 ? 3.989 10.433 70.064 1.00 35.82 51 PHE B C 1
ATOM 2633 O O . PHE B 1 24 ? 3.463 11.501 70.385 1.00 36.34 51 PHE B O 1
ATOM 2641 N N . PHE B 1 25 ? 3.474 9.638 69.136 1.00 30.95 52 PHE B N 1
ATOM 2642 C CA . PHE B 1 25 ? 2.278 10.050 68.430 1.00 30.99 52 PHE B CA 1
ATOM 2643 C C . PHE B 1 25 ? 1.621 8.855 67.749 1.00 35.14 52 PHE B C 1
ATOM 2644 O O . PHE B 1 25 ? 2.288 7.852 67.493 1.00 34.30 52 PHE B O 1
ATOM 2652 N N . PRO B 1 26 ? 0.303 8.930 67.458 1.00 40.72 53 PRO B N 1
ATOM 2653 C CA . PRO B 1 26 ? -0.675 10.004 67.689 1.00 44.53 53 PRO B CA 1
ATOM 2654 C C . PRO B 1 26 ? -0.912 10.249 69.172 1.00 48.31 53 PRO B C 1
ATOM 2655 O O . PRO B 1 26 ? -0.902 9.318 69.980 1.00 45.92 53 PRO B O 1
ATOM 2659 N N . GLU B 1 27 ? -1.146 11.511 69.508 1.00 56.46 54 GLU B N 1
ATOM 2660 C CA . GLU B 1 27 ? -1.378 11.939 70.877 1.00 61.51 54 GLU B CA 1
ATOM 2661 C C . GLU B 1 27 ? -2.784 11.569 71.365 1.00 65.26 54 GLU B C 1
ATOM 2662 O O . GLU B 1 27 ? -2.970 11.112 72.497 1.00 66.73 54 GLU B O 1
ATOM 2668 N N . THR B 1 28 ? -3.773 11.774 70.506 1.00 67.76 55 THR B N 1
ATOM 2669 C CA . THR B 1 28 ? -5.159 11.462 70.836 1.00 72.30 55 THR B CA 1
ATOM 2670 C C . THR B 1 28 ? -5.900 11.123 69.551 1.00 73.96 55 THR B C 1
ATOM 2671 O O . THR B 1 28 ? -5.307 11.123 68.471 1.00 75.51 55 THR B O 1
ATOM 2675 N N . GLY B 1 29 ? -7.192 10.832 69.670 1.00 75.63 56 GLY B N 1
ATOM 2676 C CA . GLY B 1 29 ? -7.980 10.482 68.500 1.00 75.76 56 GLY B CA 1
ATOM 2677 C C . GLY B 1 29 ? -7.821 9.012 68.156 1.00 75.46 56 GLY B C 1
ATOM 2678 O O . GLY B 1 29 ? -8.010 8.610 67.008 1.00 74.70 56 GLY B O 1
ATOM 2679 N N . THR B 1 30 ? -7.471 8.212 69.160 1.00 75.96 57 THR B N 1
ATOM 2680 C CA . THR B 1 30 ? -7.270 6.775 68.986 1.00 76.78 57 THR B CA 1
ATOM 2681 C C . THR B 1 30 ? -8.090 5.967 70.003 1.00 74.81 57 THR B C 1
ATOM 2682 O O . THR B 1 30 ? -8.207 6.362 71.167 1.00 74.02 57 THR B O 1
ATOM 2686 N N . LYS B 1 31 ? -8.653 4.841 69.561 1.00 73.02 58 LYS B N 1
ATOM 2687 C CA . LYS B 1 31 ? -9.462 3.981 70.432 1.00 71.07 58 LYS B CA 1
ATOM 2688 C C . LYS B 1 31 ? -8.803 3.781 71.791 1.00 69.37 58 LYS B C 1
ATOM 2689 O O . LYS B 1 31 ? -9.460 3.816 72.832 1.00 68.43 58 LYS B O 1
ATOM 2695 N N . ILE B 1 32 ? -7.494 3.560 71.764 1.00 67.41 59 ILE B N 1
ATOM 2696 C CA . ILE B 1 32 ? -6.708 3.365 72.971 1.00 61.88 59 ILE B CA 1
ATOM 2697 C C . ILE B 1 32 ? -5.415 4.173 72.777 1.00 58.41 59 ILE B C 1
ATOM 2698 O O . ILE B 1 32 ? -4.793 4.109 71.716 1.00 55.47 59 ILE B O 1
ATOM 2703 N N . GLU B 1 33 ? -5.038 4.960 73.783 1.00 53.21 60 GLU B N 1
ATOM 2704 C CA . GLU B 1 33 ? -3.828 5.776 73.703 1.00 51.92 60 GLU B CA 1
ATOM 2705 C C . GLU B 1 33 ? -2.563 4.957 74.016 1.00 49.53 60 GLU B C 1
ATOM 2706 O O . GLU B 1 33 ? -2.629 3.895 74.658 1.00 47.20 60 GLU B O 1
ATOM 2712 N N . LEU B 1 34 ? -1.414 5.449 73.560 1.00 43.32 61 LEU B N 1
ATOM 2713 C CA . LEU B 1 34 ? -0.163 4.735 73.758 1.00 39.45 61 LEU B CA 1
ATOM 2714 C C . LEU B 1 34 ? 0.052 4.323 75.208 1.00 39.71 61 LEU B C 1
ATOM 2715 O O . LEU B 1 34 ? 0.328 3.160 75.483 1.00 36.94 61 LEU B O 1
ATOM 2720 N N . PRO B 1 35 ? -0.074 5.269 76.159 1.00 42.37 62 PRO B N 1
ATOM 2721 C CA . PRO B 1 35 ? 0.126 4.936 77.578 1.00 44.21 62 PRO B CA 1
ATOM 2722 C C . PRO B 1 35 ? -0.661 3.710 78.075 1.00 44.38 62 PRO B C 1
ATOM 2723 O O . PRO B 1 35 ? -0.105 2.853 78.751 1.00 46.65 62 PRO B O 1
ATOM 2727 N N . GLU B 1 36 ? -1.943 3.621 77.736 1.00 43.94 63 GLU B N 1
ATOM 2728 C CA . GLU B 1 36 ? -2.749 2.485 78.169 1.00 43.32 63 GLU B CA 1
ATOM 2729 C C . GLU B 1 36 ? -2.378 1.199 77.433 1.00 45.14 63 GLU B C 1
ATOM 2730 O O . GLU B 1 36 ? -2.537 0.094 77.964 1.00 44.62 63 GLU B O 1
ATOM 2736 N N . LEU B 1 37 ? -1.889 1.342 76.207 1.00 42.41 64 LEU B N 1
ATOM 2737 C CA . LEU B 1 37 ? -1.454 0.189 75.428 1.00 41.73 64 LEU B CA 1
ATOM 2738 C C . LEU B 1 37 ? -0.220 -0.386 76.147 1.00 41.45 64 LEU B C 1
ATOM 2739 O O . LEU B 1 37 ? -0.037 -1.600 76.218 1.00 45.13 64 LEU B O 1
ATOM 2744 N N . PHE B 1 38 ? 0.625 0.487 76.689 1.00 39.35 65 PHE B N 1
ATOM 2745 C CA . PHE B 1 38 ? 1.803 0.020 77.424 1.00 46.36 65 PHE B CA 1
ATOM 2746 C C . PHE B 1 38 ? 1.426 -0.487 78.826 1.00 48.18 65 PHE B C 1
ATOM 2747 O O . PHE B 1 38 ? 2.117 -1.328 79.396 1.00 48.83 65 PHE B O 1
ATOM 2755 N N . ASP B 1 39 ? 0.336 0.039 79.375 1.00 48.53 66 ASP B N 1
ATOM 2756 C CA . ASP B 1 39 ? -0.147 -0.340 80.702 1.00 51.02 66 ASP B CA 1
ATOM 2757 C C . ASP B 1 39 ? -0.334 -1.870 80.828 1.00 50.34 66 ASP B C 1
ATOM 2758 O O . ASP B 1 39 ? -0.936 -2.507 79.961 1.00 46.53 66 ASP B O 1
ATOM 2763 N N . ARG B 1 40 ? 0.189 -2.452 81.904 1.00 49.49 67 ARG B N 1
ATOM 2764 C CA . ARG B 1 40 ? 0.073 -3.894 82.146 1.00 54.61 67 ARG B CA 1
ATOM 2765 C C . ARG B 1 40 ? -1.370 -4.292 82.468 1.00 57.57 67 ARG B C 1
ATOM 2766 O O . ARG B 1 40 ? -1.803 -5.397 82.146 1.00 57.35 67 ARG B O 1
ATOM 2774 N N . GLY B 1 41 ? -2.110 -3.378 83.091 1.00 58.39 68 GLY B N 1
ATOM 2775 C CA . GLY B 1 41 ? -3.480 -3.660 83.484 1.00 62.36 68 GLY B CA 1
ATOM 2776 C C . GLY B 1 41 ? -4.604 -3.443 82.488 1.00 64.27 68 GLY B C 1
ATOM 2777 O O . GLY B 1 41 ? -5.573 -4.204 82.489 1.00 66.79 68 GLY B O 1
ATOM 2778 N N . THR B 1 42 ? -4.500 -2.422 81.641 1.00 63.27 69 THR B N 1
ATOM 2779 C CA . THR B 1 42 ? -5.562 -2.147 80.673 1.00 62.36 69 THR B CA 1
ATOM 2780 C C . THR B 1 42 ? -5.228 -2.595 79.254 1.00 59.89 69 THR B C 1
ATOM 2781 O O . THR B 1 42 ? -4.061 -2.663 78.871 1.00 61.67 69 THR B O 1
ATOM 2785 N N . ALA B 1 43 ? -6.262 -2.893 78.474 1.00 56.35 70 ALA B N 1
ATOM 2786 C CA . ALA B 1 43 ? -6.063 -3.319 77.096 1.00 51.83 70 ALA B CA 1
ATOM 2787 C C . ALA B 1 43 ? -5.077 -4.488 77.027 1.00 52.55 70 ALA B C 1
ATOM 2788 O O . ALA B 1 43 ? -4.943 -5.259 77.976 1.00 52.87 70 ALA B O 1
ATOM 2790 N N . SER B 1 44 ? -4.380 -4.611 75.906 1.00 47.31 71 SER B N 1
ATOM 2791 C CA . SER B 1 44 ? -3.430 -5.695 75.736 1.00 47.08 71 SER B CA 1
ATOM 2792 C C . SER B 1 44 ? -2.102 -5.438 76.438 1.00 44.02 71 SER B C 1
ATOM 2793 O O . SER B 1 44 ? -1.818 -4.331 76.884 1.00 43.23 71 SER B O 1
ATOM 2796 N N . PHE B 1 45 ? -1.297 -6.486 76.526 1.00 42.53 72 PHE B N 1
ATOM 2797 C CA . PHE B 1 45 ? 0.023 -6.425 77.141 1.00 40.56 72 PHE B CA 1
ATOM 2798 C C . PHE B 1 45 ? 0.636 -7.805 76.898 1.00 42.15 72 PHE B C 1
ATOM 2799 O O . PHE B 1 45 ? -0.046 -8.823 77.031 1.00 46.46 72 PHE B O 1
ATOM 2807 N N . PRO B 1 46 ? 1.918 -7.859 76.512 1.00 38.54 73 PRO B N 1
ATOM 2808 C CA . PRO B 1 46 ? 2.803 -6.709 76.295 1.00 37.44 73 PRO B CA 1
ATOM 2809 C C . PRO B 1 46 ? 2.705 -6.230 74.847 1.00 36.20 73 PRO B C 1
ATOM 2810 O O . PRO B 1 46 ? 2.166 -6.937 74.000 1.00 32.85 73 PRO B O 1
ATOM 2814 N N . GLN B 1 47 ? 3.218 -5.033 74.568 1.00 34.81 74 GLN B N 1
ATOM 2815 C CA . GLN B 1 47 ? 3.223 -4.506 73.203 1.00 28.20 74 GLN B CA 1
ATOM 2816 C C . GLN B 1 47 ? 4.521 -4.928 72.520 1.00 25.71 74 GLN B C 1
ATOM 2817 O O . GLN B 1 47 ? 5.414 -5.460 73.168 1.00 28.95 74 GLN B O 1
ATOM 2823 N N . THR B 1 48 ? 4.613 -4.722 71.209 1.00 25.56 75 THR B N 1
ATOM 2824 C CA . THR B 1 48 ? 5.822 -5.040 70.456 1.00 28.65 75 THR B CA 1
ATOM 2825 C C . THR B 1 48 ? 6.252 -3.737 69.760 1.00 27.37 75 THR B C 1
ATOM 2826 O O . THR B 1 48 ? 5.446 -3.079 69.099 1.00 27.19 75 THR B O 1
ATOM 2830 N N . ILE B 1 49 ? 7.516 -3.362 69.947 1.00 27.48 76 ILE B N 1
ATOM 2831 C CA . ILE B 1 49 ? 8.068 -2.124 69.400 1.00 24.77 76 ILE B CA 1
ATOM 2832 C C . ILE B 1 49 ? 9.331 -2.439 68.620 1.00 28.95 76 ILE B C 1
ATOM 2833 O O . ILE B 1 49 ? 10.106 -3.300 69.036 1.00 25.89 76 ILE B O 1
ATOM 2838 N N . TYR B 1 50 ? 9.536 -1.763 67.488 1.00 21.55 77 TYR B N 1
ATOM 2839 C CA . TYR B 1 50 ? 10.762 -1.995 66.737 1.00 23.40 77 TYR B CA 1
ATOM 2840 C C . TYR B 1 50 ? 11.515 -0.715 66.400 1.00 20.21 77 TYR B C 1
ATOM 2841 O O . TYR B 1 50 ? 10.949 0.384 66.356 1.00 21.49 77 TYR B O 1
ATOM 2850 N N . CYS B 1 51 ? 12.811 -0.865 66.159 1.00 23.05 78 CYS B N 1
ATOM 2851 C CA . CYS B 1 51 ? 13.632 0.251 65.726 1.00 21.32 78 CYS B CA 1
ATOM 2852 C C . CYS B 1 51 ? 14.572 -0.266 64.633 1.00 23.71 78 CYS B C 1
ATOM 2853 O O . CYS B 1 51 ? 15.200 -1.325 64.784 1.00 23.35 78 CYS B O 1
ATOM 2856 N N . GLY B 1 52 ? 14.659 0.472 63.527 1.00 20.81 79 GLY B N 1
ATOM 2857 C CA . GLY B 1 52 ? 15.529 0.054 62.439 1.00 17.44 79 GLY B CA 1
ATOM 2858 C C . GLY B 1 52 ? 16.945 0.629 62.521 1.00 22.61 79 GLY B C 1
ATOM 2859 O O . GLY B 1 52 ? 17.134 1.772 62.935 1.00 22.23 79 GLY B O 1
ATOM 2860 N N . PHE B 1 53 ? 17.931 -0.168 62.112 1.00 21.54 80 PHE B N 1
ATOM 2861 C CA . PHE B 1 53 ? 19.348 0.220 62.103 1.00 24.00 80 PHE B CA 1
ATOM 2862 C C . PHE B 1 53 ? 19.896 -0.199 60.732 1.00 22.25 80 PHE B C 1
ATOM 2863 O O . PHE B 1 53 ? 19.908 -1.388 60.415 1.00 23.64 80 PHE B O 1
ATOM 2871 N N . ASP B 1 54 ? 20.357 0.756 59.929 1.00 17.22 81 ASP B N 1
ATOM 2872 C CA . ASP B 1 54 ? 20.866 0.436 58.604 1.00 23.05 81 ASP B CA 1
ATOM 2873 C C . ASP B 1 54 ? 22.377 0.150 58.629 1.00 27.29 81 ASP B C 1
ATOM 2874 O O . ASP B 1 54 ? 23.163 0.985 59.066 1.00 21.94 81 ASP B O 1
ATOM 2879 N N . PRO B 1 55 ? 22.794 -1.025 58.141 1.00 26.80 82 PRO B N 1
ATOM 2880 C CA . PRO B 1 55 ? 24.217 -1.396 58.117 1.00 31.69 82 PRO B CA 1
ATOM 2881 C C . PRO B 1 55 ? 25.008 -0.669 57.020 1.00 30.67 82 PRO B C 1
ATOM 2882 O O . PRO B 1 55 ? 25.482 -1.288 56.080 1.00 28.81 82 PRO B O 1
ATOM 2886 N N . THR B 1 56 ? 25.127 0.649 57.133 1.00 33.50 83 THR B N 1
ATOM 2887 C CA . THR B 1 56 ? 25.873 1.419 56.143 1.00 37.55 83 THR B CA 1
ATOM 2888 C C . THR B 1 56 ? 27.352 1.304 56.517 1.00 39.29 83 THR B C 1
ATOM 2889 O O . THR B 1 56 ? 28.233 1.634 55.730 1.00 40.11 83 THR B O 1
ATOM 2893 N N . ALA B 1 57 ? 27.588 0.826 57.734 1.00 35.61 84 ALA B N 1
ATOM 2894 C CA . ALA B 1 57 ? 28.919 0.594 58.269 1.00 37.27 84 ALA B CA 1
ATOM 2895 C C . ALA B 1 57 ? 28.831 -0.768 58.948 1.00 38.20 84 ALA B C 1
ATOM 2896 O O . ALA B 1 57 ? 27.731 -1.261 59.217 1.00 31.16 84 ALA B O 1
ATOM 2898 N N . ASP B 1 58 ? 29.972 -1.383 59.235 1.00 40.23 85 ASP B N 1
ATOM 2899 C CA . ASP B 1 58 ? 29.957 -2.705 59.860 1.00 42.21 85 ASP B CA 1
ATOM 2900 C C . ASP B 1 58 ? 29.950 -2.597 61.376 1.00 42.51 85 ASP B C 1
ATOM 2901 O O . ASP B 1 58 ? 30.419 -3.493 62.083 1.00 43.65 85 ASP B O 1
ATOM 2906 N N . SER B 1 59 ? 29.404 -1.499 61.877 1.00 40.31 86 SER B N 1
ATOM 2907 C CA . SER B 1 59 ? 29.337 -1.289 63.308 1.00 35.80 86 SER B CA 1
ATOM 2908 C C . SER B 1 59 ? 28.342 -0.203 63.666 1.00 35.41 86 SER B C 1
ATOM 2909 O O . SER B 1 59 ? 28.080 0.696 62.878 1.00 31.92 86 SER B O 1
ATOM 2912 N N . LEU B 1 60 ? 27.774 -0.306 64.856 1.00 32.02 87 LEU B N 1
ATOM 2913 C CA . LEU B 1 60 ? 26.880 0.725 65.349 1.00 34.83 87 LEU B CA 1
ATOM 2914 C C . LEU B 1 60 ? 27.833 1.748 65.957 1.00 33.79 87 LEU B C 1
ATOM 2915 O O . LEU B 1 60 ? 29.034 1.486 66.117 1.00 35.83 87 LEU B O 1
ATOM 2920 N N . HIS B 1 61 ? 27.312 2.917 66.284 1.00 30.16 88 HIS B N 1
ATOM 2921 C CA . HIS B 1 61 ? 28.131 3.921 66.929 1.00 32.29 88 HIS B CA 1
ATOM 2922 C C . HIS B 1 61 ? 27.300 4.522 68.040 1.00 31.29 88 HIS B C 1
ATOM 2923 O O . HIS B 1 61 ? 26.129 4.158 68.212 1.00 29.35 88 HIS B O 1
ATOM 2930 N N . VAL B 1 62 ? 27.905 5.418 68.807 1.00 31.47 89 VAL B N 1
ATOM 2931 C CA . VAL B 1 62 ? 27.247 6.045 69.947 1.00 31.29 89 VAL B CA 1
ATOM 2932 C C . VAL B 1 62 ? 25.854 6.648 69.695 1.00 32.64 89 VAL B C 1
ATOM 2933 O O . VAL B 1 62 ? 25.000 6.631 70.585 1.00 33.84 89 VAL B O 1
ATOM 2937 N N . GLY B 1 63 ? 25.626 7.184 68.501 1.00 29.19 90 GLY B N 1
ATOM 2938 C CA . GLY B 1 63 ? 24.328 7.756 68.199 1.00 30.41 90 GLY B CA 1
ATOM 2939 C C . GLY B 1 63 ? 23.270 6.667 68.148 1.00 32.41 90 GLY B C 1
ATOM 2940 O O . GLY B 1 63 ? 22.171 6.831 68.679 1.00 30.23 90 GLY B O 1
ATOM 2941 N N . HIS B 1 64 ? 23.605 5.538 67.522 1.00 29.15 91 HIS B N 1
ATOM 2942 C CA . HIS B 1 64 ? 22.662 4.426 67.421 1.00 29.72 91 HIS B CA 1
ATOM 2943 C C . HIS B 1 64 ? 22.282 3.900 68.800 1.00 31.53 91 HIS B C 1
ATOM 2944 O O . HIS B 1 64 ? 21.185 3.371 69.018 1.00 28.60 91 HIS B O 1
ATOM 2951 N N . LEU B 1 65 ? 23.190 4.080 69.742 1.00 27.41 92 LEU B N 1
ATOM 2952 C CA . LEU B 1 65 ? 22.987 3.584 71.083 1.00 31.99 92 LEU B CA 1
ATOM 2953 C C . LEU B 1 65 ? 21.751 4.159 71.778 1.00 29.80 92 LEU B C 1
ATOM 2954 O O . LEU B 1 65 ? 21.070 3.459 72.546 1.00 26.17 92 LEU B O 1
ATOM 2959 N N . LEU B 1 66 ? 21.470 5.430 71.520 1.00 22.80 93 LEU B N 1
ATOM 2960 C CA . LEU B 1 66 ? 20.325 6.080 72.135 1.00 26.32 93 LEU B CA 1
ATOM 2961 C C . LEU B 1 66 ? 19.030 5.369 71.710 1.00 27.23 93 LEU B C 1
ATOM 2962 O O . LEU B 1 66 ? 18.154 5.096 72.532 1.00 25.89 93 LEU B O 1
ATOM 2967 N N . ALA B 1 67 ? 18.931 5.066 70.421 1.00 23.80 94 ALA B N 1
ATOM 2968 C CA . ALA B 1 67 ? 17.779 4.367 69.870 1.00 29.38 94 ALA B CA 1
ATOM 2969 C C . ALA B 1 67 ? 17.704 2.976 70.498 1.00 28.53 94 ALA B C 1
ATOM 2970 O O . ALA B 1 67 ? 16.634 2.499 70.863 1.00 28.01 94 ALA B O 1
ATOM 2972 N N . LEU B 1 68 ? 18.851 2.331 70.642 1.00 27.44 95 LEU B N 1
ATOM 2973 C CA . LEU B 1 68 ? 18.876 1.001 71.221 1.00 29.22 95 LEU B CA 1
ATOM 2974 C C . LEU B 1 68 ? 18.441 1.092 72.688 1.00 27.03 95 LEU B C 1
ATOM 2975 O O . LEU B 1 68 ? 17.691 0.241 73.183 1.00 25.43 95 LEU B O 1
ATOM 2980 N N . LEU B 1 69 ? 18.921 2.118 73.384 1.00 24.58 96 LEU B N 1
ATOM 2981 C CA . LEU B 1 69 ? 18.556 2.329 74.792 1.00 23.37 96 LEU B CA 1
ATOM 2982 C C . LEU B 1 69 ? 17.046 2.512 74.912 1.00 25.73 96 LEU B C 1
ATOM 2983 O O . LEU B 1 69 ? 16.444 2.079 75.886 1.00 29.30 96 LEU B O 1
ATOM 2988 N N . GLY B 1 70 ? 16.429 3.157 73.923 1.00 28.16 97 GLY B N 1
ATOM 2989 C CA . GLY B 1 70 ? 14.980 3.313 73.962 1.00 30.61 97 GLY B CA 1
ATOM 2990 C C . GLY B 1 70 ? 14.313 1.933 73.979 1.00 30.43 97 GLY B C 1
ATOM 2991 O O . GLY B 1 70 ? 13.397 1.673 74.764 1.00 31.13 97 GLY B O 1
ATOM 2992 N N . LEU B 1 71 ? 14.764 1.032 73.113 1.00 27.39 98 LEU B N 1
ATOM 2993 C CA . LEU B 1 71 ? 14.193 -0.310 73.097 1.00 27.19 98 LEU B CA 1
ATOM 2994 C C . LEU B 1 71 ? 14.399 -0.988 74.463 1.00 28.26 98 LEU B C 1
ATOM 2995 O O . LEU B 1 71 ? 13.465 -1.576 75.001 1.00 25.16 98 LEU B O 1
ATOM 3000 N N . PHE B 1 72 ? 15.616 -0.890 75.013 1.00 27.03 99 PHE B N 1
ATOM 3001 C CA . PHE B 1 72 ? 15.950 -1.510 76.293 1.00 27.51 99 PHE B CA 1
ATOM 3002 C C . PHE B 1 72 ? 15.014 -1.077 77.406 1.00 26.59 99 PHE B C 1
ATOM 3003 O O . PHE B 1 72 ? 14.579 -1.898 78.221 1.00 26.62 99 PHE B O 1
ATOM 3011 N N . HIS B 1 73 ? 14.725 0.217 77.455 1.00 28.77 100 HIS B N 1
ATOM 3012 C CA . HIS B 1 73 ? 13.808 0.744 78.453 1.00 26.08 100 HIS B CA 1
ATOM 3013 C C . HIS B 1 73 ? 12.429 0.115 78.256 1.00 28.63 100 HIS B C 1
ATOM 3014 O O . HIS B 1 73 ? 11.773 -0.246 79.227 1.00 31.57 100 HIS B O 1
ATOM 3021 N N . LEU B 1 74 ? 11.983 -0.015 77.005 1.00 25.63 101 LEU B N 1
ATOM 3022 C CA . LEU B 1 74 ? 10.675 -0.621 76.746 1.00 30.38 101 LEU B CA 1
ATOM 3023 C C . LEU B 1 74 ? 10.699 -2.105 77.141 1.00 27.37 101 LEU B C 1
ATOM 3024 O O . LEU B 1 74 ? 9.746 -2.636 77.699 1.00 27.13 101 LEU B O 1
ATOM 3029 N N . GLN B 1 75 ? 11.817 -2.758 76.863 1.00 25.47 102 GLN B N 1
ATOM 3030 C CA . GLN B 1 75 ? 11.953 -4.164 77.160 1.00 27.01 102 GLN B CA 1
ATOM 3031 C C . GLN B 1 75 ? 11.989 -4.440 78.660 1.00 28.48 102 GLN B C 1
ATOM 3032 O O . GLN B 1 75 ? 11.516 -5.475 79.119 1.00 32.30 102 GLN B O 1
ATOM 3038 N N . ARG B 1 76 ? 12.536 -3.507 79.422 1.00 27.83 103 ARG B N 1
ATOM 3039 C CA . ARG B 1 76 ? 12.637 -3.679 80.872 1.00 31.36 103 ARG B CA 1
ATOM 3040 C C . ARG B 1 76 ? 11.276 -3.575 81.521 1.00 31.55 103 ARG B C 1
ATOM 3041 O O . ARG B 1 76 ? 11.055 -4.142 82.593 1.00 30.57 103 ARG B O 1
ATOM 3049 N N . ALA B 1 77 ? 10.374 -2.843 80.866 1.00 29.63 104 ALA B N 1
ATOM 3050 C CA . ALA B 1 77 ? 9.008 -2.661 81.354 1.00 30.49 104 ALA B CA 1
ATOM 3051 C C . ALA B 1 77 ? 8.104 -3.817 80.932 1.00 29.84 104 ALA B C 1
ATOM 3052 O O . ALA B 1 77 ? 6.886 -3.742 81.093 1.00 32.90 104 ALA B O 1
ATOM 3054 N N . GLY B 1 78 ? 8.693 -4.875 80.372 1.00 31.68 105 GLY B N 1
ATOM 3055 C CA . GLY B 1 78 ? 7.896 -6.031 79.976 1.00 31.86 105 GLY B CA 1
ATOM 3056 C C . GLY B 1 78 ? 7.474 -6.206 78.516 1.00 33.85 105 GLY B C 1
ATOM 3057 O O . GLY B 1 78 ? 6.846 -7.208 78.166 1.00 34.21 105 GLY B O 1
ATOM 3058 N N . HIS B 1 79 ? 7.828 -5.264 77.652 1.00 30.22 106 HIS B N 1
ATOM 3059 C CA . HIS B 1 79 ? 7.448 -5.356 76.241 1.00 29.05 106 HIS B CA 1
ATOM 3060 C C . HIS B 1 79 ? 8.443 -6.076 75.361 1.00 27.19 106 HIS B C 1
ATOM 3061 O O . HIS B 1 79 ? 9.625 -6.174 75.694 1.00 24.14 106 HIS B O 1
ATOM 3068 N N . ASN B 1 80 ? 7.959 -6.583 74.234 1.00 24.20 107 ASN B N 1
ATOM 3069 C CA . ASN B 1 80 ? 8.830 -7.271 73.286 1.00 28.56 107 ASN B CA 1
ATOM 3070 C C . ASN B 1 80 ? 9.421 -6.230 72.359 1.00 27.27 107 ASN B C 1
ATOM 3071 O O . ASN B 1 80 ? 8.732 -5.314 71.926 1.00 24.83 107 ASN B O 1
ATOM 3076 N N . VAL B 1 81 ? 10.698 -6.382 72.057 1.00 27.33 108 VAL B N 1
ATOM 3077 C CA . VAL B 1 81 ? 11.400 -5.413 71.234 1.00 22.33 108 VAL B CA 1
ATOM 3078 C C . VAL B 1 81 ? 12.114 -6.084 70.078 1.00 22.86 108 VAL B C 1
ATOM 3079 O O . VAL B 1 81 ? 12.700 -7.168 70.226 1.00 24.14 108 VAL B O 1
ATOM 3083 N N . ILE B 1 82 ? 12.066 -5.431 68.922 1.00 20.74 109 ILE B N 1
ATOM 3084 C CA . ILE B 1 82 ? 12.707 -5.951 67.730 1.00 20.67 109 ILE B CA 1
ATOM 3085 C C . ILE B 1 82 ? 13.743 -4.935 67.247 1.00 22.70 109 ILE B C 1
ATOM 3086 O O . ILE B 1 82 ? 13.453 -3.754 67.150 1.00 21.53 109 ILE B O 1
ATOM 3091 N N . ALA B 1 83 ? 14.958 -5.395 66.992 1.00 21.91 110 ALA B N 1
ATOM 3092 C CA . ALA B 1 83 ? 16.009 -4.540 66.459 1.00 23.25 110 ALA B CA 1
ATOM 3093 C C . ALA B 1 83 ? 16.099 -5.009 65.008 1.00 24.18 110 ALA B C 1
ATOM 3094 O O . ALA B 1 83 ? 16.537 -6.131 64.732 1.00 24.27 110 ALA B O 1
ATOM 3096 N N . LEU B 1 84 ? 15.664 -4.158 64.084 1.00 23.71 111 LEU B N 1
ATOM 3097 C CA . LEU B 1 84 ? 15.671 -4.493 62.667 1.00 24.65 111 LEU B CA 1
ATOM 3098 C C . LEU B 1 84 ? 16.936 -4.018 61.963 1.00 26.30 111 LEU B C 1
ATOM 3099 O O . LEU B 1 84 ? 17.270 -2.826 62.007 1.00 22.73 111 LEU B O 1
ATOM 3104 N N . VAL B 1 85 ? 17.655 -4.942 61.332 1.00 25.06 112 VAL B N 1
ATOM 3105 C CA . VAL B 1 85 ? 18.837 -4.540 60.583 1.00 29.29 112 VAL B CA 1
ATOM 3106 C C . VAL B 1 85 ? 18.349 -4.361 59.142 1.00 25.07 112 VAL B C 1
ATOM 3107 O O . VAL B 1 85 ? 17.799 -5.286 58.533 1.00 23.51 112 VAL B O 1
ATOM 3111 N N . GLY B 1 86 ? 18.525 -3.154 58.619 1.00 24.34 113 GLY B N 1
ATOM 3112 C CA . GLY B 1 86 ? 18.068 -2.848 57.274 1.00 28.44 113 GLY B CA 1
ATOM 3113 C C . GLY B 1 86 ? 18.986 -3.330 56.184 1.00 29.31 113 GLY B C 1
ATOM 3114 O O . GLY B 1 86 ? 19.544 -2.518 55.456 1.00 27.39 113 GLY B O 1
ATOM 3115 N N . GLY B 1 87 ? 19.136 -4.646 56.059 1.00 28.99 114 GLY B N 1
ATOM 3116 C CA . GLY B 1 87 ? 20.011 -5.186 55.031 1.00 29.03 114 GLY B CA 1
ATOM 3117 C C . GLY B 1 87 ? 19.582 -4.784 53.626 1.00 34.50 114 GLY B C 1
ATOM 3118 O O . GLY B 1 87 ? 20.413 -4.681 52.713 1.00 33.07 114 GLY B O 1
ATOM 3119 N N . ALA B 1 88 ? 18.284 -4.560 53.443 1.00 26.71 115 ALA B N 1
ATOM 3120 C CA . ALA B 1 88 ? 17.767 -4.147 52.139 1.00 30.98 115 ALA B CA 1
ATOM 3121 C C . ALA B 1 88 ? 17.785 -2.611 52.014 1.00 30.52 115 ALA B C 1
ATOM 3122 O O . ALA B 1 88 ? 18.218 -2.070 51.001 1.00 28.62 115 ALA B O 1
ATOM 3124 N N . THR B 1 89 ? 17.309 -1.915 53.046 1.00 28.26 116 THR B N 1
ATOM 3125 C CA . THR B 1 89 ? 17.258 -0.457 53.014 1.00 25.11 116 THR B CA 1
ATOM 3126 C C . THR B 1 89 ? 18.637 0.225 52.898 1.00 27.25 116 THR B C 1
ATOM 3127 O O . THR B 1 89 ? 18.780 1.237 52.221 1.00 23.19 116 THR B O 1
ATOM 3131 N N . ALA B 1 90 ? 19.654 -0.347 53.540 1.00 28.98 117 ALA B N 1
ATOM 3132 C CA . ALA B 1 90 ? 20.995 0.212 53.483 1.00 28.62 117 ALA B CA 1
ATOM 3133 C C . ALA B 1 90 ? 21.529 0.162 52.049 1.00 32.58 117 ALA B C 1
ATOM 3134 O O . ALA B 1 90 ? 22.459 0.884 51.709 1.00 28.96 117 ALA B O 1
ATOM 3136 N N . ARG B 1 91 ? 20.946 -0.691 51.208 1.00 33.21 118 ARG B N 1
ATOM 3137 C CA . ARG B 1 91 ? 21.379 -0.759 49.820 1.00 36.00 118 ARG B CA 1
ATOM 3138 C C . ARG B 1 91 ? 21.033 0.537 49.091 1.00 39.55 118 ARG B C 1
ATOM 3139 O O . ARG B 1 91 ? 21.662 0.880 48.093 1.00 40.55 118 ARG B O 1
ATOM 3147 N N . LEU B 1 92 ? 20.011 1.234 49.582 1.00 39.19 119 LEU B N 1
ATOM 3148 C CA . LEU B 1 92 ? 19.587 2.502 49.001 1.00 41.29 119 LEU B CA 1
ATOM 3149 C C . LEU B 1 92 ? 20.192 3.682 49.785 1.00 43.69 119 LEU B C 1
ATOM 3150 O O . LEU B 1 92 ? 20.947 4.480 49.234 1.00 46.21 119 LEU B O 1
ATOM 3155 N N . GLY B 1 93 ? 19.867 3.768 51.077 1.00 41.01 120 GLY B N 1
ATOM 3156 C CA . GLY B 1 93 ? 20.364 4.853 51.904 1.00 38.15 120 GLY B CA 1
ATOM 3157 C C . GLY B 1 93 ? 19.250 5.823 52.267 1.00 33.95 120 GLY B C 1
ATOM 3158 O O . GLY B 1 93 ? 18.563 6.354 51.400 1.00 34.88 120 GLY B O 1
ATOM 3159 N N . ASP B 1 94 ? 19.071 6.052 53.561 1.00 35.91 121 ASP B N 1
ATOM 3160 C CA . ASP B 1 94 ? 18.040 6.952 54.071 1.00 35.09 121 ASP B CA 1
ATOM 3161 C C . ASP B 1 94 ? 18.445 8.405 53.796 1.00 38.35 121 ASP B C 1
ATOM 3162 O O . ASP B 1 94 ? 19.512 8.851 54.215 1.00 38.86 121 ASP B O 1
ATOM 3167 N N . PRO B 1 95 ? 17.598 9.167 53.084 1.00 41.71 122 PRO B N 1
ATOM 3168 C CA . PRO B 1 95 ? 17.950 10.566 52.795 1.00 42.73 122 PRO B CA 1
ATOM 3169 C C . PRO B 1 95 ? 17.654 11.531 53.944 1.00 45.11 122 PRO B C 1
ATOM 3170 O O . PRO B 1 95 ? 18.077 12.683 53.918 1.00 46.01 122 PRO B O 1
ATOM 3174 N N . SER B 1 96 ? 16.914 11.051 54.937 1.00 48.44 123 SER B N 1
ATOM 3175 C CA . SER B 1 96 ? 16.523 11.849 56.099 1.00 53.88 123 SER B CA 1
ATOM 3176 C C . SER B 1 96 ? 17.634 12.694 56.723 1.00 56.49 123 SER B C 1
ATOM 3177 O O . SER B 1 96 ? 18.751 12.224 56.943 1.00 49.02 123 SER B O 1
ATOM 3180 N N . GLY B 1 97 ? 17.295 13.946 57.017 1.00 62.01 124 GLY B N 1
ATOM 3181 C CA . GLY B 1 97 ? 18.233 14.861 57.641 1.00 66.24 124 GLY B CA 1
ATOM 3182 C C . GLY B 1 97 ? 19.530 15.115 56.902 1.00 68.92 124 GLY B C 1
ATOM 3183 O O . GLY B 1 97 ? 20.583 15.261 57.524 1.00 73.50 124 GLY B O 1
ATOM 3184 N N . ARG B 1 98 ? 19.480 15.169 55.579 1.00 68.61 125 ARG B N 1
ATOM 3185 C CA . ARG B 1 98 ? 20.703 15.428 54.850 1.00 70.37 125 ARG B CA 1
ATOM 3186 C C . ARG B 1 98 ? 20.467 16.131 53.523 1.00 70.01 125 ARG B C 1
ATOM 3187 O O . ARG B 1 98 ? 19.340 16.221 53.038 1.00 66.85 125 ARG B O 1
ATOM 3195 N N . THR B 1 99 ? 21.545 16.645 52.948 1.00 72.25 126 THR B N 1
ATOM 3196 C CA . THR B 1 99 ? 21.467 17.367 51.688 1.00 75.90 126 THR B CA 1
ATOM 3197 C C . THR B 1 99 ? 22.363 16.746 50.627 1.00 77.34 126 THR B C 1
ATOM 3198 O O . THR B 1 99 ? 22.295 17.117 49.454 1.00 77.81 126 THR B O 1
ATOM 3202 N N . LYS B 1 100 ? 23.202 15.800 51.038 1.00 78.60 127 LYS B N 1
ATOM 3203 C CA . LYS B 1 100 ? 24.110 15.142 50.108 1.00 79.67 127 LYS B CA 1
ATOM 3204 C C . LYS B 1 100 ? 23.671 13.721 49.778 1.00 78.76 127 LYS B C 1
ATOM 3205 O O . LYS B 1 100 ? 23.282 12.952 50.658 1.00 74.83 127 LYS B O 1
ATOM 3211 N N . GLU B 1 101 ? 23.738 13.384 48.495 1.00 77.24 128 GLU B N 1
ATOM 3212 C CA . GLU B 1 101 ? 23.357 12.065 48.014 1.00 77.30 128 GLU B CA 1
ATOM 3213 C C . GLU B 1 101 ? 24.486 11.074 48.299 1.00 76.35 128 GLU B C 1
ATOM 3214 O O . GLU B 1 101 ? 25.530 11.104 47.645 1.00 74.24 128 GLU B O 1
ATOM 3220 N N . ARG B 1 102 ? 24.269 10.206 49.284 1.00 77.18 129 ARG B N 1
ATOM 3221 C CA . ARG B 1 102 ? 25.249 9.196 49.680 1.00 78.25 129 ARG B CA 1
ATOM 3222 C C . ARG B 1 102 ? 25.629 8.285 48.524 1.00 78.96 129 ARG B C 1
ATOM 3223 O O . ARG B 1 102 ? 24.784 7.906 47.709 1.00 80.45 129 ARG B O 1
ATOM 3231 N N . GLU B 1 103 ? 26.907 7.939 48.449 1.00 79.51 130 GLU B N 1
ATOM 3232 C CA . GLU B 1 103 ? 27.384 7.076 47.383 1.00 81.12 130 GLU B CA 1
ATOM 3233 C C . GLU B 1 103 ? 27.281 5.626 47.851 1.00 79.92 130 GLU B C 1
ATOM 3234 O O . GLU B 1 103 ? 28.082 5.142 48.642 1.00 82.20 130 GLU B O 1
ATOM 3240 N N . ALA B 1 104 ? 26.242 4.964 47.357 1.00 78.36 131 ALA B N 1
ATOM 3241 C CA . ALA B 1 104 ? 25.918 3.580 47.674 1.00 75.44 131 ALA B CA 1
ATOM 3242 C C . ALA B 1 104 ? 27.109 2.628 47.698 1.00 70.88 131 ALA B C 1
ATOM 3243 O O . ALA B 1 104 ? 28.076 2.795 46.956 1.00 71.00 131 ALA B O 1
ATOM 3245 N N . LEU B 1 105 ? 27.017 1.621 48.562 1.00 65.16 132 LEU B N 1
ATOM 3246 C CA . LEU B 1 105 ? 28.068 0.620 48.704 1.00 61.72 132 LEU B CA 1
ATOM 3247 C C . LEU B 1 105 ? 27.688 -0.643 47.947 1.00 59.63 132 LEU B C 1
ATOM 3248 O O . LEU B 1 105 ? 26.565 -0.785 47.481 1.00 59.22 132 LEU B O 1
ATOM 3253 N N . GLU B 1 106 ? 28.623 -1.573 47.841 1.00 57.00 133 GLU B N 1
ATOM 3254 C CA . GLU B 1 106 ? 28.360 -2.815 47.135 1.00 53.66 133 GLU B CA 1
ATOM 3255 C C . GLU B 1 106 ? 27.434 -3.743 47.920 1.00 49.31 133 GLU B C 1
ATOM 3256 O O . GLU B 1 106 ? 27.437 -3.771 49.158 1.00 47.86 133 GLU B O 1
ATOM 3262 N N . THR B 1 107 ? 26.628 -4.496 47.185 1.00 43.97 134 THR B N 1
ATOM 3263 C CA . THR B 1 107 ? 25.698 -5.438 47.781 1.00 41.51 134 THR B CA 1
ATOM 3264 C C . THR B 1 107 ? 26.420 -6.333 48.786 1.00 42.35 134 THR B C 1
ATOM 3265 O O . THR B 1 107 ? 25.956 -6.533 49.907 1.00 38.24 134 THR B O 1
ATOM 3269 N N . GLU B 1 108 ? 27.570 -6.854 48.366 1.00 41.89 135 GLU B N 1
ATOM 3270 C CA . GLU B 1 108 ? 28.402 -7.736 49.180 1.00 43.67 135 GLU B CA 1
ATOM 3271 C C . GLU B 1 108 ? 28.828 -7.051 50.469 1.00 37.37 135 GLU B C 1
ATOM 3272 O O . GLU B 1 108 ? 28.801 -7.654 51.540 1.00 33.33 135 GLU B O 1
ATOM 3278 N N . ARG B 1 109 ? 29.243 -5.797 50.358 1.00 34.27 136 ARG B N 1
ATOM 3279 C CA . ARG B 1 109 ? 29.646 -5.029 51.531 1.00 36.63 136 ARG B CA 1
ATOM 3280 C C . ARG B 1 109 ? 28.447 -4.830 52.478 1.00 34.63 136 ARG B C 1
ATOM 3281 O O . ARG B 1 109 ? 28.561 -5.010 53.690 1.00 31.44 136 ARG B O 1
ATOM 3289 N N . VAL B 1 110 ? 27.295 -4.465 51.922 1.00 35.42 137 VAL B N 1
ATOM 3290 C CA . VAL B 1 110 ? 26.106 -4.278 52.745 1.00 31.43 137 VAL B CA 1
ATOM 3291 C C . VAL B 1 110 ? 25.744 -5.598 53.448 1.00 31.76 137 VAL B C 1
ATOM 3292 O O . VAL B 1 110 ? 25.448 -5.595 54.641 1.00 28.19 137 VAL B O 1
ATOM 3296 N N . ARG B 1 111 ? 25.800 -6.720 52.727 1.00 30.33 138 ARG B N 1
ATOM 3297 C CA . ARG B 1 111 ? 25.509 -8.033 53.319 1.00 37.18 138 ARG B CA 1
ATOM 3298 C C . ARG B 1 111 ? 26.424 -8.366 54.513 1.00 37.44 138 ARG B C 1
ATOM 3299 O O . ARG B 1 111 ? 25.981 -8.954 55.503 1.00 32.05 138 ARG B O 1
ATOM 3307 N N . ALA B 1 112 ? 27.701 -8.010 54.402 1.00 37.93 139 ALA B N 1
ATOM 3308 C CA . ALA B 1 112 ? 28.667 -8.266 55.468 1.00 36.72 139 ALA B CA 1
ATOM 3309 C C . ALA B 1 112 ? 28.391 -7.325 56.638 1.00 34.68 139 ALA B C 1
ATOM 3310 O O . ALA B 1 112 ? 28.454 -7.734 57.796 1.00 39.31 139 ALA B O 1
ATOM 3312 N N . ASN B 1 113 ? 28.091 -6.064 56.339 1.00 33.02 140 ASN B N 1
ATOM 3313 C CA . ASN B 1 113 ? 27.768 -5.101 57.387 1.00 29.49 140 ASN B CA 1
ATOM 3314 C C . ASN B 1 113 ? 26.553 -5.599 58.175 1.00 27.95 140 ASN B C 1
ATOM 3315 O O . ASN B 1 113 ? 26.562 -5.625 59.408 1.00 30.80 140 ASN B O 1
ATOM 3320 N N . ALA B 1 114 ? 25.510 -6.002 57.453 1.00 28.27 141 ALA B N 1
ATOM 3321 C CA . ALA B 1 114 ? 24.287 -6.483 58.091 1.00 28.93 141 ALA B CA 1
ATOM 3322 C C . ALA B 1 114 ? 24.566 -7.635 59.053 1.00 31.84 141 ALA B C 1
ATOM 3323 O O . ALA B 1 114 ? 23.970 -7.716 60.121 1.00 29.55 141 ALA B O 1
ATOM 3325 N N . ARG B 1 115 ? 25.476 -8.528 58.676 1.00 37.05 142 ARG B N 1
ATOM 3326 C CA . ARG B 1 115 ? 25.807 -9.665 59.535 1.00 34.59 142 ARG B CA 1
ATOM 3327 C C . ARG B 1 115 ? 26.534 -9.180 60.776 1.00 32.67 142 ARG B C 1
ATOM 3328 O O . ARG B 1 115 ? 26.260 -9.637 61.877 1.00 29.41 142 ARG B O 1
ATOM 3336 N N . ALA B 1 116 ? 27.472 -8.256 60.598 1.00 33.70 143 ALA B N 1
ATOM 3337 C CA . ALA B 1 116 ? 28.208 -7.713 61.736 1.00 32.40 143 ALA B CA 1
ATOM 3338 C C . ALA B 1 116 ? 27.237 -6.999 62.685 1.00 33.65 143 ALA B C 1
ATOM 3339 O O . ALA B 1 116 ? 27.342 -7.130 63.905 1.00 33.36 143 ALA B O 1
ATOM 3341 N N . LEU B 1 117 ? 26.285 -6.253 62.120 1.00 33.57 144 LEU B N 1
ATOM 3342 C CA . LEU B 1 117 ? 25.310 -5.527 62.932 1.00 31.93 144 LEU B CA 1
ATOM 3343 C C . LEU B 1 117 ? 24.459 -6.468 63.764 1.00 29.08 144 LEU B C 1
ATOM 3344 O O . LEU B 1 117 ? 24.228 -6.224 64.942 1.00 35.43 144 LEU B O 1
ATOM 3349 N N . ARG B 1 118 ? 23.984 -7.548 63.157 1.00 32.63 145 ARG B N 1
ATOM 3350 C CA . ARG B 1 118 ? 23.165 -8.511 63.883 1.00 31.97 145 ARG B CA 1
ATOM 3351 C C . ARG B 1 118 ? 23.938 -8.970 65.113 1.00 35.88 145 ARG B C 1
ATOM 3352 O O . ARG B 1 118 ? 23.371 -9.142 66.205 1.00 33.25 145 ARG B O 1
ATOM 3360 N N . LEU B 1 119 ? 25.238 -9.173 64.914 1.00 32.79 146 LEU B N 1
ATOM 3361 C CA . LEU B 1 119 ? 26.140 -9.610 65.981 1.00 37.46 146 LEU B CA 1
ATOM 3362 C C . LEU B 1 119 ? 26.351 -8.512 67.021 1.00 32.65 146 LEU B C 1
ATOM 3363 O O . LEU B 1 119 ? 26.370 -8.780 68.210 1.00 34.90 146 LEU B O 1
ATOM 3368 N N . GLY B 1 120 ? 26.521 -7.279 66.566 1.00 31.77 147 GLY B N 1
ATOM 3369 C CA . GLY B 1 120 ? 26.718 -6.182 67.492 1.00 28.01 147 GLY B CA 1
ATOM 3370 C C . GLY B 1 120 ? 25.476 -5.947 68.345 1.00 31.68 147 GLY B C 1
ATOM 3371 O O . GLY B 1 120 ? 25.574 -5.668 69.545 1.00 33.04 147 GLY B O 1
ATOM 3372 N N . LEU B 1 121 ? 24.296 -6.069 67.740 1.00 28.94 148 LEU B N 1
ATOM 3373 C CA . LEU B 1 121 ? 23.064 -5.860 68.481 1.00 26.61 148 LEU B CA 1
ATOM 3374 C C . LEU B 1 121 ? 22.843 -6.946 69.532 1.00 27.33 148 LEU B C 1
ATOM 3375 O O . LEU B 1 121 ? 22.456 -6.649 70.658 1.00 28.25 148 LEU B O 1
ATOM 3380 N N . GLU B 1 122 ? 23.093 -8.201 69.171 1.00 30.38 149 GLU B N 1
ATOM 3381 C CA . GLU B 1 122 ? 22.913 -9.304 70.127 1.00 37.84 149 GLU B CA 1
ATOM 3382 C C . GLU B 1 122 ? 23.941 -9.209 71.265 1.00 31.88 149 GLU B C 1
ATOM 3383 O O . GLU B 1 122 ? 23.679 -9.635 72.385 1.00 38.60 149 GLU B O 1
ATOM 3389 N N . ALA B 1 123 ? 25.104 -8.636 70.977 1.00 34.79 150 ALA B N 1
ATOM 3390 C CA . ALA B 1 123 ? 26.134 -8.486 72.002 1.00 36.63 150 ALA B CA 1
ATOM 3391 C C . ALA B 1 123 ? 25.704 -7.441 73.031 1.00 35.12 150 ALA B C 1
ATOM 3392 O O . ALA B 1 123 ? 25.903 -7.617 74.231 1.00 34.09 150 ALA B O 1
ATOM 3394 N N . LEU B 1 124 ? 25.112 -6.346 72.566 1.00 32.28 151 LEU B N 1
ATOM 3395 C CA . LEU B 1 124 ? 24.659 -5.318 73.491 1.00 28.42 151 LEU B CA 1
ATOM 3396 C C . LEU B 1 124 ? 23.514 -5.856 74.323 1.00 25.27 151 LEU B C 1
ATOM 3397 O O . LEU B 1 124 ? 23.437 -5.606 75.531 1.00 24.83 151 LEU B O 1
ATOM 3402 N N . ALA B 1 125 ? 22.612 -6.586 73.675 1.00 24.93 152 ALA B N 1
ATOM 3403 C CA . ALA B 1 125 ? 21.460 -7.142 74.386 1.00 29.34 152 ALA B CA 1
ATOM 3404 C C . ALA B 1 125 ? 21.935 -8.097 75.473 1.00 31.05 152 ALA B C 1
ATOM 3405 O O . ALA B 1 125 ? 21.405 -8.114 76.586 1.00 32.30 152 ALA B O 1
ATOM 3407 N N . ALA B 1 126 ? 22.947 -8.888 75.142 1.00 32.67 153 ALA B N 1
ATOM 3408 C CA . ALA B 1 126 ? 23.506 -9.829 76.093 1.00 32.41 153 ALA B CA 1
ATOM 3409 C C . ALA B 1 126 ? 24.055 -9.067 77.295 1.00 32.40 153 ALA B C 1
ATOM 3410 O O . ALA B 1 126 ? 23.751 -9.413 78.433 1.00 34.74 153 ALA B O 1
ATOM 3412 N N . ASN B 1 127 ? 24.864 -8.036 77.054 1.00 32.67 154 ASN B N 1
ATOM 3413 C CA . ASN B 1 127 ? 25.426 -7.250 78.163 1.00 32.73 154 ASN B CA 1
ATOM 3414 C C . ASN B 1 127 ? 24.337 -6.618 78.998 1.00 33.42 154 ASN B C 1
ATOM 3415 O O . ASN B 1 127 ? 24.449 -6.528 80.218 1.00 34.66 154 ASN B O 1
ATOM 3420 N N . HIS B 1 128 ? 23.295 -6.147 78.326 1.00 30.76 155 HIS B N 1
ATOM 3421 C CA . HIS B 1 128 ? 22.170 -5.515 79.004 1.00 31.24 155 HIS B CA 1
ATOM 3422 C C . HIS B 1 128 ? 21.503 -6.491 79.971 1.00 33.98 155 HIS B C 1
ATOM 3423 O O . HIS B 1 128 ? 21.276 -6.173 81.135 1.00 31.57 155 HIS B O 1
ATOM 3430 N N . GLN B 1 129 ? 21.179 -7.682 79.484 1.00 34.32 156 GLN B N 1
ATOM 3431 C CA . GLN B 1 129 ? 20.504 -8.667 80.322 1.00 41.90 156 GLN B CA 1
ATOM 3432 C C . GLN B 1 129 ? 21.365 -9.244 81.447 1.00 42.19 156 GLN B C 1
ATOM 3433 O O . GLN B 1 129 ? 20.869 -9.515 82.540 1.00 42.89 156 GLN B O 1
ATOM 3439 N N . GLN B 1 130 ? 22.656 -9.407 81.200 1.00 43.92 157 GLN B N 1
ATOM 3440 C CA . GLN B 1 130 ? 23.528 -9.958 82.222 1.00 47.05 157 GLN B CA 1
ATOM 3441 C C . GLN B 1 130 ? 24.087 -8.936 83.212 1.00 45.59 157 GLN B C 1
ATOM 3442 O O . GLN B 1 130 ? 24.311 -9.269 84.369 1.00 43.23 157 GLN B O 1
ATOM 3448 N N . LEU B 1 131 ? 24.272 -7.691 82.781 1.00 42.60 158 LEU B N 1
ATOM 3449 C CA . LEU B 1 131 ? 24.848 -6.664 83.653 1.00 39.38 158 LEU B CA 1
ATOM 3450 C C . LEU B 1 131 ? 23.921 -5.588 84.193 1.00 40.18 158 LEU B C 1
ATOM 3451 O O . LEU B 1 131 ? 24.307 -4.818 85.077 1.00 36.46 158 LEU B O 1
ATOM 3456 N N . PHE B 1 132 ? 22.704 -5.504 83.677 1.00 40.06 159 PHE B N 1
ATOM 3457 C CA . PHE B 1 132 ? 21.816 -4.454 84.162 1.00 37.37 159 PHE B CA 1
ATOM 3458 C C . PHE B 1 132 ? 20.449 -4.936 84.588 1.00 33.25 159 PHE B C 1
ATOM 3459 O O . PHE B 1 132 ? 19.455 -4.273 84.323 1.00 31.85 159 PHE B O 1
ATOM 3467 N N . THR B 1 133 ? 20.404 -6.081 85.257 1.00 38.36 160 THR B N 1
ATOM 3468 C CA . THR B 1 133 ? 19.139 -6.639 85.730 1.00 41.14 160 THR B CA 1
ATOM 3469 C C . THR B 1 133 ? 18.604 -5.737 86.811 1.00 40.62 160 THR B C 1
ATOM 3470 O O . THR B 1 133 ? 19.374 -5.147 87.561 1.00 42.85 160 THR B O 1
ATOM 3474 N N . ASP B 1 134 ? 17.283 -5.622 86.892 1.00 44.52 161 ASP B N 1
ATOM 3475 C CA . ASP B 1 134 ? 16.670 -4.760 87.890 1.00 45.13 161 ASP B CA 1
ATOM 3476 C C . ASP B 1 134 ? 15.558 -5.460 88.654 1.00 49.07 161 ASP B C 1
ATOM 3477 O O . ASP B 1 134 ? 14.747 -4.809 89.307 1.00 50.68 161 ASP B O 1
ATOM 3482 N N . GLY B 1 135 ? 15.520 -6.785 88.573 1.00 50.38 162 GLY B N 1
ATOM 3483 C CA . GLY B 1 135 ? 14.499 -7.526 89.290 1.00 53.63 162 GLY B CA 1
ATOM 3484 C C . GLY B 1 135 ? 13.147 -7.692 88.613 1.00 54.24 162 GLY B C 1
ATOM 3485 O O . GLY B 1 135 ? 12.382 -8.572 88.996 1.00 58.34 162 GLY B O 1
ATOM 3486 N N . ARG B 1 136 ? 12.825 -6.863 87.625 1.00 50.57 163 ARG B N 1
ATOM 3487 C CA . ARG B 1 136 ? 11.539 -7.005 86.945 1.00 47.54 163 ARG B CA 1
ATOM 3488 C C . ARG B 1 136 ? 11.576 -8.065 85.848 1.00 43.69 163 ARG B C 1
ATOM 3489 O O . ARG B 1 136 ? 12.640 -8.517 85.436 1.00 46.30 163 ARG B O 1
ATOM 3497 N N . SER B 1 137 ? 10.405 -8.478 85.386 1.00 40.85 164 SER B N 1
ATOM 3498 C CA . SER B 1 137 ? 10.333 -9.487 84.340 1.00 41.29 164 SER B CA 1
ATOM 3499 C C . SER B 1 137 ? 10.341 -8.773 82.983 1.00 37.39 164 SER B C 1
ATOM 3500 O O . SER B 1 137 ? 9.385 -8.076 82.632 1.00 35.11 164 SER B O 1
ATOM 3503 N N . TRP B 1 138 ? 11.431 -8.940 82.233 1.00 37.26 165 TRP B N 1
ATOM 3504 C CA . TRP B 1 138 ? 11.606 -8.284 80.929 1.00 33.77 165 TRP B CA 1
ATOM 3505 C C . TRP B 1 138 ? 10.982 -8.994 79.741 1.00 33.18 165 TRP B C 1
ATOM 3506 O O . TRP B 1 138 ? 10.758 -10.201 79.773 1.00 35.92 165 TRP B O 1
ATOM 3517 N N . GLY B 1 139 ? 10.731 -8.233 78.677 1.00 31.88 166 GLY B N 1
ATOM 3518 C CA . GLY B 1 139 ? 10.174 -8.808 77.467 1.00 28.48 166 GLY B CA 1
ATOM 3519 C C . GLY B 1 139 ? 11.318 -9.374 76.662 1.00 25.44 166 GLY B C 1
ATOM 3520 O O . GLY B 1 139 ? 12.459 -9.344 77.117 1.00 26.43 166 GLY B O 1
ATOM 3521 N N . SER B 1 140 ? 11.048 -9.870 75.463 1.00 26.97 167 SER B N 1
ATOM 3522 C CA . SER B 1 140 ? 12.130 -10.427 74.662 1.00 30.07 167 SER B CA 1
ATOM 3523 C C . SER B 1 140 ? 12.814 -9.381 73.766 1.00 28.53 167 SER B C 1
ATOM 3524 O O . SER B 1 140 ? 12.298 -8.285 73.564 1.00 28.72 167 SER B O 1
ATOM 3527 N N . PHE B 1 141 ? 13.979 -9.746 73.242 1.00 28.04 168 PHE B N 1
ATOM 3528 C CA . PHE B 1 141 ? 14.760 -8.898 72.338 1.00 32.76 168 PHE B CA 1
ATOM 3529 C C . PHE B 1 141 ? 15.071 -9.779 71.143 1.00 31.98 168 PHE B C 1
ATOM 3530 O O . PHE B 1 141 ? 15.633 -10.860 71.295 1.00 36.57 168 PHE B O 1
ATOM 3538 N N . THR B 1 142 ? 14.698 -9.314 69.959 1.00 31.21 169 THR B N 1
ATOM 3539 C CA . THR B 1 142 ? 14.881 -10.081 68.729 1.00 28.49 169 THR B CA 1
ATOM 3540 C C . THR B 1 142 ? 15.482 -9.215 67.644 1.00 28.36 169 THR B C 1
ATOM 3541 O O . THR B 1 142 ? 15.140 -8.039 67.528 1.00 29.63 169 THR B O 1
ATOM 3545 N N . VAL B 1 143 ? 16.358 -9.802 66.838 1.00 28.82 170 VAL B N 1
ATOM 3546 C CA . VAL B 1 143 ? 16.961 -9.091 65.714 1.00 29.49 170 VAL B CA 1
ATOM 3547 C C . VAL B 1 143 ? 16.411 -9.721 64.447 1.00 28.00 170 VAL B C 1
ATOM 3548 O O . VAL B 1 143 ? 16.352 -10.942 64.330 1.00 27.70 170 VAL B O 1
ATOM 3552 N N . LEU B 1 144 ? 15.971 -8.893 63.512 1.00 30.13 171 LEU B N 1
ATOM 3553 C CA . LEU B 1 144 ? 15.450 -9.391 62.234 1.00 25.98 171 LEU B CA 1
ATOM 3554 C C . LEU B 1 144 ? 16.143 -8.556 61.173 1.00 28.65 171 LEU B C 1
ATOM 3555 O O . LEU B 1 144 ? 16.761 -7.522 61.490 1.00 24.49 171 LEU B O 1
ATOM 3560 N N . ASP B 1 145 ? 16.059 -8.989 59.922 1.00 27.23 172 ASP B N 1
ATOM 3561 C CA . ASP B 1 145 ? 16.697 -8.259 58.837 1.00 27.05 172 ASP B CA 1
ATOM 3562 C C . ASP B 1 145 ? 15.634 -8.087 57.761 1.00 24.98 172 ASP B C 1
ATOM 3563 O O . ASP B 1 145 ? 15.033 -9.070 57.356 1.00 26.89 172 ASP B O 1
ATOM 3568 N N . ASN B 1 146 ? 15.384 -6.865 57.289 1.00 27.54 173 ASN B N 1
ATOM 3569 C CA . ASN B 1 146 ? 14.329 -6.716 56.293 1.00 27.19 173 ASN B CA 1
ATOM 3570 C C . ASN B 1 146 ? 14.680 -7.349 54.942 1.00 27.39 173 ASN B C 1
ATOM 3571 O O . ASN B 1 146 ? 13.811 -7.515 54.100 1.00 24.23 173 ASN B O 1
ATOM 3576 N N . SER B 1 147 ? 15.944 -7.713 54.731 1.00 25.37 174 SER B N 1
ATOM 3577 C CA . SER B 1 147 ? 16.282 -8.384 53.483 1.00 32.53 174 SER B CA 1
ATOM 3578 C C . SER B 1 147 ? 15.549 -9.738 53.489 1.00 31.63 174 SER B C 1
ATOM 3579 O O . SER B 1 147 ? 15.316 -10.332 52.443 1.00 30.82 174 SER B O 1
ATOM 3582 N N . ALA B 1 148 ? 15.173 -10.216 54.671 1.00 31.01 175 ALA B N 1
ATOM 3583 C CA . ALA B 1 148 ? 14.446 -11.482 54.769 1.00 31.10 175 ALA B CA 1
ATOM 3584 C C . ALA B 1 148 ? 13.133 -11.431 53.972 1.00 29.51 175 ALA B C 1
ATOM 3585 O O . ALA B 1 148 ? 12.793 -12.392 53.296 1.00 31.79 175 ALA B O 1
ATOM 3587 N N . TRP B 1 149 ? 12.379 -10.332 54.044 1.00 23.57 176 TRP B N 1
ATOM 3588 C CA . TRP B 1 149 ? 11.152 -10.282 53.249 1.00 23.44 176 TRP B CA 1
ATOM 3589 C C . TRP B 1 149 ? 11.329 -9.618 51.886 1.00 27.43 176 TRP B C 1
ATOM 3590 O O . TRP B 1 149 ? 10.653 -9.998 50.937 1.00 26.68 176 TRP B O 1
ATOM 3601 N N . TYR B 1 150 ? 12.246 -8.657 51.757 1.00 24.81 177 TYR B N 1
ATOM 3602 C CA . TYR B 1 150 ? 12.406 -8.016 50.450 1.00 27.23 177 TYR B CA 1
ATOM 3603 C C . TYR B 1 150 ? 13.004 -8.927 49.386 1.00 30.03 177 TYR B C 1
ATOM 3604 O O . TYR B 1 150 ? 12.722 -8.751 48.210 1.00 27.78 177 TYR B O 1
ATOM 3613 N N . GLN B 1 151 ? 13.827 -9.891 49.786 1.00 29.58 178 GLN B N 1
ATOM 3614 C CA . GLN B 1 151 ? 14.412 -10.805 48.815 1.00 34.15 178 GLN B CA 1
ATOM 3615 C C . GLN B 1 151 ? 13.351 -11.642 48.110 1.00 35.52 178 GLN B C 1
ATOM 3616 O O . GLN B 1 151 ? 13.636 -12.267 47.100 1.00 39.57 178 GLN B O 1
ATOM 3622 N N . LYS B 1 152 ? 12.131 -11.647 48.641 1.00 36.29 179 LYS B N 1
ATOM 3623 C CA . LYS B 1 152 ? 11.033 -12.400 48.040 1.00 42.21 179 LYS B CA 1
ATOM 3624 C C . LYS B 1 152 ? 10.005 -11.445 47.425 1.00 41.77 179 LYS B C 1
ATOM 3625 O O . LYS B 1 152 ? 8.887 -11.848 47.108 1.00 38.25 179 LYS B O 1
ATOM 3631 N N . GLN B 1 153 ? 10.380 -10.182 47.255 1.00 36.60 180 GLN B N 1
ATOM 3632 C CA . GLN B 1 153 ? 9.446 -9.198 46.706 1.00 33.41 180 GLN B CA 1
ATOM 3633 C C . GLN B 1 153 ? 9.846 -8.782 45.317 1.00 28.58 180 GLN B C 1
ATOM 3634 O O . GLN B 1 153 ? 10.895 -8.159 45.132 1.00 29.31 180 GLN B O 1
ATOM 3640 N N . HIS B 1 154 ? 9.031 -9.109 44.328 1.00 25.12 181 HIS B N 1
ATOM 3641 C CA . HIS B 1 154 ? 9.388 -8.679 42.987 1.00 28.96 181 HIS B CA 1
ATOM 3642 C C . HIS B 1 154 ? 8.872 -7.262 42.791 1.00 23.10 181 HIS B C 1
ATOM 3643 O O . HIS B 1 154 ? 7.860 -6.880 43.353 1.00 26.80 181 HIS B O 1
ATOM 3650 N N . LEU B 1 155 ? 9.597 -6.495 42.001 1.00 23.16 182 LEU B N 1
ATOM 3651 C CA . LEU B 1 155 ? 9.262 -5.109 41.704 1.00 28.08 182 LEU B CA 1
ATOM 3652 C C . LEU B 1 155 ? 7.789 -4.824 41.392 1.00 24.51 182 LEU B C 1
ATOM 3653 O O . LEU B 1 155 ? 7.124 -4.076 42.103 1.00 25.87 182 LEU B O 1
ATOM 3658 N N . VAL B 1 156 ? 7.272 -5.428 40.332 1.00 28.52 183 VAL B N 1
ATOM 3659 C CA . VAL B 1 156 ? 5.895 -5.188 39.938 1.00 27.10 183 VAL B CA 1
ATOM 3660 C C . VAL B 1 156 ? 4.856 -5.742 40.891 1.00 24.18 183 VAL B C 1
ATOM 3661 O O . VAL B 1 156 ? 3.816 -5.108 41.117 1.00 22.07 183 VAL B O 1
ATOM 3665 N N . ASP B 1 157 ? 5.125 -6.907 41.471 1.00 26.55 184 ASP B N 1
ATOM 3666 C CA . ASP B 1 157 ? 4.171 -7.459 42.420 1.00 30.18 184 ASP B CA 1
ATOM 3667 C C . ASP B 1 157 ? 4.058 -6.462 43.568 1.00 24.76 184 ASP B C 1
ATOM 3668 O O . ASP B 1 157 ? 2.986 -6.241 44.096 1.00 26.45 184 ASP B O 1
ATOM 3673 N N . PHE B 1 158 ? 5.173 -5.855 43.957 1.00 23.41 185 PHE B N 1
ATOM 3674 C CA . PHE B 1 158 ? 5.121 -4.917 45.074 1.00 28.90 185 PHE B CA 1
ATOM 3675 C C . PHE B 1 158 ? 4.283 -3.674 44.732 1.00 26.03 185 PHE B C 1
ATOM 3676 O O . PHE B 1 158 ? 3.380 -3.300 45.474 1.00 26.18 185 PHE B O 1
ATOM 3684 N N . LEU B 1 159 ? 4.593 -3.045 43.604 1.00 26.66 186 LEU B N 1
ATOM 3685 C CA . LEU B 1 159 ? 3.867 -1.852 43.169 1.00 25.87 186 LEU B CA 1
ATOM 3686 C C . LEU B 1 159 ? 2.383 -2.136 42.994 1.00 28.71 186 LEU B C 1
ATOM 3687 O O . LEU B 1 159 ? 1.546 -1.318 43.355 1.00 28.71 186 LEU B O 1
ATOM 3692 N N . ALA B 1 160 ? 2.055 -3.299 42.441 1.00 25.71 187 ALA B N 1
ATOM 3693 C CA . ALA B 1 160 ? 0.658 -3.662 42.256 1.00 31.78 187 ALA B CA 1
ATOM 3694 C C . ALA B 1 160 ? -0.035 -3.890 43.599 1.00 33.01 187 ALA B C 1
ATOM 3695 O O . ALA B 1 160 ? -1.179 -3.475 43.800 1.00 32.88 187 ALA B O 1
ATOM 3697 N N . ALA B 1 161 ? 0.663 -4.539 44.524 1.00 33.01 188 ALA B N 1
ATOM 3698 C CA . ALA B 1 161 ? 0.084 -4.859 45.832 1.00 34.44 188 ALA B CA 1
ATOM 3699 C C . ALA B 1 161 ? -0.148 -3.688 46.770 1.00 31.47 188 ALA B C 1
ATOM 3700 O O . ALA B 1 161 ? -1.190 -3.594 47.400 1.00 36.37 188 ALA B O 1
ATOM 3702 N N . VAL B 1 162 ? 0.815 -2.789 46.864 1.00 31.52 189 VAL B N 1
ATOM 3703 C CA . VAL B 1 162 ? 0.683 -1.666 47.782 1.00 32.00 189 VAL B CA 1
ATOM 3704 C C . VAL B 1 162 ? 0.881 -0.313 47.114 1.00 31.52 189 VAL B C 1
ATOM 3705 O O . VAL B 1 162 ? 0.696 0.721 47.739 1.00 33.52 189 VAL B O 1
ATOM 3709 N N . GLY B 1 163 ? 1.242 -0.326 45.836 1.00 32.38 190 GLY B N 1
ATOM 3710 C CA . GLY B 1 163 ? 1.467 0.915 45.121 1.00 29.31 190 GLY B CA 1
ATOM 3711 C C . GLY B 1 163 ? 0.276 1.843 45.111 1.00 29.82 190 GLY B C 1
ATOM 3712 O O . GLY B 1 163 ? 0.441 3.063 45.105 1.00 31.54 190 GLY B O 1
ATOM 3713 N N . GLY B 1 164 ? -0.924 1.271 45.101 1.00 30.58 191 GLY B N 1
ATOM 3714 C CA . GLY B 1 164 ? -2.123 2.084 45.091 1.00 29.97 191 GLY B CA 1
ATOM 3715 C C . GLY B 1 164 ? -2.463 2.673 46.451 1.00 35.49 191 GLY B C 1
ATOM 3716 O O . GLY B 1 164 ? -3.240 3.622 46.525 1.00 34.28 191 GLY B O 1
ATOM 3717 N N . HIS B 1 165 ? -1.886 2.146 47.530 1.00 30.57 192 HIS B N 1
ATOM 3718 C CA . HIS B 1 165 ? -2.223 2.673 48.844 1.00 34.19 192 HIS B CA 1
ATOM 3719 C C . HIS B 1 165 ? -1.300 3.768 49.323 1.00 36.10 192 HIS B C 1
ATOM 3720 O O . HIS B 1 165 ? -1.565 4.425 50.328 1.00 39.00 192 HIS B O 1
ATOM 3727 N N . PHE B 1 166 ? -0.197 3.956 48.615 1.00 37.51 193 PHE B N 1
ATOM 3728 C CA . PHE B 1 166 ? 0.710 5.033 48.946 1.00 33.17 193 PHE B CA 1
ATOM 3729 C C . PHE B 1 166 ? 0.305 6.192 48.057 1.00 33.54 193 PHE B C 1
ATOM 3730 O O . PHE B 1 166 ? 0.192 6.042 46.830 1.00 31.65 193 PHE B O 1
ATOM 3738 N N . ARG B 1 167 ? 0.045 7.341 48.664 1.00 34.34 194 ARG B N 1
ATOM 3739 C CA . ARG B 1 167 ? -0.342 8.515 47.888 1.00 36.35 194 ARG B CA 1
ATOM 3740 C C . ARG B 1 167 ? 0.834 9.506 47.746 1.00 34.34 194 ARG B C 1
ATOM 3741 O O . ARG B 1 167 ? 1.473 9.885 48.735 1.00 31.78 194 ARG B O 1
ATOM 3749 N N . MET B 1 168 ? 1.110 9.905 46.509 1.00 30.02 195 MET B N 1
ATOM 3750 C CA . MET B 1 168 ? 2.182 10.846 46.227 1.00 37.67 195 MET B CA 1
ATOM 3751 C C . MET B 1 168 ? 2.081 12.095 47.101 1.00 39.65 195 MET B C 1
ATOM 3752 O O . MET B 1 168 ? 3.095 12.655 47.502 1.00 44.51 195 MET B O 1
ATOM 3757 N N . GLY B 1 169 ? 0.857 12.522 47.401 1.00 39.66 196 GLY B N 1
ATOM 3758 C CA . GLY B 1 169 ? 0.671 13.711 48.220 1.00 40.30 196 GLY B CA 1
ATOM 3759 C C . GLY B 1 169 ? 1.304 13.622 49.596 1.00 39.77 196 GLY B C 1
ATOM 3760 O O . GLY B 1 169 ? 2.093 14.482 49.977 1.00 39.99 196 GLY B O 1
ATOM 3761 N N . THR B 1 170 ? 0.942 12.587 50.348 1.00 37.84 197 THR B N 1
ATOM 3762 C CA . THR B 1 170 ? 1.486 12.380 51.675 1.00 40.40 197 THR B CA 1
ATOM 3763 C C . THR B 1 170 ? 2.983 12.089 51.600 1.00 39.24 197 THR B C 1
ATOM 3764 O O . THR B 1 170 ? 3.760 12.547 52.437 1.00 37.98 197 THR B O 1
ATOM 3768 N N . LEU B 1 171 ? 3.387 11.340 50.582 1.00 35.02 198 LEU B N 1
ATOM 3769 C CA . LEU B 1 171 ? 4.799 10.991 50.398 1.00 35.40 198 LEU B CA 1
ATOM 3770 C C . LEU B 1 171 ? 5.669 12.219 50.096 1.00 33.78 198 LEU B C 1
ATOM 3771 O O . LEU B 1 171 ? 6.799 12.327 50.584 1.00 34.73 198 LEU B O 1
ATOM 3776 N N . LEU B 1 172 ? 5.145 13.122 49.268 1.00 31.46 199 LEU B N 1
ATOM 3777 C CA . LEU B 1 172 ? 5.852 14.350 48.878 1.00 34.92 199 LEU B CA 1
ATOM 3778 C C . LEU B 1 172 ? 5.874 15.393 50.016 1.00 37.17 199 LEU B C 1
ATOM 3779 O O . LEU B 1 172 ? 6.765 16.245 50.075 1.00 36.14 199 LEU B O 1
ATOM 3784 N N . SER B 1 173 ? 4.910 15.293 50.930 1.00 40.26 200 SER B N 1
ATOM 3785 C CA . SER B 1 173 ? 4.785 16.224 52.063 1.00 42.85 200 SER B CA 1
ATOM 3786 C C . SER B 1 173 ? 5.822 16.119 53.199 1.00 43.06 200 SER B C 1
ATOM 3787 O O . SER B 1 173 ? 6.082 17.116 53.872 1.00 47.66 200 SER B O 1
ATOM 3790 N N . ARG B 1 174 ? 6.400 14.940 53.435 1.00 42.42 201 ARG B N 1
ATOM 3791 C CA . ARG B 1 174 ? 7.389 14.803 54.509 1.00 46.45 201 ARG B CA 1
ATOM 3792 C C . ARG B 1 174 ? 8.472 15.892 54.422 1.00 50.79 201 ARG B C 1
ATOM 3793 O O . ARG B 1 174 ? 9.113 16.076 53.378 1.00 48.27 201 ARG B O 1
ATOM 3801 N N . GLN B 1 175 ? 8.663 16.612 55.525 1.00 52.21 202 GLN B N 1
ATOM 3802 C CA . GLN B 1 175 ? 9.641 17.692 55.579 1.00 55.40 202 GLN B CA 1
ATOM 3803 C C . GLN B 1 175 ? 10.985 17.223 55.040 1.00 53.30 202 GLN B C 1
ATOM 3804 O O . GLN B 1 175 ? 11.553 17.860 54.153 1.00 53.14 202 GLN B O 1
ATOM 3810 N N . SER B 1 176 ? 11.485 16.106 55.561 1.00 53.91 203 SER B N 1
ATOM 3811 C CA . SER B 1 176 ? 12.759 15.558 55.095 1.00 55.39 203 SER B CA 1
ATOM 3812 C C . SER B 1 176 ? 12.769 15.525 53.571 1.00 54.21 203 SER B C 1
ATOM 3813 O O . SER B 1 176 ? 13.709 15.998 52.933 1.00 55.33 203 SER B O 1
ATOM 3816 N N . VAL B 1 177 ? 11.706 14.976 52.994 1.00 55.17 204 VAL B N 1
ATOM 3817 C CA . VAL B 1 177 ? 11.569 14.880 51.545 1.00 53.93 204 VAL B CA 1
ATOM 3818 C C . VAL B 1 177 ? 11.463 16.259 50.878 1.00 53.94 204 VAL B C 1
ATOM 3819 O O . VAL B 1 177 ? 12.071 16.487 49.830 1.00 50.20 204 VAL B O 1
ATOM 3823 N N . GLN B 1 178 ? 10.700 17.174 51.476 1.00 53.11 205 GLN B N 1
ATOM 3824 C CA . GLN B 1 178 ? 10.552 18.523 50.922 1.00 54.72 205 GLN B CA 1
ATOM 3825 C C . GLN B 1 178 ? 11.883 19.281 50.955 1.00 57.11 205 GLN B C 1
ATOM 3826 O O . GLN B 1 178 ? 12.134 20.165 50.126 1.00 55.34 205 GLN B O 1
ATOM 3832 N N . LEU B 1 179 ? 12.726 18.924 51.919 1.00 56.32 206 LEU B N 1
ATOM 3833 C CA . LEU B 1 179 ? 14.040 19.541 52.092 1.00 61.25 206 LEU B CA 1
ATOM 3834 C C . LEU B 1 179 ? 14.976 19.146 50.940 1.00 60.42 206 LEU B C 1
ATOM 3835 O O . LEU B 1 179 ? 15.635 19.998 50.342 1.00 59.10 206 LEU B O 1
ATOM 3840 N N . ARG B 1 180 ? 15.027 17.852 50.635 1.00 60.08 207 ARG B N 1
ATOM 3841 C CA . ARG B 1 180 ? 15.875 17.339 49.561 1.00 57.49 207 ARG B CA 1
ATOM 3842 C C . ARG B 1 180 ? 15.430 17.802 48.171 1.00 56.42 207 ARG B C 1
ATOM 3843 O O . ARG B 1 180 ? 16.259 18.113 47.315 1.00 51.20 207 ARG B O 1
ATOM 3851 N N . LEU B 1 181 ? 14.121 17.836 47.947 1.00 53.49 208 LEU B N 1
ATOM 3852 C CA . LEU B 1 181 ? 13.583 18.254 46.662 1.00 56.62 208 LEU B CA 1
ATOM 3853 C C . LEU B 1 181 ? 13.931 19.715 46.386 1.00 58.57 208 LEU B C 1
ATOM 3854 O O . LEU B 1 181 ? 14.017 20.134 45.233 1.00 58.54 208 LEU B O 1
ATOM 3859 N N . LYS B 1 182 ? 14.132 20.487 47.449 1.00 60.79 209 LYS B N 1
ATOM 3860 C CA . LYS B 1 182 ? 14.473 21.900 47.315 1.00 63.95 209 LYS B CA 1
ATOM 3861 C C . LYS B 1 182 ? 15.973 22.106 47.103 1.00 64.16 209 LYS B C 1
ATOM 3862 O O . LYS B 1 182 ? 16.381 22.893 46.246 1.00 65.95 209 LYS B O 1
ATOM 3868 N N . SER B 1 183 ? 16.790 21.399 47.880 1.00 62.16 210 SER B N 1
ATOM 3869 C CA . SER B 1 183 ? 18.245 21.516 47.770 1.00 62.74 210 SER B CA 1
ATOM 3870 C C . SER B 1 183 ? 18.684 21.565 46.304 1.00 59.40 210 SER B C 1
ATOM 3871 O O . SER B 1 183 ? 18.028 21.005 45.433 1.00 56.29 210 SER B O 1
ATOM 3874 N N . PRO B 1 184 ? 19.799 22.254 46.016 1.00 60.12 211 PRO B N 1
ATOM 3875 C CA . PRO B 1 184 ? 20.309 22.365 44.644 1.00 59.86 211 PRO B CA 1
ATOM 3876 C C . PRO B 1 184 ? 20.610 21.004 44.015 1.00 58.23 211 PRO B C 1
ATOM 3877 O O . PRO B 1 184 ? 20.516 20.839 42.801 1.00 55.98 211 PRO B O 1
ATOM 3881 N N . GLU B 1 185 ? 20.959 20.035 44.854 1.00 59.82 212 GLU B N 1
ATOM 3882 C CA . GLU B 1 185 ? 21.277 18.694 44.385 1.00 63.09 212 GLU B CA 1
ATOM 3883 C C . GLU B 1 185 ? 20.013 17.920 43.991 1.00 61.12 212 GLU B C 1
ATOM 3884 O O . GLU B 1 185 ? 20.063 17.022 43.150 1.00 63.87 212 GLU B O 1
ATOM 3890 N N . GLY B 1 186 ? 18.881 18.270 44.594 1.00 57.11 213 GLY B N 1
ATOM 3891 C CA . GLY B 1 186 ? 17.642 17.593 44.258 1.00 51.74 213 GLY B CA 1
ATOM 3892 C C . GLY B 1 186 ? 17.452 16.270 44.979 1.00 50.56 213 GLY B C 1
ATOM 3893 O O . GLY B 1 186 ? 17.853 16.122 46.141 1.00 51.03 213 GLY B O 1
ATOM 3894 N N . MET B 1 187 ? 16.863 15.294 44.293 1.00 40.84 214 MET B N 1
ATOM 3895 C CA . MET B 1 187 ? 16.602 14.008 44.926 1.00 35.98 214 MET B CA 1
ATOM 3896 C C . MET B 1 187 ? 16.371 12.886 43.916 1.00 34.52 214 MET B C 1
ATOM 3897 O O . MET B 1 187 ? 15.616 13.033 42.963 1.00 34.96 214 MET B O 1
ATOM 3902 N N . SER B 1 188 ? 17.024 11.756 44.139 1.00 31.99 215 SER B N 1
ATOM 3903 C CA . SER B 1 188 ? 16.877 10.619 43.250 1.00 32.12 215 SER B CA 1
ATOM 3904 C C . SER B 1 188 ? 15.599 9.817 43.571 1.00 30.57 215 SER B C 1
ATOM 3905 O O . SER B 1 188 ? 14.987 9.969 44.634 1.00 26.16 215 SER B O 1
ATOM 3908 N N . LEU B 1 189 ? 15.216 8.951 42.643 1.00 29.12 216 LEU B N 1
ATOM 3909 C CA . LEU B 1 189 ? 14.035 8.125 42.826 1.00 26.63 216 LEU B CA 1
ATOM 3910 C C . LEU B 1 189 ? 14.255 7.179 44.002 1.00 26.04 216 LEU B C 1
ATOM 3911 O O . LEU B 1 189 ? 13.358 6.951 44.807 1.00 27.29 216 LEU B O 1
ATOM 3916 N N . ALA B 1 190 ? 15.459 6.628 44.104 1.00 25.59 217 ALA B N 1
ATOM 3917 C CA . ALA B 1 190 ? 15.759 5.690 45.172 1.00 24.89 217 ALA B CA 1
ATOM 3918 C C . ALA B 1 190 ? 15.689 6.323 46.569 1.00 24.00 217 ALA B C 1
ATOM 3919 O O . ALA B 1 190 ? 15.232 5.691 47.513 1.00 29.49 217 ALA B O 1
ATOM 3921 N N . GLU B 1 191 ? 16.114 7.574 46.703 1.00 27.57 218 GLU B N 1
ATOM 3922 C CA . GLU B 1 191 ? 16.062 8.241 48.003 1.00 28.37 218 GLU B CA 1
ATOM 3923 C C . GLU B 1 191 ? 14.604 8.508 48.358 1.00 25.26 218 GLU B C 1
ATOM 3924 O O . GLU B 1 191 ? 14.220 8.453 49.521 1.00 27.18 218 GLU B O 1
ATOM 3930 N N . PHE B 1 192 ? 13.803 8.827 47.347 1.00 25.55 219 PHE B N 1
ATOM 3931 C CA . PHE B 1 192 ? 12.375 9.090 47.531 1.00 25.92 219 PHE B CA 1
ATOM 3932 C C . PHE B 1 192 ? 11.657 7.802 47.966 1.00 23.29 219 PHE B C 1
ATOM 3933 O O . PHE B 1 192 ? 10.805 7.817 48.838 1.00 25.89 219 PHE B O 1
ATOM 3941 N N . PHE B 1 193 ? 12.013 6.693 47.329 1.00 24.40 220 PHE B N 1
ATOM 3942 C CA . PHE B 1 193 ? 11.401 5.407 47.604 1.00 27.41 220 PHE B CA 1
ATOM 3943 C C . PHE B 1 193 ? 11.770 4.822 48.964 1.00 26.85 220 PHE B C 1
ATOM 3944 O O . PHE B 1 193 ? 11.054 3.970 49.485 1.00 30.81 220 PHE B O 1
ATOM 3952 N N . TYR B 1 194 ? 12.896 5.262 49.518 1.00 24.46 221 TYR B N 1
ATOM 3953 C CA . TYR B 1 194 ? 13.361 4.765 50.806 1.00 20.12 221 TYR B CA 1
ATOM 3954 C C . TYR B 1 194 ? 12.255 4.737 51.877 1.00 25.71 221 TYR B C 1
ATOM 3955 O O . TYR B 1 194 ? 12.064 3.718 52.560 1.00 23.92 221 TYR B O 1
ATOM 3964 N N . GLN B 1 195 ? 11.526 5.840 52.007 1.00 19.28 222 GLN B N 1
ATOM 3965 C CA . GLN B 1 195 ? 10.455 5.947 53.002 1.00 22.91 222 GLN B CA 1
ATOM 3966 C C . GLN B 1 195 ? 9.336 4.931 52.754 1.00 22.08 222 GLN B C 1
ATOM 3967 O O . GLN B 1 195 ? 8.631 4.573 53.674 1.00 23.76 222 GLN B O 1
ATOM 3973 N N . VAL B 1 196 ? 9.155 4.500 51.508 1.00 25.15 223 VAL B N 1
ATOM 3974 C CA . VAL B 1 196 ? 8.134 3.499 51.200 1.00 19.94 223 VAL B CA 1
ATOM 3975 C C . VAL B 1 196 ? 8.579 2.157 51.792 1.00 22.27 223 VAL B C 1
ATOM 3976 O O . VAL B 1 196 ? 7.754 1.397 52.315 1.00 22.29 223 VAL B O 1
ATOM 3980 N N . LEU B 1 197 ? 9.877 1.853 51.710 1.00 20.02 224 LEU B N 1
ATOM 3981 C CA . LEU B 1 197 ? 10.363 0.598 52.287 1.00 21.98 224 LEU B CA 1
ATOM 3982 C C . LEU B 1 197 ? 10.211 0.617 5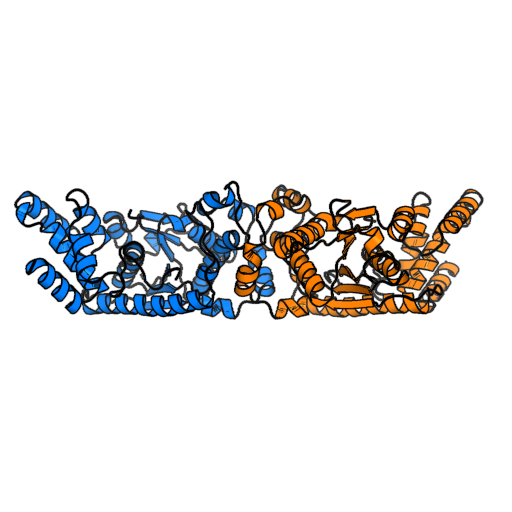3.806 1.00 21.86 224 LEU B C 1
ATOM 3983 O O . LEU B 1 197 ? 9.737 -0.353 54.386 1.00 24.07 224 LEU B O 1
ATOM 3988 N N . GLN B 1 198 ? 10.588 1.717 54.456 1.00 21.20 225 GLN B N 1
ATOM 3989 C CA . GLN B 1 198 ? 10.468 1.796 55.920 1.00 23.09 225 GLN B CA 1
ATOM 3990 C C . GLN B 1 198 ? 9.000 1.724 56.338 1.00 22.06 225 GLN B C 1
ATOM 3991 O O . GLN B 1 198 ? 8.655 1.149 57.371 1.00 21.39 225 GLN B O 1
ATOM 3997 N N . ALA B 1 199 ? 8.133 2.311 55.522 1.00 22.46 226 ALA B N 1
ATOM 3998 C CA . ALA B 1 199 ? 6.722 2.292 55.817 1.00 23.24 226 ALA B CA 1
ATOM 3999 C C . ALA B 1 199 ? 6.213 0.854 55.685 1.00 20.76 226 ALA B C 1
ATOM 4000 O O . ALA B 1 199 ? 5.431 0.394 56.507 1.00 24.62 226 ALA B O 1
ATOM 4002 N N . TYR B 1 200 ? 6.665 0.149 54.650 1.00 24.30 227 TYR B N 1
ATOM 4003 C CA . TYR B 1 200 ? 6.238 -1.229 54.419 1.00 23.25 227 TYR B CA 1
ATOM 4004 C C . TYR B 1 200 ? 6.738 -2.145 55.529 1.00 24.23 227 TYR B C 1
ATOM 4005 O O . TYR B 1 200 ? 6.029 -3.065 55.967 1.00 24.68 227 TYR B O 1
ATOM 4014 N N . ASP B 1 201 ? 7.971 -1.909 55.963 1.00 25.87 228 ASP B N 1
ATOM 4015 C CA . ASP B 1 201 ? 8.565 -2.675 57.048 1.00 26.20 228 ASP B CA 1
ATOM 4016 C C . ASP B 1 201 ? 7.619 -2.635 58.255 1.00 28.05 228 ASP B C 1
ATOM 4017 O O . ASP B 1 201 ? 7.344 -3.670 58.888 1.00 21.40 228 ASP B O 1
ATOM 4022 N N . PHE B 1 202 ? 7.131 -1.432 58.573 1.00 19.92 229 PHE B N 1
ATOM 4023 C CA . PHE B 1 202 ? 6.237 -1.239 59.713 1.00 21.19 229 PHE B CA 1
ATOM 4024 C C . PHE B 1 202 ? 4.972 -2.093 59.525 1.00 24.18 229 PHE B C 1
ATOM 4025 O O . PHE B 1 202 ? 4.567 -2.851 60.412 1.00 19.82 229 PHE B O 1
ATOM 4033 N N . TYR B 1 203 ? 4.362 -1.973 58.352 1.00 25.54 230 TYR B N 1
ATOM 4034 C CA . TYR B 1 203 ? 3.165 -2.740 58.033 1.00 26.13 230 TYR B CA 1
ATOM 4035 C C . TYR B 1 203 ? 3.469 -4.231 58.173 1.00 25.18 230 TYR B C 1
ATOM 4036 O O . TYR B 1 203 ? 2.702 -4.981 58.767 1.00 23.71 230 TYR B O 1
ATOM 4045 N N . TYR B 1 204 ? 4.605 -4.662 57.645 1.00 22.51 231 TYR B N 1
ATOM 4046 C CA . TYR B 1 204 ? 4.940 -6.083 57.733 1.00 22.43 231 TYR B CA 1
ATOM 4047 C C . TYR B 1 204 ? 5.114 -6.582 59.179 1.00 22.34 231 TYR B C 1
ATOM 4048 O O . TYR B 1 204 ? 4.636 -7.656 59.537 1.00 19.45 231 TYR B O 1
ATOM 4057 N N . LEU B 1 205 ? 5.795 -5.812 60.020 1.00 22.12 232 LEU B N 1
ATOM 4058 C CA . LEU B 1 205 ? 5.963 -6.228 61.399 1.00 21.90 232 LEU B CA 1
ATOM 4059 C C . LEU B 1 205 ? 4.642 -6.163 62.151 1.00 22.64 232 LEU B C 1
ATOM 4060 O O . LEU B 1 205 ? 4.364 -6.988 63.027 1.00 22.82 232 LEU B O 1
ATOM 4065 N N . PHE B 1 206 ? 3.819 -5.189 61.806 1.00 20.35 233 PHE B N 1
ATOM 4066 C CA . PHE B 1 206 ? 2.537 -5.062 62.453 1.00 21.54 233 PHE B CA 1
ATOM 4067 C C . PHE B 1 206 ? 1.719 -6.323 62.158 1.00 26.08 233 PHE B C 1
ATOM 4068 O O . PHE B 1 206 ? 1.209 -6.974 63.067 1.00 25.07 233 PHE B O 1
ATOM 4076 N N . GLN B 1 207 ? 1.618 -6.670 60.880 1.00 25.52 234 GLN B N 1
ATOM 4077 C CA . GLN B 1 207 ? 0.867 -7.850 60.464 1.00 28.30 234 GLN B CA 1
ATOM 4078 C C . GLN B 1 207 ? 1.424 -9.145 61.036 1.00 24.19 234 GLN B C 1
ATOM 4079 O O . GLN B 1 207 ? 0.693 -9.948 61.591 1.00 24.34 234 GLN B O 1
ATOM 4085 N N . ARG B 1 208 ? 2.729 -9.352 60.909 1.00 24.21 235 ARG B N 1
ATOM 4086 C CA . ARG B 1 208 ? 3.296 -10.609 61.357 1.00 21.99 235 ARG B CA 1
ATOM 4087 C C . ARG B 1 208 ? 3.530 -10.787 62.846 1.00 27.89 235 ARG B C 1
ATOM 4088 O O . ARG B 1 208 ? 3.295 -11.877 63.390 1.00 25.09 235 ARG B O 1
ATOM 4096 N N . TYR B 1 209 ? 3.944 -9.723 63.521 1.00 26.20 236 TYR B N 1
ATOM 4097 C CA . TYR B 1 209 ? 4.235 -9.813 64.940 1.00 24.31 236 TYR B CA 1
ATOM 4098 C C . TYR B 1 209 ? 3.296 -9.013 65.831 1.00 29.11 236 TYR B C 1
ATOM 4099 O O . TYR B 1 209 ? 3.413 -9.056 67.058 1.00 29.38 236 TYR B O 1
ATOM 4108 N N . GLY B 1 210 ? 2.353 -8.300 65.233 1.00 28.83 237 GLY B N 1
ATOM 4109 C CA . GLY B 1 210 ? 1.466 -7.494 66.055 1.00 30.07 237 GLY B CA 1
ATOM 4110 C C . GLY B 1 210 ? 2.218 -6.282 66.597 1.00 27.56 237 GLY B C 1
ATOM 4111 O O . GLY B 1 210 ? 1.864 -5.721 67.626 1.00 30.29 237 GLY B O 1
ATOM 4112 N N . CYS B 1 211 ? 3.271 -5.877 65.903 1.00 30.75 238 CYS B N 1
ATOM 4113 C CA . CYS B 1 211 ? 4.064 -4.724 66.335 1.00 28.47 238 CYS B CA 1
ATOM 4114 C C . CYS B 1 211 ? 3.300 -3.422 66.071 1.00 27.00 238 CYS B C 1
ATOM 4115 O O . CYS B 1 211 ? 3.030 -3.080 64.928 1.00 24.33 238 CYS B O 1
ATOM 4118 N N . ARG B 1 212 ? 2.964 -2.694 67.132 1.00 24.93 239 ARG B N 1
ATOM 4119 C CA . ARG B 1 212 ? 2.206 -1.451 66.979 1.00 24.97 239 ARG B CA 1
ATOM 4120 C C . ARG B 1 212 ? 2.987 -0.161 67.206 1.00 24.89 239 ARG B C 1
ATOM 4121 O O . ARG B 1 212 ? 2.429 0.944 67.106 1.00 22.41 239 ARG B O 1
ATOM 4129 N N . VAL B 1 213 ? 4.268 -0.282 67.516 1.00 22.09 240 VAL B N 1
ATOM 4130 C CA . VAL B 1 213 ? 5.047 0.913 67.783 1.00 21.26 240 VAL B CA 1
ATOM 4131 C C . VAL B 1 213 ? 6.386 0.843 67.117 1.00 23.45 240 VAL B C 1
ATOM 4132 O O . VAL B 1 213 ? 7.014 -0.225 67.075 1.00 23.48 240 VAL B O 1
ATOM 4136 N N . GLN B 1 214 ? 6.812 1.980 66.577 1.00 18.75 241 GLN B N 1
ATOM 4137 C CA . GLN B 1 214 ? 8.116 2.069 65.969 1.00 22.90 241 GLN B CA 1
ATOM 4138 C C . GLN B 1 214 ? 8.868 3.194 66.654 1.00 24.41 241 GLN B C 1
ATOM 4139 O O . GLN B 1 214 ? 8.337 4.294 66.860 1.00 23.33 241 GLN B O 1
ATOM 4145 N N . LEU B 1 215 ? 10.114 2.913 66.999 1.00 23.60 242 LEU B N 1
ATOM 4146 C CA . LEU B 1 215 ? 10.943 3.900 67.645 1.00 21.16 242 LEU B CA 1
ATOM 4147 C C . LEU B 1 215 ? 12.057 4.339 66.722 1.00 21.16 242 LEU B C 1
ATOM 4148 O O . LEU B 1 215 ? 12.544 3.567 65.895 1.00 25.68 242 LEU B O 1
ATOM 4153 N N . GLY B 1 216 ? 12.462 5.594 66.869 1.00 23.93 243 GLY B N 1
ATOM 4154 C CA . GLY B 1 216 ? 13.549 6.112 66.074 1.00 18.11 243 GLY B CA 1
ATOM 4155 C C . GLY B 1 216 ? 14.067 7.424 66.626 1.00 22.62 243 GLY B C 1
ATOM 4156 O O . GLY B 1 216 ? 13.539 7.947 67.612 1.00 28.66 243 GLY B O 1
ATOM 4157 N N . GLY B 1 217 ? 15.123 7.938 66.001 1.00 23.71 244 GLY B N 1
ATOM 4158 C CA . GLY B 1 217 ? 15.690 9.215 66.397 1.00 27.74 244 GLY B CA 1
ATOM 4159 C C . GLY B 1 217 ? 14.795 10.268 65.779 1.00 26.79 244 GLY B C 1
ATOM 4160 O O . GLY B 1 217 ? 14.052 9.961 64.858 1.00 22.49 244 GLY B O 1
ATOM 4161 N N . SER B 1 218 ? 14.868 11.510 66.240 1.00 31.70 245 SER B N 1
ATOM 4162 C CA . SER B 1 218 ? 13.966 12.522 65.707 1.00 32.15 245 SER B CA 1
ATOM 4163 C C . SER B 1 218 ? 14.001 12.678 64.192 1.00 31.58 245 SER B C 1
ATOM 4164 O O . SER B 1 218 ? 13.018 13.117 63.595 1.00 32.94 245 SER B O 1
ATOM 4167 N N . ASP B 1 219 ? 15.111 12.313 63.560 1.00 29.68 246 ASP B N 1
ATOM 4168 C CA . ASP B 1 219 ? 15.186 12.437 62.113 1.00 29.02 246 ASP B CA 1
ATOM 4169 C C . ASP B 1 219 ? 14.290 11.406 61.434 1.00 28.98 246 ASP B C 1
ATOM 4170 O O . ASP B 1 219 ? 14.015 11.533 60.254 1.00 31.18 246 ASP B O 1
ATOM 4175 N N . GLN B 1 220 ? 13.837 10.393 62.175 1.00 25.71 247 GLN B N 1
ATOM 4176 C CA . GLN B 1 220 ? 12.966 9.348 61.617 1.00 26.48 247 GLN B CA 1
ATOM 4177 C C . GLN B 1 220 ? 11.472 9.688 61.646 1.00 24.20 247 GLN B C 1
ATOM 4178 O O . GLN B 1 220 ? 10.639 8.904 61.182 1.00 26.10 247 GLN B O 1
ATOM 4184 N N . LEU B 1 221 ? 11.131 10.854 62.186 1.00 26.59 248 LEU B N 1
ATOM 4185 C CA . LEU B 1 221 ? 9.729 11.256 62.294 1.00 25.80 248 LEU B CA 1
ATOM 4186 C C . LEU B 1 221 ? 8.957 11.065 60.983 1.00 26.73 248 LEU B C 1
ATOM 4187 O O . LEU B 1 221 ? 7.916 10.402 60.954 1.00 25.70 248 LEU B O 1
ATOM 4192 N N . GLY B 1 222 ? 9.472 11.623 59.897 1.00 24.15 249 GLY B N 1
ATOM 4193 C CA . GLY B 1 222 ? 8.805 11.471 58.617 1.00 26.57 249 GLY B CA 1
ATOM 4194 C C . GLY B 1 222 ? 8.611 10.020 58.187 1.00 24.59 249 GLY B C 1
ATOM 4195 O O . GLY B 1 222 ? 7.510 9.637 57.784 1.00 26.22 249 GLY B O 1
ATOM 4196 N N . ASN B 1 223 ? 9.673 9.217 58.247 1.00 24.52 250 ASN B N 1
ATOM 4197 C CA . ASN B 1 223 ? 9.592 7.810 57.857 1.00 25.98 250 ASN B CA 1
ATOM 4198 C C . ASN B 1 223 ? 8.612 7.026 58.720 1.00 23.03 250 ASN B C 1
ATOM 4199 O O . ASN B 1 223 ? 7.933 6.137 58.230 1.00 27.38 250 ASN B O 1
ATOM 4204 N N . ILE B 1 224 ? 8.566 7.317 60.015 1.00 26.15 251 ILE B N 1
ATOM 4205 C CA . ILE B 1 224 ? 7.649 6.599 60.895 1.00 24.16 251 ILE B CA 1
ATOM 4206 C C . ILE B 1 224 ? 6.225 7.033 60.562 1.00 28.41 251 ILE B C 1
ATOM 4207 O O . ILE B 1 224 ? 5.304 6.205 60.551 1.00 23.30 251 ILE B O 1
ATOM 4212 N N . MET B 1 225 ? 6.051 8.324 60.269 1.00 26.01 252 MET B N 1
ATOM 4213 C CA . MET B 1 225 ? 4.742 8.862 59.901 1.00 30.69 252 MET B CA 1
ATOM 4214 C C . MET B 1 225 ? 4.233 8.167 58.621 1.00 32.38 252 MET B C 1
ATOM 4215 O O . MET B 1 225 ? 3.048 7.863 58.509 1.00 25.40 252 MET B O 1
ATOM 4220 N N . SER B 1 226 ? 5.115 7.919 57.651 1.00 32.02 253 SER B N 1
ATOM 4221 C CA . SER B 1 226 ? 4.665 7.256 56.426 1.00 32.49 253 SER B CA 1
ATOM 4222 C C . SER B 1 226 ? 4.155 5.873 56.791 1.00 31.58 253 SER B C 1
ATOM 4223 O O . SER B 1 226 ? 3.172 5.409 56.228 1.00 33.79 253 SER B O 1
ATOM 4226 N N . GLY B 1 227 ? 4.817 5.218 57.742 1.00 32.62 254 GLY B N 1
ATOM 4227 C CA . GLY B 1 227 ? 4.362 3.902 58.171 1.00 25.51 254 GLY B CA 1
ATOM 4228 C C . GLY B 1 227 ? 2.959 4.026 58.749 1.00 29.78 254 GLY B C 1
ATOM 4229 O O . GLY B 1 227 ? 2.041 3.315 58.350 1.00 25.48 254 GLY B O 1
ATOM 4230 N N . TYR B 1 228 ? 2.799 4.942 59.704 1.00 30.19 255 TYR B N 1
ATOM 4231 C CA . TYR B 1 228 ? 1.516 5.203 60.344 1.00 32.95 255 TYR B CA 1
ATOM 4232 C C . TYR B 1 228 ? 0.385 5.444 59.320 1.00 31.87 255 TYR B C 1
ATOM 4233 O O . TYR B 1 228 ? -0.694 4.858 59.420 1.00 27.95 255 TYR B O 1
ATOM 4242 N N . GLU B 1 229 ? 0.638 6.316 58.353 1.00 30.02 256 GLU B N 1
ATOM 4243 C CA . GLU B 1 229 ? -0.349 6.632 57.313 1.00 37.38 256 GLU B CA 1
ATOM 4244 C C . GLU B 1 229 ? -0.726 5.399 56.497 1.00 39.48 256 GLU B C 1
ATOM 4245 O O . GLU B 1 229 ? -1.908 5.104 56.297 1.00 38.02 256 GLU B O 1
ATOM 4251 N N . PHE B 1 230 ? 0.291 4.691 56.012 1.00 32.34 257 PHE B N 1
ATOM 4252 C CA . PHE B 1 230 ? 0.065 3.515 55.199 1.00 33.20 257 PHE B CA 1
ATOM 4253 C C . PHE B 1 230 ? -0.758 2.487 55.945 1.00 34.22 257 PHE B C 1
ATOM 4254 O O . PHE B 1 230 ? -1.749 1.955 55.417 1.00 32.23 257 PHE B O 1
ATOM 4262 N N . ILE B 1 231 ? -0.353 2.207 57.178 1.00 33.93 258 ILE B N 1
ATOM 4263 C CA . ILE B 1 231 ? -1.055 1.208 57.979 1.00 37.75 258 ILE B CA 1
ATOM 4264 C C . ILE B 1 231 ? -2.499 1.609 58.261 1.00 39.72 258 ILE B C 1
ATOM 4265 O O . ILE B 1 231 ? -3.427 0.813 58.080 1.00 40.49 258 ILE B O 1
ATOM 4270 N N . ASN B 1 232 ? -2.682 2.849 58.693 1.00 39.86 259 ASN B N 1
ATOM 4271 C CA . ASN B 1 232 ? -4.008 3.361 59.018 1.00 43.22 259 ASN B CA 1
ATOM 4272 C C . ASN B 1 232 ? -4.883 3.293 57.763 1.00 46.44 259 ASN B C 1
ATOM 4273 O O . ASN B 1 232 ? -5.976 2.737 57.777 1.00 48.76 259 ASN B O 1
ATOM 4278 N N . LYS B 1 233 ? -4.369 3.843 56.674 1.00 47.64 260 LYS B N 1
ATOM 4279 C CA . LYS B 1 233 ? -5.069 3.856 55.403 1.00 51.10 260 LYS B CA 1
ATOM 4280 C C . LYS B 1 233 ? -5.527 2.466 54.987 1.00 54.35 260 LYS B C 1
ATOM 4281 O O . LYS B 1 233 ? -6.677 2.264 54.594 1.00 58.32 260 LYS B O 1
ATOM 4287 N N . LEU B 1 234 ? -4.621 1.505 55.092 1.00 52.60 261 LEU B N 1
ATOM 4288 C CA . LEU B 1 234 ? -4.897 0.142 54.683 1.00 52.27 261 LEU B CA 1
ATOM 4289 C C . LEU B 1 234 ? -5.700 -0.745 55.643 1.00 55.36 261 LEU B C 1
ATOM 4290 O O . LEU B 1 234 ? -6.510 -1.556 55.198 1.00 56.74 261 LEU B O 1
ATOM 4295 N N . THR B 1 235 ? -5.494 -0.600 56.949 1.00 56.20 262 THR B N 1
ATOM 4296 C CA . THR B 1 235 ? -6.195 -1.447 57.916 1.00 49.07 262 THR B CA 1
ATOM 4297 C C . THR B 1 235 ? -7.189 -0.717 58.799 1.00 45.32 262 THR B C 1
ATOM 4298 O O . THR B 1 235 ? -8.049 -1.346 59.409 1.00 45.75 262 THR B O 1
ATOM 4302 N N . GLY B 1 236 ? -7.059 0.600 58.890 1.00 45.42 263 GLY B N 1
ATOM 4303 C CA . GLY B 1 236 ? -7.938 1.364 59.763 1.00 45.77 263 GLY B CA 1
ATOM 4304 C C . GLY B 1 236 ? -7.435 1.226 61.192 1.00 46.67 263 GLY B C 1
ATOM 4305 O O . GLY B 1 236 ? -8.003 1.770 62.145 1.00 46.18 263 GLY B O 1
ATOM 4306 N N . GLU B 1 237 ? -6.332 0.500 61.333 1.00 47.03 264 GLU B N 1
ATOM 4307 C CA . GLU B 1 237 ? -5.730 0.249 62.634 1.00 49.89 264 GLU B CA 1
ATOM 4308 C C . GLU B 1 237 ? -4.847 1.409 63.107 1.00 48.87 264 GLU B C 1
ATOM 4309 O O . GLU B 1 237 ? -4.364 2.202 62.302 1.00 47.64 264 GLU B O 1
ATOM 4315 N N . ASP B 1 238 ? -4.635 1.492 64.417 1.00 47.78 265 ASP B N 1
ATOM 4316 C CA . ASP B 1 238 ? -3.803 2.545 64.997 1.00 49.29 265 ASP B CA 1
ATOM 4317 C C . ASP B 1 238 ? -2.406 2.065 65.407 1.00 43.05 265 ASP B C 1
ATOM 4318 O O . ASP B 1 238 ? -2.266 1.107 66.170 1.00 41.52 265 ASP B O 1
ATOM 4323 N N . VAL B 1 239 ? -1.379 2.728 64.887 1.00 34.64 266 VAL B N 1
ATOM 4324 C CA . VAL B 1 239 ? -0.009 2.412 65.252 1.00 30.76 266 VAL B CA 1
ATOM 4325 C C . VAL B 1 239 ? 0.621 3.701 65.746 1.00 33.91 266 VAL B C 1
ATOM 4326 O O . VAL B 1 239 ? 0.082 4.795 65.513 1.00 25.45 266 VAL B O 1
ATOM 4330 N N . PHE B 1 240 ? 1.759 3.569 66.428 1.00 28.96 267 PHE B N 1
ATOM 4331 C CA . PHE B 1 240 ? 2.413 4.714 67.028 1.00 23.78 267 PHE B CA 1
ATOM 4332 C C . PHE B 1 240 ? 3.896 4.800 66.759 1.00 24.75 267 PHE B C 1
ATOM 4333 O O . PHE B 1 240 ? 4.552 3.820 66.388 1.00 26.04 267 PHE B O 1
ATOM 4341 N N . GLY B 1 241 ? 4.409 5.999 66.969 1.00 21.76 268 GLY B N 1
ATOM 4342 C CA . GLY B 1 241 ? 5.827 6.245 66.818 1.00 22.66 268 GLY B CA 1
ATOM 4343 C C . GLY B 1 241 ? 6.323 6.920 68.089 1.00 23.32 268 GLY B C 1
ATOM 4344 O O . GLY B 1 241 ? 5.552 7.556 68.808 1.00 25.42 268 GLY B O 1
ATOM 4345 N N . ILE B 1 242 ? 7.605 6.742 68.373 1.00 21.05 269 ILE B N 1
ATOM 4346 C CA . ILE B 1 242 ? 8.282 7.355 69.506 1.00 26.86 269 ILE B CA 1
ATOM 4347 C C . ILE B 1 242 ? 9.634 7.802 68.948 1.00 27.22 269 ILE B C 1
ATOM 4348 O O . ILE B 1 242 ? 10.254 7.050 68.194 1.00 28.09 269 ILE B O 1
ATOM 4353 N N . THR B 1 243 ? 10.081 9.014 69.284 1.00 24.72 270 THR B N 1
ATOM 4354 C CA . THR B 1 243 ? 11.386 9.468 68.816 1.00 26.58 270 THR B CA 1
ATOM 4355 C C . THR B 1 243 ? 12.292 9.821 70.001 1.00 28.38 270 THR B C 1
ATOM 4356 O O . THR B 1 243 ? 11.821 10.251 71.044 1.00 24.12 270 THR B O 1
ATOM 4360 N N . VAL B 1 244 ? 13.597 9.610 69.844 1.00 26.10 271 VAL B N 1
ATOM 4361 C CA . VAL B 1 244 ? 14.549 9.950 70.890 1.00 24.22 271 VAL B CA 1
ATOM 4362 C C . VAL B 1 244 ? 15.338 11.142 70.356 1.00 28.72 271 VAL B C 1
ATOM 4363 O O . VAL B 1 244 ? 15.414 11.351 69.148 1.00 25.44 271 VAL B O 1
ATOM 4367 N N . PRO B 1 245 ? 15.940 11.936 71.246 1.00 28.33 272 PRO B N 1
ATOM 4368 C CA . PRO B 1 245 ? 16.724 13.114 70.856 1.00 30.97 272 PRO B CA 1
ATOM 4369 C C . PRO B 1 245 ? 17.928 12.762 70.001 1.00 29.44 272 PRO B C 1
ATOM 4370 O O . PRO B 1 245 ? 18.519 11.697 70.158 1.00 28.69 272 PRO B O 1
ATOM 4374 N N . LEU B 1 246 ? 18.306 13.667 69.111 1.00 33.28 273 LEU B N 1
ATOM 4375 C CA . LEU B 1 246 ? 19.487 13.442 68.292 1.00 41.33 273 LEU B CA 1
ATOM 4376 C C . LEU B 1 246 ? 20.686 14.017 69.057 1.00 43.09 273 LEU B C 1
ATOM 4377 O O . LEU B 1 246 ? 20.627 15.132 69.563 1.00 45.64 273 LEU B O 1
ATOM 4382 N N . ILE B 1 247 ? 21.759 13.243 69.156 1.00 44.69 274 ILE B N 1
ATOM 4383 C CA . ILE B 1 247 ? 22.967 13.670 69.854 1.00 49.77 274 ILE B CA 1
ATOM 4384 C C . ILE B 1 247 ? 24.183 13.679 68.925 1.00 49.99 274 ILE B C 1
ATOM 4385 O O . ILE B 1 247 ? 24.210 12.970 67.916 1.00 45.32 274 ILE B O 1
ATOM 4390 N N . THR B 1 248 ? 25.187 14.489 69.259 1.00 50.03 275 THR B N 1
ATOM 4391 C CA . THR B 1 248 ? 26.396 14.568 68.434 1.00 52.81 275 THR B CA 1
ATOM 4392 C C . THR B 1 248 ? 27.356 13.378 68.639 1.00 48.60 275 THR B C 1
ATOM 4393 O O . THR B 1 248 ? 27.582 12.920 69.766 1.00 45.98 275 THR B O 1
ATOM 4397 N N . ALA B 1 262 ? 33.533 9.988 64.690 1.00 41.85 289 ALA B N 1
ATOM 4398 C CA . ALA B 1 262 ? 32.562 8.939 65.016 1.00 46.61 289 ALA B CA 1
ATOM 4399 C C . ALA B 1 262 ? 33.171 7.902 65.950 1.00 43.91 289 ALA B C 1
ATOM 4400 O O . ALA B 1 262 ? 34.245 7.357 65.686 1.00 47.90 289 ALA B O 1
ATOM 4402 N N . VAL B 1 263 ? 32.483 7.630 67.047 1.00 43.04 290 VAL B N 1
ATOM 4403 C CA . VAL B 1 263 ? 32.967 6.654 68.012 1.00 43.53 290 VAL B CA 1
ATOM 4404 C C . VAL B 1 263 ? 32.115 5.390 67.931 1.00 40.29 290 VAL B C 1
ATOM 4405 O O . VAL B 1 263 ? 30.937 5.368 68.313 1.00 38.38 290 VAL B O 1
ATOM 4409 N N . TRP B 1 264 ? 32.744 4.351 67.392 1.00 35.66 291 TRP B N 1
ATOM 4410 C CA . TRP B 1 264 ? 32.131 3.060 67.168 1.00 35.83 291 TRP B CA 1
ATOM 4411 C C . TRP B 1 264 ? 31.954 2.202 68.407 1.00 36.08 291 TRP B C 1
ATOM 4412 O O . TRP B 1 264 ? 32.661 2.375 69.397 1.00 37.59 291 TRP B O 1
ATOM 4423 N N . LEU B 1 265 ? 31.007 1.269 68.316 1.00 32.95 292 LEU B N 1
ATOM 4424 C CA . LEU B 1 265 ? 30.678 0.329 69.386 1.00 34.63 292 LEU B CA 1
ATOM 4425 C C . LEU B 1 265 ? 31.425 -0.989 69.170 1.00 36.05 292 LEU B C 1
ATOM 4426 O O . LEU B 1 265 ? 31.466 -1.851 70.051 1.00 37.64 292 LEU B O 1
ATOM 4431 N N . ASN B 1 266 ? 31.994 -1.154 67.983 1.00 38.59 293 ASN B N 1
ATOM 4432 C CA . ASN B 1 266 ? 32.757 -2.355 67.691 1.00 41.39 293 ASN B CA 1
ATOM 4433 C C . ASN B 1 266 ? 34.155 -2.161 68.278 1.00 42.01 293 ASN B C 1
ATOM 4434 O O . ASN B 1 266 ? 34.862 -1.199 67.946 1.00 36.80 293 ASN B O 1
ATOM 4439 N N . ARG B 1 267 ? 34.544 -3.090 69.143 1.00 43.61 294 ARG B N 1
ATOM 4440 C CA . ARG B 1 267 ? 35.833 -3.036 69.822 1.00 49.43 294 ARG B CA 1
ATOM 4441 C C . ARG B 1 267 ? 37.072 -2.840 68.943 1.00 51.06 294 ARG B C 1
ATOM 4442 O O . ARG B 1 267 ? 37.958 -2.052 69.288 1.00 48.24 294 ARG B O 1
ATOM 4450 N N . ASP B 1 268 ? 37.141 -3.540 67.815 1.00 51.37 295 ASP B N 1
ATOM 4451 C CA . ASP B 1 268 ? 38.298 -3.412 66.944 1.00 55.21 295 ASP B CA 1
ATOM 4452 C C . ASP B 1 268 ? 38.307 -2.153 66.065 1.00 54.64 295 ASP B C 1
ATOM 4453 O O . ASP B 1 268 ? 39.249 -1.929 65.310 1.00 53.43 295 ASP B O 1
ATOM 4458 N N . LYS B 1 269 ? 37.268 -1.330 66.160 1.00 51.98 296 LYS B N 1
ATOM 4459 C CA . LYS B 1 269 ? 37.221 -0.092 65.383 1.00 48.15 296 LYS B CA 1
ATOM 4460 C C . LYS B 1 269 ? 37.444 1.047 66.364 1.00 47.99 296 LYS B C 1
ATOM 4461 O O . LYS B 1 269 ? 38.066 2.057 66.044 1.00 46.66 296 LYS B O 1
ATOM 4467 N N . THR B 1 270 ? 36.908 0.879 67.564 1.00 42.26 297 THR B N 1
ATOM 4468 C CA . THR B 1 270 ? 37.067 1.869 68.616 1.00 42.71 297 THR B CA 1
ATOM 4469 C C . THR B 1 270 ? 37.244 1.018 69.861 1.00 42.81 297 THR B C 1
ATOM 4470 O O . THR B 1 270 ? 36.363 0.219 70.189 1.00 42.75 297 THR B O 1
ATOM 4474 N N . SER B 1 271 ? 38.384 1.161 70.535 1.00 39.27 298 SER B N 1
ATOM 4475 C CA . SER B 1 271 ? 38.662 0.367 71.737 1.00 38.78 298 SER B CA 1
ATOM 4476 C C . SER B 1 271 ? 37.833 0.811 72.937 1.00 34.97 298 SER B C 1
ATOM 4477 O O . SER B 1 271 ? 37.347 1.943 72.993 1.00 33.97 298 SER B O 1
ATOM 4480 N N . PRO B 1 272 ? 37.660 -0.081 73.921 1.00 35.54 299 PRO B N 1
ATOM 4481 C CA . PRO B 1 272 ? 36.882 0.274 75.114 1.00 37.25 299 PRO B CA 1
ATOM 4482 C C . PRO B 1 272 ? 37.388 1.583 75.725 1.00 38.87 299 PRO B C 1
ATOM 4483 O O . PRO B 1 272 ? 36.600 2.455 76.108 1.00 35.82 299 PRO B O 1
ATOM 4487 N N . PHE B 1 273 ? 38.709 1.722 75.804 1.00 38.34 300 PHE B N 1
ATOM 4488 C CA . PHE B 1 273 ? 39.306 2.928 76.360 1.00 34.11 300 PHE B CA 1
ATOM 4489 C C . PHE B 1 273 ? 38.897 4.150 75.583 1.00 32.52 300 PHE B C 1
ATOM 4490 O O . PHE B 1 273 ? 38.563 5.180 76.173 1.00 38.98 300 PHE B O 1
ATOM 4498 N N . GLU B 1 274 ? 38.943 4.042 74.255 1.00 35.04 301 GLU B N 1
ATOM 4499 C CA . GLU B 1 274 ? 38.570 5.149 73.381 1.00 37.95 301 GLU B CA 1
ATOM 4500 C C . GLU B 1 274 ? 37.105 5.492 73.579 1.00 36.58 301 GLU B C 1
ATOM 4501 O O . GLU B 1 274 ? 36.746 6.660 73.638 1.00 35.40 301 GLU B O 1
ATOM 4507 N N . LEU B 1 275 ? 36.259 4.473 73.683 1.00 35.17 302 LEU B N 1
ATOM 4508 C CA . LEU B 1 275 ? 34.831 4.715 73.904 1.00 37.05 302 LEU B CA 1
ATOM 4509 C C . LEU B 1 275 ? 34.708 5.433 75.241 1.00 37.12 302 LEU B C 1
ATOM 4510 O O . LEU B 1 275 ? 34.082 6.506 75.352 1.00 32.95 302 LEU B O 1
ATOM 4515 N N . TYR B 1 276 ? 35.333 4.831 76.250 1.00 34.59 303 TYR B N 1
ATOM 4516 C CA . TYR B 1 276 ? 35.322 5.366 77.597 1.00 36.76 303 TYR B CA 1
ATOM 4517 C C . TYR B 1 276 ? 35.747 6.826 77.566 1.00 40.95 303 TYR B C 1
ATOM 4518 O O . TYR B 1 276 ? 35.137 7.681 78.221 1.00 39.96 303 TYR B O 1
ATOM 4527 N N . GLN B 1 277 ? 36.797 7.110 76.801 1.00 38.28 304 GLN B N 1
ATOM 4528 C CA . GLN B 1 277 ? 37.298 8.474 76.703 1.00 42.52 304 GLN B CA 1
ATOM 4529 C C . GLN B 1 277 ? 36.294 9.465 76.143 1.00 41.50 304 GLN B C 1
ATOM 4530 O O . GLN B 1 277 ? 36.107 10.557 76.683 1.00 44.61 304 GLN B O 1
ATOM 4536 N N . PHE B 1 278 ? 35.638 9.087 75.060 1.00 38.91 305 PHE B N 1
ATOM 4537 C CA . PHE B 1 278 ? 34.658 9.973 74.460 1.00 43.70 305 PHE B CA 1
ATOM 4538 C C . PHE B 1 278 ? 33.661 10.515 75.491 1.00 40.59 305 PHE B C 1
ATOM 4539 O O . PHE B 1 278 ? 33.315 11.697 75.481 1.00 44.22 305 PHE B O 1
ATOM 4547 N N . PHE B 1 279 ? 33.221 9.645 76.391 1.00 39.28 306 PHE B N 1
ATOM 4548 C CA . PHE B 1 279 ? 32.260 10.021 77.414 1.00 36.22 306 PHE B CA 1
ATOM 4549 C C . PHE B 1 279 ? 32.840 10.774 78.596 1.00 37.07 306 PHE B C 1
ATOM 4550 O O . PHE B 1 279 ? 32.246 11.753 79.068 1.00 30.32 306 PHE B O 1
ATOM 4558 N N . VAL B 1 280 ? 33.995 10.327 79.075 1.00 38.52 307 VAL B N 1
ATOM 4559 C CA . VAL B 1 280 ? 34.609 10.973 80.221 1.00 44.42 307 VAL B CA 1
ATOM 4560 C C . VAL B 1 280 ? 35.115 12.383 79.914 1.00 47.42 307 VAL B C 1
ATOM 4561 O O . VAL B 1 280 ? 35.201 13.218 80.812 1.00 45.66 307 VAL B O 1
ATOM 4565 N N . ARG B 1 281 ? 35.430 12.657 78.649 1.00 47.27 308 ARG B N 1
ATOM 4566 C CA . ARG B 1 281 ? 35.912 13.983 78.267 1.00 48.64 308 ARG B CA 1
ATOM 4567 C C . ARG B 1 281 ? 34.764 14.926 77.980 1.00 47.28 308 ARG B C 1
ATOM 4568 O O . ARG B 1 281 ? 34.987 16.053 77.541 1.00 48.42 308 ARG B O 1
ATOM 4576 N N . GLN B 1 282 ? 33.538 14.466 78.209 1.00 46.26 309 GLN B N 1
ATOM 4577 C CA . GLN B 1 282 ? 32.352 15.292 77.977 1.00 44.79 309 GLN B CA 1
ATOM 4578 C C . GLN B 1 282 ? 32.325 16.516 78.888 1.00 44.00 309 GLN B C 1
ATOM 4579 O O . GLN B 1 282 ? 32.665 16.433 80.065 1.00 44.48 309 GLN B O 1
ATOM 4585 N N . PRO B 1 283 ? 31.910 17.669 78.347 1.00 45.78 310 PRO B N 1
ATOM 4586 C CA . PRO B 1 283 ? 31.820 18.935 79.080 1.00 46.73 310 PRO B CA 1
ATOM 4587 C C . PRO B 1 283 ? 30.697 18.949 80.122 1.00 49.77 310 PRO B C 1
ATOM 4588 O O . PRO B 1 283 ? 29.607 18.412 79.897 1.00 47.50 310 PRO B O 1
ATOM 4592 N N . ASP B 1 284 ? 30.974 19.576 81.261 1.00 49.76 311 ASP B N 1
ATOM 4593 C CA . ASP B 1 284 ? 30.022 19.651 82.363 1.00 54.22 311 ASP B CA 1
ATOM 4594 C C . ASP B 1 284 ? 28.641 20.116 81.929 1.00 54.66 311 ASP B C 1
ATOM 4595 O O . ASP B 1 284 ? 27.623 19.628 82.424 1.00 54.15 311 ASP B O 1
ATOM 4600 N N . ASP B 1 285 ? 28.610 21.065 81.002 1.00 56.34 312 ASP B N 1
ATOM 4601 C CA . ASP B 1 285 ? 27.347 21.605 80.522 1.00 57.07 312 ASP B CA 1
ATOM 4602 C C . ASP B 1 285 ? 26.494 20.551 79.815 1.00 51.28 312 ASP B C 1
ATOM 4603 O O . ASP B 1 285 ? 25.323 20.786 79.556 1.00 49.29 312 ASP B O 1
ATOM 4608 N N . SER B 1 286 ? 27.074 19.395 79.507 1.00 47.61 313 SER B N 1
ATOM 4609 C CA . SER B 1 286 ? 26.332 18.345 78.804 1.00 45.88 313 SER B CA 1
ATOM 4610 C C . SER B 1 286 ? 26.291 17.016 79.552 1.00 42.78 313 SER B C 1
ATOM 4611 O O . SER B 1 286 ? 25.465 16.146 79.254 1.00 40.67 313 SER B O 1
ATOM 4614 N N . VAL B 1 287 ? 27.179 16.861 80.523 1.00 38.62 314 VAL B N 1
ATOM 4615 C CA . VAL B 1 287 ? 27.267 15.612 81.249 1.00 35.15 314 VAL B CA 1
ATOM 4616 C C . VAL B 1 287 ? 25.979 15.115 81.883 1.00 29.76 314 VAL B C 1
ATOM 4617 O O . VAL B 1 287 ? 25.679 13.934 81.794 1.00 29.75 314 VAL B O 1
ATOM 4621 N N . GLU B 1 288 ? 25.210 15.992 82.510 1.00 29.04 315 GLU B N 1
ATOM 4622 C CA . GLU B 1 288 ? 23.974 15.549 83.143 1.00 34.81 315 GLU B CA 1
ATOM 4623 C C . GLU B 1 288 ? 22.966 15.001 82.124 1.00 33.63 315 GLU B C 1
ATOM 4624 O O . GLU B 1 288 ? 22.280 14.017 82.379 1.00 37.04 315 GLU B O 1
ATOM 4630 N N . ARG B 1 289 ? 22.872 15.646 80.973 1.00 35.99 316 ARG B N 1
ATOM 4631 C CA . ARG B 1 289 ? 21.957 15.180 79.956 1.00 35.33 316 ARG B CA 1
ATOM 4632 C C . ARG B 1 289 ? 22.432 13.813 79.474 1.00 32.62 316 ARG B C 1
ATOM 4633 O O . ARG B 1 289 ? 21.626 12.902 79.263 1.00 29.56 316 ARG B O 1
ATOM 4641 N N . TYR B 1 290 ? 23.740 13.655 79.302 1.00 29.75 317 TYR B N 1
ATOM 4642 C CA . TYR B 1 290 ? 24.242 12.371 78.853 1.00 29.81 317 TYR B CA 1
ATOM 4643 C C . TYR B 1 290 ? 23.980 11.281 79.882 1.00 31.71 317 TYR B C 1
ATOM 4644 O O . TYR B 1 290 ? 23.635 10.153 79.526 1.00 29.97 317 TYR B O 1
ATOM 4653 N N . LEU B 1 291 ? 24.112 11.618 81.161 1.00 27.36 318 LEU B N 1
ATOM 4654 C CA . LEU B 1 291 ? 23.838 10.652 82.197 1.00 29.74 318 LEU B CA 1
ATOM 4655 C C . LEU B 1 291 ? 22.366 10.200 82.102 1.00 29.89 318 LEU B C 1
ATOM 4656 O O . LEU B 1 291 ? 22.046 9.013 82.234 1.00 29.32 318 LEU B O 1
ATOM 4661 N N . LYS B 1 292 ? 21.458 11.131 81.855 1.00 27.44 319 LYS B N 1
ATOM 4662 C CA . LYS B 1 292 ? 20.059 10.732 81.779 1.00 31.82 319 LYS B CA 1
ATOM 4663 C C . LYS B 1 292 ? 19.729 9.882 80.543 1.00 30.45 319 LYS B C 1
ATOM 4664 O O . LYS B 1 292 ? 18.989 8.893 80.619 1.00 29.83 319 LYS B O 1
ATOM 4670 N N . LEU B 1 293 ? 20.305 10.271 79.418 1.00 25.61 320 LEU B N 1
ATOM 4671 C CA . LEU B 1 293 ? 20.077 9.623 78.145 1.00 28.44 320 LEU B CA 1
ATOM 4672 C C . LEU B 1 293 ? 20.791 8.285 77.980 1.00 31.16 320 LEU B C 1
ATOM 4673 O O . LEU B 1 293 ? 20.198 7.309 77.505 1.00 25.08 320 LEU B O 1
ATOM 4678 N N . PHE B 1 294 ? 22.056 8.234 78.392 1.00 29.25 321 PHE B N 1
ATOM 4679 C CA . PHE B 1 294 ? 22.863 7.034 78.206 1.00 29.82 321 PHE B CA 1
ATOM 4680 C C . PHE B 1 294 ? 22.916 5.998 79.306 1.00 30.06 321 PHE B C 1
ATOM 4681 O O . PHE B 1 294 ? 23.485 4.936 79.099 1.00 29.38 321 PHE B O 1
ATOM 4689 N N . THR B 1 295 ? 22.341 6.278 80.466 1.00 31.62 322 THR B N 1
ATOM 4690 C CA . THR B 1 295 ? 22.415 5.307 81.554 1.00 32.75 322 THR B CA 1
ATOM 4691 C C . THR B 1 295 ? 21.056 4.945 82.133 1.00 33.17 322 THR B C 1
ATOM 4692 O O . THR B 1 295 ? 20.031 5.519 81.752 1.00 30.63 322 THR B O 1
ATOM 4696 N N . PHE B 1 296 ? 21.070 3.987 83.058 1.00 32.57 323 PHE B N 1
ATOM 4697 C CA . PHE B 1 296 ? 19.863 3.533 83.725 1.00 34.99 323 PHE B CA 1
ATOM 4698 C C . PHE B 1 296 ? 19.799 4.066 85.151 1.00 35.60 323 PHE B C 1
ATOM 4699 O O . PHE B 1 296 ? 18.952 3.649 85.942 1.00 36.32 323 PHE B O 1
ATOM 4707 N N . LEU B 1 297 ? 20.688 4.989 85.493 1.00 34.63 324 LEU B N 1
ATOM 4708 C CA . LEU B 1 297 ? 20.672 5.531 86.849 1.00 37.19 324 LEU B CA 1
ATOM 4709 C C . LEU B 1 297 ? 19.394 6.325 87.149 1.00 36.82 324 LEU B C 1
ATOM 4710 O O . LEU B 1 297 ? 18.930 7.103 86.327 1.00 30.11 324 LEU B O 1
ATOM 4715 N N . PRO B 1 298 ? 18.798 6.112 88.333 1.00 38.68 325 PRO B N 1
ATOM 4716 C CA . PRO B 1 298 ? 17.577 6.828 88.723 1.00 37.59 325 PRO B CA 1
ATOM 4717 C C . PRO B 1 298 ? 17.894 8.323 88.688 1.00 37.21 325 PRO B C 1
ATOM 4718 O O . PRO B 1 298 ? 19.022 8.718 88.993 1.00 37.78 325 PRO B O 1
ATOM 4722 N N . LEU B 1 299 ? 16.911 9.151 88.341 1.00 35.19 326 LEU B N 1
ATOM 4723 C CA . LEU B 1 299 ? 17.136 10.587 88.261 1.00 38.78 326 LEU B CA 1
ATOM 4724 C C . LEU B 1 299 ? 17.591 11.220 89.583 1.00 40.10 326 LEU B C 1
ATOM 4725 O O . LEU B 1 299 ? 18.452 12.102 89.588 1.00 39.44 326 LEU B O 1
ATOM 4730 N N . PRO B 1 300 ? 17.029 10.782 90.720 1.00 40.66 327 PRO B N 1
ATOM 4731 C CA . PRO B 1 300 ? 17.477 11.396 91.972 1.00 40.77 327 PRO B CA 1
ATOM 4732 C C . PRO B 1 300 ? 18.980 11.218 92.163 1.00 36.06 327 PRO B C 1
ATOM 4733 O O . PRO B 1 300 ? 19.652 12.106 92.666 1.00 37.35 327 PRO B O 1
ATOM 4737 N N . GLU B 1 301 ? 19.504 10.069 91.745 1.00 37.50 328 GLU B N 1
ATOM 4738 C CA . GLU B 1 301 ? 20.927 9.801 91.886 1.00 32.61 328 GLU B CA 1
ATOM 4739 C C . GLU B 1 301 ? 21.715 10.716 90.968 1.00 34.47 328 GLU B C 1
ATOM 4740 O O . GLU B 1 301 ? 22.761 11.233 91.360 1.00 30.15 328 GLU B O 1
ATOM 4746 N N . ILE B 1 302 ? 21.226 10.895 89.739 1.00 30.14 329 ILE B N 1
ATOM 4747 C CA . ILE B 1 302 ? 21.895 11.770 88.799 1.00 30.92 329 ILE B CA 1
ATOM 4748 C C . ILE B 1 302 ? 21.950 13.182 89.370 1.00 31.88 329 ILE B C 1
ATOM 4749 O O . ILE B 1 302 ? 22.974 13.859 89.254 1.00 33.18 329 ILE B O 1
ATOM 4754 N N . ASP B 1 303 ? 20.874 13.623 90.014 1.00 33.99 330 ASP B N 1
ATOM 4755 C CA . ASP B 1 303 ? 20.878 14.958 90.617 1.00 39.03 330 ASP B CA 1
ATOM 4756 C C . ASP B 1 303 ? 21.966 15.046 91.697 1.00 36.77 330 ASP B C 1
ATOM 4757 O O . ASP B 1 303 ? 22.733 16.013 91.747 1.00 32.71 330 ASP B O 1
ATOM 4762 N N . HIS B 1 304 ? 22.022 14.034 92.560 1.00 34.34 331 HIS B N 1
ATOM 4763 C CA . HIS B 1 304 ? 23.014 14.004 93.632 1.00 35.03 331 HIS B CA 1
ATOM 4764 C C . HIS B 1 304 ? 24.423 14.052 93.051 1.00 33.97 331 HIS B C 1
ATOM 4765 O O . HIS B 1 304 ? 25.284 14.763 93.563 1.00 36.94 331 HIS B O 1
ATOM 4772 N N . ILE B 1 305 ? 24.656 13.286 91.989 1.00 31.33 332 ILE B N 1
ATOM 4773 C CA . ILE B 1 305 ? 25.949 13.259 91.326 1.00 33.12 332 ILE B CA 1
ATOM 4774 C C . ILE B 1 305 ? 26.339 14.665 90.837 1.00 36.79 332 ILE B C 1
ATOM 4775 O O . ILE B 1 305 ? 27.487 15.078 90.989 1.00 35.64 332 ILE B O 1
ATOM 4780 N N . MET B 1 306 ? 25.389 15.399 90.257 1.00 35.05 333 MET B N 1
ATOM 4781 C CA . MET B 1 306 ? 25.692 16.738 89.760 1.00 37.83 333 MET B CA 1
ATOM 4782 C C . MET B 1 306 ? 25.967 17.709 90.903 1.00 37.38 333 MET B C 1
ATOM 4783 O O . MET B 1 306 ? 26.743 18.651 90.752 1.00 37.57 333 MET B O 1
ATOM 4788 N N . GLN B 1 307 ? 25.348 17.478 92.053 1.00 32.73 334 GLN B N 1
ATOM 4789 C CA . GLN B 1 307 ? 25.586 18.353 93.188 1.00 38.83 334 GLN B CA 1
ATOM 4790 C C . GLN B 1 307 ? 26.976 18.137 93.808 1.00 36.86 334 GLN B C 1
ATOM 4791 O O . GLN B 1 307 ? 27.625 19.096 94.230 1.00 39.58 334 GLN B O 1
ATOM 4797 N N . LEU B 1 308 ? 27.446 16.896 93.842 1.00 33.17 335 LEU B N 1
ATOM 4798 C CA . LEU B 1 308 ? 28.777 16.617 94.383 1.00 36.87 335 LEU B CA 1
ATOM 4799 C C . LEU B 1 308 ? 29.835 17.200 93.458 1.00 38.68 335 LEU B C 1
ATOM 4800 O O . LEU B 1 308 ? 30.901 17.635 93.893 1.00 35.96 335 LEU B O 1
ATOM 4805 N N . HIS B 1 309 ? 29.523 17.204 92.169 1.00 39.45 336 HIS B N 1
ATOM 4806 C CA . HIS B 1 309 ? 30.438 17.702 91.169 1.00 42.18 336 HIS B CA 1
ATOM 4807 C C . HIS B 1 309 ? 30.625 19.220 91.218 1.00 46.18 336 HIS B C 1
ATOM 4808 O O . HIS B 1 309 ? 31.721 19.718 90.962 1.00 43.32 336 HIS B O 1
ATOM 4815 N N . VAL B 1 310 ? 29.561 19.951 91.539 1.00 49.48 337 VAL B N 1
ATOM 4816 C CA . VAL B 1 310 ? 29.655 21.403 91.629 1.00 55.27 337 VAL B CA 1
ATOM 4817 C C . VAL B 1 310 ? 30.585 21.798 92.772 1.00 58.52 337 VAL B C 1
ATOM 4818 O O . VAL B 1 310 ? 31.162 22.881 92.770 1.00 60.17 337 VAL B O 1
ATOM 4822 N N . LYS B 1 311 ? 30.745 20.907 93.743 1.00 60.02 338 LYS B N 1
ATOM 4823 C CA . LYS B 1 311 ? 31.606 21.191 94.878 1.00 60.99 338 LYS B CA 1
ATOM 4824 C C . LYS B 1 311 ? 33.043 20.735 94.600 1.00 60.78 338 LYS B C 1
ATOM 4825 O O . LYS B 1 311 ? 34.000 21.427 94.946 1.00 59.71 338 LYS B O 1
ATOM 4831 N N . GLU B 1 312 ? 33.193 19.584 93.953 1.00 59.26 339 GLU B N 1
ATOM 4832 C CA . GLU B 1 312 ? 34.515 19.042 93.644 1.00 59.25 339 GLU B CA 1
ATOM 4833 C C . GLU B 1 312 ? 34.642 18.822 92.136 1.00 54.35 339 GLU B C 1
ATOM 4834 O O . GLU B 1 312 ? 34.812 17.701 91.688 1.00 52.89 339 GLU B O 1
ATOM 4840 N N . PRO B 1 313 ? 34.599 19.895 91.338 1.00 56.08 340 PRO B N 1
ATOM 4841 C CA . PRO B 1 313 ? 34.698 19.796 89.876 1.00 56.26 340 PRO B CA 1
ATOM 4842 C C . PRO B 1 313 ? 35.862 18.972 89.351 1.00 57.80 340 PRO B C 1
ATOM 4843 O O . PRO B 1 313 ? 35.731 18.235 88.372 1.00 56.45 340 PRO B O 1
ATOM 4847 N N . GLU B 1 314 ? 37.005 19.105 90.007 1.00 60.03 341 GLU B N 1
ATOM 4848 C CA . GLU B 1 314 ? 38.215 18.407 89.599 1.00 59.02 341 GLU B CA 1
ATOM 4849 C C . GLU B 1 314 ? 38.061 16.896 89.527 1.00 57.80 341 GLU B C 1
ATOM 4850 O O . GLU B 1 314 ? 38.663 16.252 88.668 1.00 57.71 341 GLU B O 1
ATOM 4856 N N . ARG B 1 315 ? 37.260 16.330 90.427 1.00 54.50 342 ARG B N 1
ATOM 4857 C CA . ARG B 1 315 ? 37.053 14.883 90.458 1.00 55.31 342 ARG B CA 1
ATOM 4858 C C . ARG B 1 315 ? 36.386 14.321 89.204 1.00 52.39 342 ARG B C 1
ATOM 4859 O O . ARG B 1 315 ? 36.515 13.126 88.916 1.00 47.81 342 ARG B O 1
ATOM 4867 N N . ARG B 1 316 ? 35.685 15.181 88.466 1.00 47.95 343 ARG B N 1
ATOM 4868 C CA . ARG B 1 316 ? 34.984 14.771 87.250 1.00 47.42 343 ARG B CA 1
ATOM 4869 C C . ARG B 1 316 ? 34.133 13.527 87.532 1.00 44.69 343 ARG B C 1
ATOM 4870 O O . ARG B 1 316 ? 34.149 12.565 86.764 1.00 41.21 343 ARG B O 1
ATOM 4878 N N . GLY B 1 317 ? 33.408 13.553 88.648 1.00 43.10 344 GLY B N 1
ATOM 4879 C CA . GLY B 1 317 ? 32.571 12.424 89.024 1.00 43.07 344 GLY B CA 1
ATOM 4880 C C . GLY B 1 317 ? 31.522 12.057 87.987 1.00 36.97 344 GLY B C 1
ATOM 4881 O O . GLY B 1 317 ? 31.428 10.899 87.590 1.00 33.19 344 GLY B O 1
ATOM 4882 N N . PRO B 1 318 ? 30.714 13.027 87.534 1.00 35.86 345 PRO B N 1
ATOM 4883 C CA . PRO B 1 318 ? 29.681 12.756 86.535 1.00 36.01 345 PRO B CA 1
ATOM 4884 C C . PRO B 1 318 ? 30.265 12.050 85.322 1.00 37.41 345 PRO B C 1
ATOM 4885 O O . PRO B 1 318 ? 29.801 10.971 84.939 1.00 39.09 345 PRO B O 1
ATOM 4889 N N . GLN B 1 319 ? 31.287 12.654 84.725 1.00 32.68 346 GLN B N 1
ATOM 4890 C CA . GLN B 1 319 ? 31.931 12.067 83.557 1.00 34.60 346 GLN B CA 1
ATOM 4891 C C . GLN B 1 319 ? 32.395 10.625 83.769 1.00 34.39 346 GLN B C 1
ATOM 4892 O O . GLN B 1 319 ? 32.142 9.754 82.923 1.00 30.53 346 GLN B O 1
ATOM 4898 N N . LYS B 1 320 ? 33.051 10.350 84.889 1.00 35.07 347 LYS B N 1
ATOM 4899 C CA . LYS B 1 320 ? 33.529 8.987 85.136 1.00 37.92 347 LYS B CA 1
ATOM 4900 C C . LYS B 1 320 ? 32.378 7.997 85.354 1.00 35.74 347 LYS B C 1
ATOM 4901 O O . LYS B 1 320 ? 32.448 6.829 84.965 1.00 34.95 347 LYS B O 1
ATOM 4907 N N . ARG B 1 321 ? 31.319 8.466 85.986 1.00 29.68 348 ARG B N 1
ATOM 4908 C CA . ARG B 1 321 ? 30.180 7.614 86.230 1.00 32.24 348 ARG B CA 1
ATOM 4909 C C . ARG B 1 321 ? 29.561 7.259 84.889 1.00 34.16 348 ARG B C 1
ATOM 4910 O O . ARG B 1 321 ? 29.201 6.101 84.632 1.00 35.94 348 ARG B O 1
ATOM 4918 N N . LEU B 1 322 ? 29.445 8.271 84.035 1.00 33.88 349 LEU B N 1
ATOM 4919 C CA . LEU B 1 322 ? 28.866 8.111 82.705 1.00 34.77 349 LEU B CA 1
ATOM 4920 C C . LEU B 1 322 ? 29.701 7.162 81.859 1.00 33.41 349 LEU B C 1
ATOM 4921 O O . LEU B 1 322 ? 29.173 6.237 81.225 1.00 37.22 349 LEU B O 1
ATOM 4926 N N . ALA B 1 323 ? 31.010 7.382 81.865 1.00 28.79 350 ALA B N 1
ATOM 4927 C CA . ALA B 1 323 ? 31.912 6.552 81.087 1.00 29.59 350 ALA B CA 1
ATOM 4928 C C . ALA B 1 323 ? 31.879 5.088 81.516 1.00 28.46 350 ALA B C 1
ATOM 4929 O O . ALA B 1 323 ? 31.918 4.179 80.679 1.00 29.78 350 ALA B O 1
ATOM 4931 N N . ALA B 1 324 ? 31.817 4.851 82.819 1.00 30.29 351 ALA B N 1
ATOM 4932 C CA . ALA B 1 324 ? 31.783 3.482 83.320 1.00 31.62 351 ALA B CA 1
ATOM 4933 C C . ALA B 1 324 ? 30.481 2.774 82.938 1.00 30.43 351 ALA B C 1
ATOM 4934 O O . ALA B 1 324 ? 30.500 1.619 82.508 1.00 35.05 351 ALA B O 1
ATOM 4936 N N . GLU B 1 325 ? 29.351 3.459 83.083 1.00 33.89 352 GLU B N 1
ATOM 4937 C CA . GLU B 1 325 ? 28.060 2.848 82.764 1.00 31.81 352 GLU B CA 1
ATOM 4938 C C . GLU B 1 325 ? 27.959 2.392 81.316 1.00 30.68 352 GLU B C 1
ATOM 4939 O O . GLU B 1 325 ? 27.563 1.256 81.021 1.00 28.37 352 GLU B O 1
ATOM 4945 N N . VAL B 1 326 ? 28.318 3.281 80.408 1.00 28.84 353 VAL B N 1
ATOM 4946 C CA . VAL B 1 326 ? 28.233 2.960 79.000 1.00 27.42 353 VAL B CA 1
ATOM 4947 C C . VAL B 1 326 ? 29.287 1.966 78.557 1.00 28.92 353 VAL B C 1
ATOM 4948 O O . VAL B 1 326 ? 29.002 1.083 77.753 1.00 31.36 353 VAL B O 1
ATOM 4952 N N . THR B 1 327 ? 30.508 2.095 79.068 1.00 32.92 354 THR B N 1
ATOM 4953 C CA . THR B 1 327 ? 31.543 1.175 78.639 1.00 28.67 354 THR B CA 1
ATOM 4954 C C . THR B 1 327 ? 31.136 -0.230 79.040 1.00 31.61 354 THR B C 1
ATOM 4955 O O . THR B 1 327 ? 31.328 -1.175 78.280 1.00 31.82 354 THR B O 1
ATOM 4959 N N . LYS B 1 328 ? 30.535 -0.366 80.219 1.00 29.52 355 LYS B N 1
ATOM 4960 C CA . LYS B 1 328 ? 30.123 -1.676 80.689 1.00 29.40 355 LYS B CA 1
ATOM 4961 C C . LYS B 1 328 ? 28.994 -2.265 79.843 1.00 32.94 355 LYS B C 1
ATOM 4962 O O . LYS B 1 328 ? 28.911 -3.486 79.650 1.00 27.54 355 LYS B O 1
ATOM 4968 N N . LEU B 1 329 ? 28.114 -1.401 79.343 1.00 32.95 356 LEU B N 1
ATOM 4969 C CA . LEU B 1 329 ? 27.006 -1.862 78.510 1.00 33.25 356 LEU B CA 1
ATOM 4970 C C . LEU B 1 329 ? 27.493 -2.217 77.112 1.00 31.43 356 LEU B C 1
ATOM 4971 O O . LEU B 1 329 ? 26.985 -3.139 76.482 1.00 31.73 356 LEU B O 1
ATOM 4976 N N . VAL B 1 330 ? 28.478 -1.478 76.625 1.00 30.67 357 VAL B N 1
ATOM 4977 C CA . VAL B 1 330 ? 28.994 -1.727 75.290 1.00 31.36 357 VAL B CA 1
ATOM 4978 C C . VAL B 1 330 ? 30.043 -2.840 75.252 1.00 36.04 357 VAL B C 1
ATOM 4979 O O . VAL B 1 330 ? 30.061 -3.650 74.328 1.00 32.33 357 VAL B O 1
ATOM 4983 N N . HIS B 1 331 ? 30.893 -2.905 76.272 1.00 36.69 358 HIS B N 1
ATOM 4984 C CA . HIS B 1 331 ? 31.961 -3.908 76.283 1.00 38.18 358 HIS B CA 1
ATOM 4985 C C . HIS B 1 331 ? 32.023 -4.843 77.489 1.00 37.07 358 HIS B C 1
ATOM 4986 O O . HIS B 1 331 ? 33.011 -5.552 77.671 1.00 40.26 358 HIS B O 1
ATOM 4993 N N . GLY B 1 332 ? 30.976 -4.853 78.305 1.00 34.52 359 GLY B N 1
ATOM 4994 C CA . GLY B 1 332 ? 30.974 -5.708 79.477 1.00 35.40 359 GLY B CA 1
ATOM 4995 C C . GLY B 1 332 ? 31.969 -5.265 80.543 1.00 37.29 359 GLY B C 1
ATOM 4996 O O . GLY B 1 332 ? 32.659 -4.256 80.380 1.00 36.56 359 GLY B O 1
ATOM 4997 N N . ARG B 1 333 ? 32.039 -6.023 81.637 1.00 39.20 360 ARG B N 1
ATOM 4998 C CA . ARG B 1 333 ? 32.947 -5.720 82.739 1.00 42.10 360 ARG B CA 1
ATOM 4999 C C . ARG B 1 333 ? 34.400 -5.760 82.307 1.00 41.24 360 ARG B C 1
ATOM 5000 O O . ARG B 1 333 ? 35.198 -4.928 82.727 1.00 44.56 360 ARG B O 1
ATOM 5008 N N . GLU B 1 334 ? 34.730 -6.718 81.454 1.00 43.49 361 GLU B N 1
ATOM 5009 C CA . GLU B 1 334 ? 36.086 -6.868 80.952 1.00 47.04 361 GLU B CA 1
ATOM 5010 C C . GLU B 1 334 ? 36.495 -5.575 80.255 1.00 46.99 361 GLU B C 1
ATOM 5011 O O . GLU B 1 334 ? 37.575 -5.034 80.496 1.00 47.59 361 GLU B O 1
ATOM 5017 N N . GLY B 1 335 ? 35.610 -5.065 79.405 1.00 44.63 362 GLY B N 1
ATOM 5018 C CA . GLY B 1 335 ? 35.905 -3.844 78.682 1.00 36.76 362 GLY B CA 1
ATOM 5019 C C . GLY B 1 335 ? 36.108 -2.657 79.590 1.00 35.80 362 GLY B C 1
ATOM 5020 O O . GLY B 1 335 ? 37.008 -1.840 79.376 1.00 35.12 362 GLY B O 1
ATOM 5021 N N . LEU B 1 336 ? 35.271 -2.551 80.613 1.00 36.41 363 LEU B N 1
ATOM 5022 C CA . LEU B 1 336 ? 35.379 -1.438 81.540 1.00 37.36 363 LEU B CA 1
ATOM 5023 C C . LEU B 1 336 ? 36.688 -1.506 82.345 1.00 38.51 363 LEU B C 1
ATOM 5024 O O . LEU B 1 336 ? 37.313 -0.475 82.596 1.00 36.74 363 LEU B O 1
ATOM 5029 N N . ASP B 1 337 ? 37.090 -2.713 82.743 1.00 36.82 364 ASP B N 1
ATOM 5030 C CA . ASP B 1 337 ? 38.324 -2.901 83.517 1.00 40.17 364 ASP B CA 1
ATOM 5031 C C . ASP B 1 337 ? 39.531 -2.461 82.705 1.00 39.46 364 ASP B C 1
ATOM 5032 O O . ASP B 1 337 ? 40.399 -1.742 83.196 1.00 40.43 364 ASP B O 1
ATOM 5037 N N . SER B 1 338 ? 39.580 -2.907 81.459 1.00 41.52 365 SER B N 1
ATOM 5038 C CA . SER B 1 338 ? 40.662 -2.549 80.571 1.00 43.31 365 SER B CA 1
ATOM 5039 C C . SER B 1 338 ? 40.648 -1.031 80.445 1.00 46.79 365 SER B C 1
ATOM 5040 O O . SER B 1 338 ? 41.689 -0.371 80.533 1.00 46.40 365 SER B O 1
ATOM 5043 N N . ALA B 1 339 ? 39.456 -0.476 80.265 1.00 44.89 366 ALA B N 1
ATOM 5044 C CA . ALA B 1 339 ? 39.320 0.965 80.125 1.00 48.68 366 ALA B CA 1
ATOM 5045 C C . ALA B 1 339 ? 39.869 1.672 81.354 1.00 50.05 366 ALA B C 1
ATOM 5046 O O . ALA B 1 339 ? 40.540 2.701 81.239 1.00 49.95 366 ALA B O 1
ATOM 5048 N N . LYS B 1 340 ? 39.574 1.118 82.529 1.00 50.35 367 LYS B N 1
ATOM 5049 C CA . LYS B 1 340 ? 40.030 1.707 83.780 1.00 51.23 367 LYS B CA 1
ATOM 5050 C C . LYS B 1 340 ? 41.539 1.560 83.953 1.00 50.70 367 LYS B C 1
ATOM 5051 O O . LYS B 1 340 ? 42.191 2.465 84.471 1.00 52.07 367 LYS B O 1
ATOM 5057 N N . ARG B 1 341 ? 42.093 0.431 83.522 1.00 50.03 368 ARG B N 1
ATOM 5058 C CA . ARG B 1 341 ? 43.540 0.229 83.607 1.00 53.79 368 ARG B CA 1
ATOM 5059 C C . ARG B 1 341 ? 44.232 1.356 82.847 1.00 51.66 368 ARG B C 1
ATOM 5060 O O . ARG B 1 341 ? 45.136 1.995 83.368 1.00 55.16 368 ARG B O 1
ATOM 5068 N N . CYS B 1 342 ? 43.798 1.588 81.610 1.00 50.72 369 CYS B N 1
ATOM 5069 C CA . CYS B 1 342 ? 44.381 2.627 80.775 1.00 51.48 369 CYS B CA 1
ATOM 5070 C C . CYS B 1 342 ? 44.193 4.011 81.360 1.00 51.76 369 CYS B C 1
ATOM 5071 O O . CYS B 1 342 ? 45.102 4.829 81.314 1.00 48.23 369 CYS B O 1
ATOM 5074 N N . THR B 1 343 ? 43.009 4.273 81.905 1.00 53.24 370 THR B N 1
ATOM 5075 C CA . THR B 1 343 ? 42.713 5.573 82.495 1.00 54.72 370 THR B CA 1
ATOM 5076 C C . THR B 1 343 ? 43.602 5.825 83.720 1.00 56.28 370 THR B C 1
ATOM 5077 O O . THR B 1 343 ? 44.075 6.946 83.930 1.00 51.05 370 THR B O 1
ATOM 5081 N N . GLN B 1 344 ? 43.823 4.784 84.522 1.00 55.71 371 GLN B N 1
ATOM 5082 C CA . GLN B 1 344 ? 44.680 4.884 85.705 1.00 59.56 371 GLN B CA 1
ATOM 5083 C C . GLN B 1 344 ? 46.112 5.203 85.269 1.00 59.73 371 GLN B C 1
ATOM 5084 O O . GLN B 1 344 ? 46.745 6.132 85.784 1.00 56.46 371 GLN B O 1
ATOM 5090 N N . ALA B 1 345 ? 46.609 4.418 84.315 1.00 56.32 372 ALA B N 1
ATOM 5091 C CA . ALA B 1 345 ? 47.959 4.581 83.787 1.00 56.57 372 ALA B CA 1
ATOM 5092 C C . ALA B 1 345 ? 48.249 6.041 83.439 1.00 57.19 372 ALA B C 1
ATOM 5093 O O . ALA B 1 345 ? 49.297 6.566 83.803 1.00 56.82 372 ALA B O 1
ATOM 5095 N N . LEU B 1 346 ? 47.319 6.701 82.752 1.00 56.41 373 LEU B N 1
ATOM 5096 C CA . LEU B 1 346 ? 47.514 8.101 82.377 1.00 58.66 373 LEU B CA 1
ATOM 5097 C C . LEU B 1 346 ? 47.638 9.035 83.579 1.00 57.89 373 LEU B C 1
ATOM 5098 O O . LEU B 1 346 ? 48.554 9.882 83.547 1.00 56.73 373 LEU B O 1
#

B-factor: mean 40.44, std 14.28, range [14.26, 94.25]

InterPro domains:
  IPR001412 Aminoacyl-tRNA synthetase, class I, conserved site [PS00178] (82-92)
  IPR002305 Aminoacyl-tRNA synthetase, class Ic [PF00579] (74-374)
  IPR002307 Tyrosine-tRNA ligase [PR01040] (86-108)
  IPR002307 Tyrosine-tRNA ligase [PR01040] (213-228)
  IPR002307 Tyrosine-tRNA ligase [PR01040] (234-256)
  IPR002307 Tyrosine-tRNA ligase [PR01040] (267-279)
  IPR002307 Tyrosine-tRNA ligase [TIGR00234] (74-474)
  IPR002307 Tyrosine-tRNA ligase [cd00805] (74-356)
  IPR014729 Rossmann-like alpha/beta/alpha sandwich fold [G3DSA:3.40.50.620] (28-273)
  IPR024088 Tyrosine-tRNA ligase, bacterial-type [PTHR11766] (32-475)
  IPR036986 RNA-binding S4 domain superfamily [G3DSA:3.10.290.10] (377-476)